Protein 4JYJ (pdb70)

Secondary structure (DSSP, 8-state):
--EEEE--SSEEEEEE--GGGTT---HHHHHHHHHHHHHTTTSS-SEEEEEESTT-SB---GGG--GGG-HHHHHHHHHHHHHHHHHHHH-SS-EEEEE-S-BBTTHHHHGGG-SEEEEETT--B--SS-S--SSSGGGGHHHH-HHHHHHHHHSTT-B-----TTTTSSSEEE-GGGHHHHHHHHHH----HHHH--HHHHHH--TTSTTGGGTTHHHHHHHHTT-HHHHHHHHHHHHS-HHHHHHTT----HHHHHHHTT-/-EEEE--SSEEEEEE--GGGTT---HHHHHHHHHHHHHTTTSS-SEEEEEE-TT-SB---GGG--GGG-HHHHHHHHHHHHHHHHHHHS-SS-EEEEE-S-BBTTHHHHGGG-SEEEEETT--B--SS-S--SSSGGGGHHHH-HHHHHHHHHSTT-B-----TTTTSSSEEE-GGGHHHHHHHHHH----HHHH--HHHHHH--TTSTTGGGTTHHHHHHHHHT-HHHHHHHHHHHHS-HHHHHHTT----HHHHHHHT-

Sequence (524 aa):
DGVRLEEGDAIDWIVFDRPQAANSFSATLLEQFSALVKDRQANGAPVLGIRGSGRGFSSGDLGEYNATSGPTSDVLRLSSYVERWLDLWRHPKPVIVAVHGYCIGVAAQLASFADILVVAEDAISEPTIPIGGGFIAPTWVSHVGSRHAKEFAFLPGNRIDGRAAAWGWANCAVPASEVIACCESLAQRKLPPAVLAKKRSINRAEAAGFHAAASAIAESDALLHLEPEVTAIRNRLRTEDLKAVVGSYAGESSQEIFQRHGGGVRLEEGDAIDWIVFDRPQAANSFSATLLEQFSALVKDRQANGAPVLGIRGSGRGFSSGDLGEYNATSGPTSDVLRLSSYVERWLDLWRHPKPVIVAVHGYCIGVAAQLASFADILVVAEDAISEPTIPIGGGFIAPTWVSHVGSRHAKEFAFLPGNRIDGRAAAWGWANCAVPASEVIACCESLAQRKLPPAVLAKKRSINRAEAAGFHAAASAIAESDALLHLEPEVTAIRNRLRTEDLKAVVGSYAGESSQEIFQRHG

InterPro domains:
  IPR001753 Enoyl-CoA hydratase/isomerase-like domain [PF00378] (13-220)
  IPR029045 ClpP/crotonase-like domain superfamily [SSF52096] (5-237)

Organism: Novosphingobium aromaticivorans (strain ATCC 700278 / DSM 12444 / CCUG 56034 / CIP 105152 / NBRC 16084 / F199) (NCBI:txid279238)

Radius of gyration: 25.71 Å; Cα contacts (8 Å, |Δi|>4): 936; chains: 2; bounding box: 81×54×67 Å

CATH classification: 3.90.226.10

Nearest PDB structures (foldseek):
  4u19-assembly1_C  TM=8.726E-01  e=1.422E-14  Homo sapiens
  3pea-assembly2_F  TM=8.906E-01  e=6.220E-14  Bacillus anthracis str. 'Ames Ancestor'
  2f6q-assembly1_A  TM=8.611E-01  e=1.058E-13  Homo sapiens
  3isa-assembly1_E  TM=7.896E-01  e=1.509E-14  Bordetella parapertussis
  4jyl-assembly1_C  TM=7.302E-01  e=4.115E-14  Thermoplasma volcanium GSS1

B-factor: mean 39.35, std 10.88, range [21.83, 99.01]

Structure (mmCIF, N/CA/C/O backbone):
data_4JYJ
#
_entry.id   4JYJ
#
_cell.length_a   112.697
_cell.length_b   112.697
_cell.length_c   112.697
_cell.angle_alpha   90.000
_cell.angle_beta   90.000
_cell.angle_gamma   90.000
#
_symmetry.space_group_name_H-M   'P 21 3'
#
loop_
_entity.id
_entity.type
_entity.pdbx_description
1 polymer 'Enoyl-CoA hydratase/isomerase'
2 non-polymer 'UNKNOWN LIGAND'
3 water water
#
loop_
_atom_site.group_PDB
_atom_site.id
_atom_site.type_symbol
_atom_site.label_atom_id
_atom_site.label_alt_id
_atom_site.label_comp_id
_atom_site.label_asym_id
_atom_site.label_entity_id
_atom_site.label_seq_id
_atom_site.pdbx_PDB_ins_code
_atom_site.Cartn_x
_atom_site.Cartn_y
_atom_site.Cartn_z
_atom_site.occupancy
_atom_site.B_iso_or_equiv
_atom_site.auth_seq_id
_atom_site.auth_comp_id
_atom_site.auth_asym_id
_atom_site.auth_atom_id
_atom_site.pdbx_PDB_model_num
ATOM 1 N N . ASP A 1 27 ? 31.668 16.416 46.199 1.00 71.69 6 ASP A N 1
ATOM 2 C CA . ASP A 1 27 ? 31.406 17.801 45.692 1.00 68.86 6 ASP A CA 1
ATOM 3 C C . ASP A 1 27 ? 29.932 18.219 45.941 1.00 67.50 6 ASP A C 1
ATOM 4 O O . ASP A 1 27 ? 29.351 17.806 46.922 1.00 69.54 6 ASP A O 1
ATOM 9 N N . GLY A 1 28 ? 29.355 19.069 45.092 1.00 55.57 7 GLY A N 1
ATOM 10 C CA . GLY A 1 28 ? 28.131 19.839 45.401 1.00 48.13 7 GLY A CA 1
ATOM 11 C C . GLY A 1 28 ? 28.329 21.170 46.183 1.00 48.62 7 GLY A C 1
ATOM 12 O O . GLY A 1 28 ? 27.349 21.832 46.596 1.00 42.38 7 GLY A O 1
ATOM 13 N N . VAL A 1 29 ? 29.587 21.567 46.347 1.00 41.56 8 VAL A N 1
ATOM 14 C CA . VAL A 1 29 ? 29.958 22.815 46.983 1.00 43.06 8 VAL A CA 1
ATOM 15 C C . VAL A 1 29 ? 31.055 23.426 46.156 1.00 42.34 8 VAL A C 1
ATOM 16 O O . VAL A 1 29 ? 31.883 22.727 45.637 1.00 40.23 8 VAL A O 1
ATOM 20 N N . ARG A 1 30 ? 31.031 24.737 46.025 1.00 43.09 9 ARG A N 1
ATOM 21 C CA . ARG A 1 30 ? 31.959 25.474 45.138 1.00 44.80 9 ARG A CA 1
ATOM 22 C C . ARG A 1 30 ? 32.475 26.657 45.978 1.00 45.07 9 ARG A C 1
ATOM 23 O O . ARG A 1 30 ? 31.734 27.177 46.817 1.00 39.52 9 ARG A O 1
ATOM 31 N N . LEU A 1 31 ? 33.689 27.113 45.667 1.00 44.22 10 LEU A N 1
ATOM 32 C CA . LEU A 1 31 ? 34.296 28.298 46.220 1.00 47.60 10 LEU A CA 1
ATOM 33 C C . LEU A 1 31 ? 34.352 29.355 45.122 1.00 48.11 10 LEU A C 1
ATOM 34 O O . LEU A 1 31 ? 34.849 29.067 44.032 1.00 51.41 10 LEU A O 1
ATOM 39 N N . GLU A 1 32 ? 33.789 30.537 45.388 1.00 45.00 11 GLU A N 1
ATOM 40 C CA . GLU A 1 32 ? 33.895 31.715 44.503 1.00 45.97 11 GLU A CA 1
ATOM 41 C C . GLU A 1 32 ? 34.690 32.780 45.227 1.00 45.71 11 GLU A C 1
ATOM 42 O O . GLU A 1 32 ? 34.216 33.371 46.240 1.00 45.56 11 GLU A O 1
ATOM 46 N N . GLU A 1 33 ? 35.905 32.966 44.767 1.00 44.16 12 GLU A N 1
ATOM 47 C CA . GLU A 1 33 ? 36.835 33.898 45.363 1.00 45.13 12 GLU A CA 1
ATOM 48 C C . GLU A 1 33 ? 36.480 35.294 44.961 1.00 43.51 12 GLU A C 1
ATOM 49 O O . GLU A 1 33 ? 35.841 35.536 43.947 1.00 45.14 12 GLU A O 1
ATOM 55 N N . GLY A 1 34 ? 36.870 36.219 45.797 1.00 41.61 13 GLY A N 1
ATOM 56 C CA . GLY A 1 34 ? 36.661 37.638 45.543 1.00 45.82 13 GLY A CA 1
ATOM 57 C C . GLY A 1 34 ? 37.713 38.383 46.342 1.00 44.73 13 GLY A C 1
ATOM 58 O O . GLY A 1 34 ? 38.493 37.762 47.099 1.00 45.98 13 GLY A O 1
ATOM 59 N N . ASP A 1 35 ? 37.722 39.699 46.224 1.00 48.16 14 ASP A N 1
ATOM 60 C CA . ASP A 1 35 ? 38.736 40.486 46.915 1.00 52.77 14 ASP A CA 1
ATOM 61 C C . ASP A 1 35 ? 38.347 40.845 48.370 1.00 46.82 14 ASP A C 1
ATOM 62 O O . ASP A 1 35 ? 39.221 41.021 49.187 1.00 44.27 14 ASP A O 1
ATOM 67 N N . ALA A 1 36 ? 37.066 40.990 48.673 1.00 44.05 15 ALA A N 1
ATOM 68 C CA . ALA A 1 36 ? 36.635 41.263 50.079 1.00 48.52 15 ALA A CA 1
ATOM 69 C C . ALA A 1 36 ? 36.095 40.024 50.804 1.00 44.23 15 ALA A C 1
ATOM 70 O O . ALA A 1 36 ? 36.222 39.892 52.010 1.00 43.41 15 ALA A O 1
ATOM 72 N N . ILE A 1 37 ? 35.448 39.152 50.060 1.00 46.60 16 ILE A N 1
ATOM 73 C CA . ILE A 1 37 ? 34.787 38.012 50.637 1.00 43.79 16 ILE A CA 1
ATOM 74 C C . ILE A 1 37 ? 34.915 36.883 49.636 1.00 42.00 16 ILE A C 1
ATOM 75 O O . ILE A 1 37 ? 34.773 37.090 48.450 1.00 41.72 16 ILE A O 1
ATOM 80 N N . ASP A 1 38 ? 35.261 35.709 50.136 1.00 37.93 17 ASP A N 1
ATOM 81 C CA . ASP A 1 38 ? 35.156 34.461 49.358 1.00 37.82 17 ASP A CA 1
ATOM 82 C C . ASP A 1 38 ? 33.856 33.779 49.744 1.00 35.47 17 ASP A C 1
ATOM 83 O O . ASP A 1 38 ? 33.578 33.649 50.938 1.00 29.34 17 ASP A O 1
ATOM 88 N N . TRP A 1 39 ? 33.064 33.349 48.749 1.00 33.91 18 TRP A N 1
ATOM 89 C CA . TRP A 1 39 ? 31.852 32.614 48.993 1.00 34.70 18 TRP A CA 1
ATOM 90 C C . TRP A 1 39 ? 32.061 31.107 48.884 1.00 35.52 18 TRP A C 1
ATOM 91 O O . TRP A 1 39 ? 32.542 30.612 47.883 1.00 36.98 18 TRP A O 1
ATOM 102 N N . ILE A 1 40 ? 31.568 30.391 49.893 1.00 35.33 19 ILE A N 1
ATOM 103 C CA . ILE A 1 40 ? 31.320 28.989 49.792 1.00 33.31 19 ILE A CA 1
ATOM 104 C C . ILE A 1 40 ? 29.908 28.846 49.333 1.00 34.59 19 ILE A C 1
ATOM 105 O O . ILE A 1 40 ? 29.000 29.372 49.983 1.00 34.38 19 ILE A O 1
ATOM 110 N N . VAL A 1 41 ? 29.706 28.134 48.220 1.00 32.84 20 VAL A N 1
ATOM 111 C CA . VAL A 1 41 ? 28.422 28.129 47.569 1.00 35.00 20 VAL A CA 1
ATOM 112 C C . VAL A 1 41 ? 27.886 26.700 47.502 1.00 35.13 20 VAL A C 1
ATOM 113 O O . VAL A 1 41 ? 28.525 25.817 46.917 1.00 34.53 20 VAL A O 1
ATOM 117 N N . PHE A 1 42 ? 26.705 26.461 48.075 1.00 33.45 21 PHE A N 1
ATOM 118 C CA . PHE A 1 42 ? 26.082 25.119 47.944 1.00 33.87 21 PHE A CA 1
ATOM 119 C C . PHE A 1 42 ? 25.523 25.094 46.556 1.00 36.62 21 PHE A C 1
ATOM 120 O O . PHE A 1 42 ? 24.931 26.069 46.121 1.00 36.44 21 PHE A O 1
ATOM 128 N N . ASP A 1 43 ? 25.744 23.999 45.844 1.00 41.98 22 ASP A N 1
ATOM 129 C CA . ASP A 1 43 ? 25.399 23.931 44.435 1.00 44.13 22 ASP A CA 1
ATOM 130 C C . ASP A 1 43 ? 25.080 22.469 44.101 1.00 40.51 22 ASP A C 1
ATOM 131 O O . ASP A 1 43 ? 25.861 21.777 43.475 1.00 38.03 22 ASP A O 1
ATOM 136 N N . ARG A 1 44 ? 23.935 22.023 44.577 1.00 38.34 23 ARG A N 1
ATOM 137 C CA . ARG A 1 44 ? 23.402 20.724 44.270 1.00 42.31 23 ARG A CA 1
ATOM 138 C C . ARG A 1 44 ? 22.001 20.908 43.760 1.00 42.68 23 ARG A C 1
ATOM 139 O O . ARG A 1 44 ? 21.048 20.526 44.442 1.00 39.67 23 ARG A O 1
ATOM 147 N N . PRO A 1 45 ? 21.865 21.438 42.537 1.00 47.77 24 PRO A N 1
ATOM 148 C CA . PRO A 1 45 ? 20.531 21.796 42.012 1.00 47.40 24 PRO A CA 1
ATOM 149 C C . PRO A 1 45 ? 19.570 20.622 41.990 1.00 47.02 24 PRO A C 1
ATOM 150 O O . PRO A 1 45 ? 18.400 20.772 42.321 1.00 51.01 24 PRO A O 1
ATOM 154 N N . GLN A 1 46 ? 20.084 19.458 41.654 1.00 47.64 25 GLN A N 1
ATOM 155 C CA . GLN A 1 46 ? 19.289 18.238 41.540 1.00 55.68 25 GLN A CA 1
ATOM 156 C C . GLN A 1 46 ? 18.613 17.845 42.866 1.00 49.46 25 GLN A C 1
ATOM 157 O O . GLN A 1 46 ? 17.592 17.212 42.846 1.00 47.08 25 GLN A O 1
ATOM 163 N N . ALA A 1 47 ? 19.186 18.266 44.010 1.00 47.66 26 ALA A N 1
ATOM 164 C CA . ALA A 1 47 ? 18.664 17.972 45.334 1.00 40.51 26 ALA A CA 1
ATOM 165 C C . ALA A 1 47 ? 18.301 19.222 46.195 1.00 41.22 26 ALA A C 1
ATOM 166 O O . ALA A 1 47 ? 18.233 19.173 47.424 1.00 36.88 26 ALA A O 1
ATOM 168 N N . ALA A 1 48 ? 18.082 20.365 45.551 1.00 43.87 27 ALA A N 1
ATOM 169 C CA . ALA A 1 48 ? 17.738 21.597 46.260 1.00 42.35 27 ALA A CA 1
ATOM 170 C C . ALA A 1 48 ? 18.745 21.930 47.387 1.00 42.33 27 ALA A C 1
ATOM 171 O O . ALA A 1 48 ? 18.370 22.223 48.537 1.00 36.09 27 ALA A O 1
ATOM 173 N N . ASN A 1 49 ? 20.021 21.842 47.027 1.00 38.87 28 ASN A N 1
ATOM 174 C CA . ASN A 1 49 ? 21.148 22.096 47.878 1.00 38.60 28 ASN A CA 1
ATOM 175 C C . ASN A 1 49 ? 21.119 21.402 49.240 1.00 40.21 28 ASN A C 1
ATOM 176 O O . ASN A 1 49 ? 21.718 21.923 50.209 1.00 33.97 28 ASN A O 1
ATOM 181 N N . SER A 1 50 ? 20.483 20.231 49.300 1.00 37.19 29 SER A N 1
ATOM 182 C CA . SER A 1 50 ? 20.478 19.438 50.506 1.00 38.52 29 SER A CA 1
ATOM 183 C C . SER A 1 50 ? 21.871 18.834 50.804 1.00 40.38 29 SER A C 1
ATOM 184 O O . SER A 1 50 ? 22.687 18.618 49.918 1.00 32.95 29 SER A O 1
ATOM 187 N N . PHE A 1 51 ? 22.131 18.627 52.093 1.00 40.65 30 PHE A N 1
ATOM 188 C CA . PHE A 1 51 ? 23.415 18.171 52.589 1.00 41.00 30 PHE A CA 1
ATOM 189 C C . PHE A 1 51 ? 23.565 16.651 52.616 1.00 41.85 30 PHE A C 1
ATOM 190 O O . PHE A 1 51 ? 22.682 15.915 53.050 1.00 51.75 30 PHE A O 1
ATOM 198 N N . SER A 1 52 ? 24.708 16.182 52.155 1.00 40.79 31 SER A N 1
ATOM 199 C CA . SER A 1 52 ? 25.061 14.759 52.172 1.00 40.06 31 SER A CA 1
ATOM 200 C C . SER A 1 52 ? 26.424 14.680 52.869 1.00 38.34 31 SER A C 1
ATOM 201 O O . SER A 1 52 ? 27.115 15.688 53.080 1.00 35.63 31 SER A O 1
ATOM 204 N N . ALA A 1 53 ? 26.851 13.479 53.178 1.00 40.00 32 ALA A N 1
ATOM 205 C CA . ALA A 1 53 ? 28.105 13.333 53.899 1.00 39.91 32 ALA A CA 1
ATOM 206 C C . ALA A 1 53 ? 29.228 13.901 53.044 1.00 38.81 32 ALA A C 1
ATOM 207 O O . ALA A 1 53 ? 30.141 14.585 53.525 1.00 39.90 32 ALA A O 1
ATOM 209 N N . THR A 1 54 ? 29.143 13.678 51.748 1.00 37.92 33 THR A N 1
ATOM 210 C CA . THR A 1 54 ? 30.189 14.132 50.859 1.00 39.89 33 THR A CA 1
ATOM 211 C C . THR A 1 54 ? 30.249 15.646 50.727 1.00 38.77 33 THR A C 1
ATOM 212 O O . THR A 1 54 ? 31.324 16.238 50.768 1.00 36.86 33 THR A O 1
ATOM 216 N N . LEU A 1 55 ? 29.093 16.270 50.579 1.00 37.73 34 LEU A N 1
ATOM 217 C CA . LEU A 1 55 ? 29.016 17.694 50.538 1.00 36.89 34 LEU A CA 1
ATOM 218 C C . LEU A 1 55 ? 29.665 18.291 51.791 1.00 37.73 34 LEU A C 1
ATOM 219 O O . LEU A 1 55 ? 30.422 19.219 51.720 1.00 39.49 34 LEU A O 1
ATOM 224 N N . LEU A 1 56 ? 29.381 17.687 52.941 1.00 39.01 35 LEU A N 1
ATOM 225 C CA . LEU A 1 56 ? 29.797 18.213 54.241 1.00 38.27 35 LEU A CA 1
ATOM 226 C C . LEU A 1 56 ? 31.306 18.132 54.465 1.00 36.81 35 LEU A C 1
ATOM 227 O O . LEU A 1 56 ? 31.912 19.054 55.003 1.00 33.70 35 LEU A O 1
ATOM 232 N N . GLU A 1 57 ? 31.912 17.052 54.007 1.00 37.77 36 GLU A N 1
ATOM 233 C CA . GLU A 1 57 ? 33.364 16.917 54.005 1.00 37.83 36 GLU A CA 1
ATOM 234 C C . GLU A 1 57 ? 33.986 18.002 53.135 1.00 37.55 36 GLU A C 1
ATOM 235 O O . GLU A 1 57 ? 34.928 18.664 53.550 1.00 35.43 36 GLU A O 1
ATOM 241 N N . GLN A 1 58 ? 33.451 18.215 51.947 1.00 35.91 37 GLN A N 1
ATOM 242 C CA . GLN A 1 58 ? 33.989 19.238 51.112 1.00 40.75 37 GLN A CA 1
ATOM 243 C C . GLN A 1 58 ? 33.773 20.640 51.723 1.00 37.31 37 GLN A C 1
ATOM 244 O O . GLN A 1 58 ? 34.679 21.452 51.764 1.00 32.21 37 GLN A O 1
ATOM 250 N N . PHE A 1 59 ? 32.587 20.883 52.253 1.00 36.51 38 PHE A N 1
ATOM 251 C CA . PHE A 1 59 ? 32.327 22.131 52.951 1.00 35.26 38 PHE A CA 1
ATOM 252 C C . PHE A 1 59 ? 33.360 22.389 54.023 1.00 34.01 38 PHE A C 1
ATOM 253 O O . PHE A 1 59 ? 34.017 23.459 54.014 1.00 28.69 38 PHE A O 1
ATOM 261 N N . SER A 1 60 ? 33.569 21.436 54.935 1.00 34.66 39 SER A N 1
ATOM 262 C CA . SER A 1 60 ? 34.564 21.660 56.002 1.00 34.43 39 SER A CA 1
ATOM 263 C C . SER A 1 60 ? 35.976 21.883 55.481 1.00 35.04 39 SER A C 1
ATOM 264 O O . SER A 1 60 ? 36.750 22.600 56.097 1.00 34.51 39 SER A O 1
ATOM 267 N N . ALA A 1 61 ? 36.311 21.267 54.352 1.00 37.54 40 ALA A N 1
ATOM 268 C CA . ALA A 1 61 ? 37.667 21.398 53.785 1.00 38.52 40 ALA A CA 1
ATOM 269 C C . ALA A 1 61 ? 37.843 22.809 53.290 1.00 37.80 40 ALA A C 1
ATOM 270 O O . ALA A 1 61 ? 38.905 23.393 53.465 1.00 38.19 40 ALA A O 1
ATOM 272 N N . LEU A 1 62 ? 36.803 23.372 52.689 1.00 36.27 41 LEU A N 1
ATOM 273 C CA . LEU A 1 62 ? 36.883 24.756 52.246 1.00 36.71 41 LEU A CA 1
ATOM 274 C C . LEU A 1 62 ? 37.012 25.727 53.400 1.00 36.61 41 LEU A C 1
ATOM 275 O O . LEU A 1 62 ? 37.785 26.692 53.338 1.00 36.19 41 LEU A O 1
ATOM 280 N N . VAL A 1 63 ? 36.238 25.478 54.459 1.00 35.74 42 VAL A N 1
ATOM 281 C CA . VAL A 1 63 ? 36.199 26.366 55.598 1.00 34.72 42 VAL A CA 1
ATOM 282 C C . VAL A 1 63 ? 37.583 26.406 56.175 1.00 34.18 42 VAL A C 1
ATOM 283 O O . VAL A 1 63 ? 38.115 27.472 56.504 1.00 31.02 42 VAL A O 1
ATOM 287 N N . LYS A 1 64 ? 38.167 25.239 56.335 1.00 31.87 43 LYS A N 1
ATOM 288 C CA . LYS A 1 64 ? 39.521 25.129 56.878 1.00 37.32 43 LYS A CA 1
ATOM 289 C C . LYS A 1 64 ? 40.558 25.838 55.947 1.00 37.58 43 LYS A C 1
ATOM 290 O O . LYS A 1 64 ? 41.319 26.669 56.360 1.00 34.99 43 LYS A O 1
ATOM 296 N N . ASP A 1 65 ? 40.517 25.532 54.660 1.00 41.68 44 ASP A N 1
ATOM 297 C CA . ASP A 1 65 ? 41.414 26.196 53.694 1.00 42.26 44 ASP A CA 1
ATOM 298 C C . ASP A 1 65 ? 41.290 27.745 53.749 1.00 40.24 44 ASP A C 1
ATOM 299 O O . ASP A 1 65 ? 42.288 28.447 53.723 1.00 40.18 44 ASP A O 1
ATOM 304 N N . ARG A 1 66 ? 40.089 28.278 53.915 1.00 35.93 45 ARG A N 1
ATOM 305 C CA . ARG A 1 66 ? 39.938 29.710 54.012 1.00 37.67 45 ARG A CA 1
ATOM 306 C C . ARG A 1 66 ? 40.379 30.327 55.356 1.00 37.71 45 ARG A C 1
ATOM 307 O O . ARG A 1 66 ? 40.271 31.552 55.545 1.00 39.21 45 ARG A O 1
ATOM 315 N N . GLN A 1 67 ? 40.851 29.520 56.287 1.00 40.75 46 GLN A N 1
ATOM 316 C CA . GLN A 1 67 ? 41.355 30.046 57.539 1.00 43.71 46 GLN A CA 1
ATOM 317 C C . GLN A 1 67 ? 42.513 31.007 57.281 1.00 46.34 46 GLN A C 1
ATOM 318 O O . GLN A 1 67 ? 42.548 32.095 57.856 1.00 47.14 46 GLN A O 1
ATOM 324 N N . ALA A 1 68 ? 43.455 30.594 56.444 1.00 47.26 47 ALA A N 1
ATOM 325 C CA . ALA A 1 68 ? 44.631 31.403 56.119 1.00 50.62 47 ALA A CA 1
ATOM 326 C C . ALA A 1 68 ? 44.798 31.746 54.625 1.00 47.96 47 ALA A C 1
ATOM 327 O O . ALA A 1 68 ? 45.818 32.254 54.227 1.00 45.27 47 ALA A O 1
ATOM 329 N N . ASN A 1 69 ? 43.827 31.437 53.794 1.00 46.13 48 ASN A N 1
ATOM 330 C CA . ASN A 1 69 ? 43.937 31.809 52.405 1.00 47.92 48 ASN A CA 1
ATOM 331 C C . ASN A 1 69 ? 42.755 32.646 52.009 1.00 45.11 48 ASN A C 1
ATOM 332 O O . ASN A 1 69 ? 41.640 32.434 52.474 1.00 42.61 48 ASN A O 1
ATOM 337 N N . GLY A 1 70 ? 43.028 33.611 51.153 1.00 41.52 49 GLY A N 1
ATOM 338 C CA . GLY A 1 70 ? 42.008 34.317 50.450 1.00 41.40 49 GLY A CA 1
ATOM 339 C C . GLY A 1 70 ? 41.651 35.630 51.083 1.00 40.75 49 GLY A C 1
ATOM 340 O O . GLY A 1 70 ? 42.483 36.263 51.707 1.00 42.38 49 GLY A O 1
ATOM 341 N N . ALA A 1 71 ? 40.384 36.013 50.884 1.00 36.62 50 ALA A N 1
ATOM 342 C CA . ALA A 1 71 ? 39.859 37.286 51.316 1.00 37.91 50 ALA A CA 1
ATOM 343 C C . ALA A 1 71 ? 39.668 37.307 52.843 1.00 35.14 50 ALA A C 1
ATOM 344 O O . ALA A 1 71 ? 39.649 36.291 53.469 1.00 38.20 50 ALA A O 1
ATOM 346 N N . PRO A 1 72 ? 39.517 38.474 53.424 1.00 35.81 51 PRO A N 1
ATOM 347 C CA . PRO A 1 72 ? 39.391 38.587 54.858 1.00 33.22 51 PRO A CA 1
ATOM 348 C C . PRO A 1 72 ? 38.014 38.216 55.428 1.00 34.68 51 PRO A C 1
ATOM 349 O O . PRO A 1 72 ? 37.896 38.090 56.633 1.00 36.01 51 PRO A O 1
ATOM 353 N N . VAL A 1 73 ? 37.007 38.040 54.599 1.00 30.27 52 VAL A N 1
ATOM 354 C CA . VAL A 1 73 ? 35.693 37.637 55.101 1.00 30.57 52 VAL A CA 1
ATOM 355 C C . VAL A 1 73 ? 35.346 36.368 54.400 1.00 30.43 52 VAL A C 1
ATOM 356 O O . VAL A 1 73 ? 35.752 36.148 53.256 1.00 31.90 52 VAL A O 1
ATOM 360 N N . LEU A 1 74 ? 34.648 35.491 55.101 1.00 31.17 53 LEU A N 1
ATOM 361 C CA . LEU A 1 74 ? 34.159 34.248 54.502 1.00 31.23 53 LEU A CA 1
ATOM 362 C C . LEU A 1 74 ? 32.674 34.348 54.446 1.00 30.37 53 LEU A C 1
ATOM 363 O O . LEU A 1 74 ? 32.059 34.752 55.400 1.00 30.09 53 LEU A O 1
ATOM 368 N N . GLY A 1 75 ? 32.082 33.914 53.344 1.00 28.40 54 GLY A N 1
ATOM 369 C CA . GLY A 1 75 ? 30.676 34.008 53.144 1.00 27.94 54 GLY A CA 1
ATOM 370 C C . GLY A 1 75 ? 30.148 32.639 52.801 1.00 30.53 54 GLY A C 1
ATOM 371 O O . GLY A 1 75 ? 30.873 31.806 52.278 1.00 27.96 54 GLY A O 1
ATOM 372 N N . ILE A 1 76 ? 28.894 32.390 53.148 1.00 31.83 55 ILE A N 1
ATOM 373 C CA . ILE A 1 76 ? 28.226 31.155 52.779 1.00 34.32 55 ILE A CA 1
ATOM 374 C C . ILE A 1 76 ? 26.880 31.460 52.165 1.00 33.67 55 ILE A C 1
ATOM 375 O O . ILE A 1 76 ? 26.111 32.243 52.705 1.00 34.29 55 ILE A O 1
ATOM 380 N N . ARG A 1 77 ? 26.575 30.791 51.064 1.00 33.66 56 ARG A N 1
ATOM 381 C CA . ARG A 1 77 ? 25.298 30.987 50.386 1.00 34.70 56 ARG A CA 1
ATOM 382 C C . ARG A 1 77 ? 24.985 29.798 49.501 1.00 33.57 56 ARG A C 1
ATOM 383 O O . ARG A 1 77 ? 25.842 28.976 49.241 1.00 32.06 56 ARG A O 1
ATOM 391 N N . GLY A 1 78 ? 23.758 29.771 48.987 1.00 33.48 57 GLY A N 1
ATOM 392 C CA . GLY A 1 78 ? 23.338 28.756 48.071 1.00 33.60 57 GLY A CA 1
ATOM 393 C C . GLY A 1 78 ? 23.225 29.271 46.644 1.00 36.81 57 GLY A C 1
ATOM 394 O O . GLY A 1 78 ? 22.844 30.402 46.419 1.00 38.46 57 GLY A O 1
ATOM 395 N N . SER A 1 79 ? 23.516 28.392 45.676 1.00 41.17 58 SER A N 1
ATOM 396 C CA . SER A 1 79 ? 23.164 28.594 44.264 1.00 43.68 58 SER A CA 1
ATOM 397 C C . SER A 1 79 ? 21.729 28.335 44.001 1.00 42.74 58 SER A C 1
ATOM 398 O O . SER A 1 79 ? 21.089 27.604 44.737 1.00 44.31 58 SER A O 1
ATOM 401 N N . GLY A 1 80 ? 21.232 28.882 42.910 1.00 43.42 59 GLY A N 1
ATOM 402 C CA . GLY A 1 80 ? 19.930 28.489 42.416 1.00 43.08 59 GLY A CA 1
ATOM 403 C C . GLY A 1 80 ? 18.791 29.083 43.248 1.00 43.06 59 GLY A C 1
ATOM 404 O O . GLY A 1 80 ? 18.804 30.270 43.611 1.00 41.02 59 GLY A O 1
ATOM 405 N N . ARG A 1 81 ? 17.807 28.241 43.533 1.00 42.89 60 ARG A N 1
ATOM 406 C CA . ARG A 1 81 ? 16.503 28.665 44.028 1.00 41.63 60 ARG A CA 1
ATOM 407 C C . ARG A 1 81 ? 16.468 28.923 45.538 1.00 40.90 60 ARG A C 1
ATOM 408 O O . ARG A 1 81 ? 15.591 29.632 46.021 1.00 44.12 60 ARG A O 1
ATOM 410 N N . GLY A 1 82 ? 17.408 28.366 46.284 1.00 39.23 61 GLY A N 1
ATOM 411 C CA . GLY A 1 82 ? 17.419 28.535 47.728 1.00 43.34 61 GLY A CA 1
ATOM 412 C C . GLY A 1 82 ? 18.763 28.230 48.396 1.00 40.46 61 GLY A C 1
ATOM 413 O O . GLY A 1 82 ? 19.667 27.688 47.777 1.00 39.63 61 GLY A O 1
ATOM 414 N N . PHE A 1 83 ? 18.862 28.585 49.673 1.00 37.98 62 PHE A N 1
ATOM 415 C CA . PHE A 1 83 ? 20.063 28.329 50.473 1.00 31.88 62 PHE A CA 1
ATOM 416 C C . PHE A 1 83 ? 20.318 26.837 50.583 1.00 32.09 62 PHE A C 1
ATOM 417 O O . PHE A 1 83 ? 21.332 26.348 50.090 1.00 32.09 62 PHE A O 1
ATOM 425 N N . SER A 1 84 ? 19.413 26.120 51.239 1.00 32.05 63 SER A N 1
ATOM 426 C CA . SER A 1 84 ? 19.508 24.659 51.354 1.00 33.30 63 SER A CA 1
ATOM 427 C C . SER A 1 84 ? 18.242 24.041 51.898 1.00 32.67 63 SER A C 1
ATOM 428 O O . SER A 1 84 ? 17.621 24.593 52.780 1.00 32.96 63 SER A O 1
ATOM 431 N N . SER A 1 85 ? 17.852 22.882 51.366 1.00 35.21 64 SER A N 1
ATOM 432 C CA . SER A 1 85 ? 16.678 22.171 51.885 1.00 38.18 64 SER A CA 1
ATOM 433 C C . SER A 1 85 ? 17.016 21.307 53.135 1.00 39.13 64 SER A C 1
ATOM 434 O O . SER A 1 85 ? 16.162 20.644 53.652 1.00 36.29 64 SER A O 1
ATOM 437 N N . GLY A 1 86 ? 18.271 21.286 53.580 1.00 40.64 65 GLY A N 1
ATOM 438 C CA . GLY A 1 86 ? 18.644 20.555 54.809 1.00 43.35 65 GLY A CA 1
ATOM 439 C C . GLY A 1 86 ? 19.342 19.237 54.520 1.00 40.92 65 GLY A C 1
ATOM 440 O O . GLY A 1 86 ? 20.013 19.086 53.518 1.00 43.98 65 GLY A O 1
ATOM 449 N N . ASP A 1 88 ? 19.867 15.301 53.557 1.00 43.71 67 ASP A N 1
ATOM 450 C CA . ASP A 1 88 ? 19.216 14.155 52.871 1.00 46.22 67 ASP A CA 1
ATOM 451 C C . ASP A 1 88 ? 18.637 13.186 53.892 1.00 44.86 67 ASP A C 1
ATOM 452 O O . ASP A 1 88 ? 19.325 12.892 54.873 1.00 41.55 67 ASP A O 1
ATOM 457 N N . LEU A 1 89 ? 17.409 12.694 53.682 1.00 46.97 68 LEU A N 1
ATOM 458 C CA . LEU A 1 89 ? 16.770 11.709 54.614 1.00 49.81 68 LEU A CA 1
ATOM 459 C C . LEU A 1 89 ? 17.613 10.457 54.721 1.00 50.41 68 LEU A C 1
ATOM 460 O O . LEU A 1 89 ? 17.714 9.882 55.792 1.00 52.34 68 LEU A O 1
ATOM 462 N N . GLY A 1 90 ? 18.211 10.035 53.596 1.00 48.82 69 GLY A N 1
ATOM 463 C CA . GLY A 1 90 ? 19.073 8.845 53.574 1.00 48.02 69 GLY A CA 1
ATOM 464 C C . GLY A 1 90 ? 20.373 8.910 54.395 1.00 45.60 69 GLY A C 1
ATOM 465 O O . GLY A 1 90 ? 21.093 7.944 54.441 1.00 48.81 69 GLY A O 1
ATOM 466 N N . GLU A 1 91 ? 20.699 10.031 55.038 1.00 44.75 70 GLU A N 1
ATOM 467 C CA . GLU A 1 91 ? 21.858 10.055 55.926 1.00 44.27 70 GLU A CA 1
ATOM 468 C C . GLU A 1 91 ? 21.566 9.298 57.247 1.00 44.78 70 GLU A C 1
ATOM 469 O O . GLU A 1 91 ? 22.483 8.788 57.918 1.00 42.28 70 GLU A O 1
ATOM 475 N N . TYR A 1 92 ? 20.296 9.252 57.628 1.00 43.64 71 TYR A N 1
ATOM 476 C CA . TYR A 1 92 ? 19.890 8.521 58.818 1.00 41.64 71 TYR A CA 1
ATOM 477 C C . TYR A 1 92 ? 19.958 7.043 58.538 1.00 41.59 71 TYR A C 1
ATOM 478 O O . TYR A 1 92 ? 19.378 6.565 57.570 1.00 37.13 71 TYR A O 1
ATOM 487 N N . ASN A 1 93 ? 20.708 6.317 59.329 1.00 45.99 72 ASN A N 1
ATOM 488 C CA . ASN A 1 93 ? 20.712 4.843 59.199 1.00 49.40 72 ASN A CA 1
ATOM 489 C C . ASN A 1 93 ? 20.296 4.100 60.475 1.00 43.52 72 ASN A C 1
ATOM 490 O O . ASN A 1 93 ? 21.123 3.932 61.352 1.00 39.96 72 ASN A O 1
ATOM 495 N N . ALA A 1 94 ? 19.058 3.630 60.531 1.00 44.31 73 ALA A N 1
ATOM 496 C CA . ALA A 1 94 ? 18.536 2.895 61.694 1.00 47.53 73 ALA A CA 1
ATOM 497 C C . ALA A 1 94 ? 19.415 1.765 62.188 1.00 48.84 73 ALA A C 1
ATOM 498 O O . ALA A 1 94 ? 19.620 1.592 63.410 1.00 47.52 73 ALA A O 1
ATOM 500 N N . THR A 1 95 ? 19.967 1.011 61.262 1.00 39.43 74 THR A N 1
ATOM 501 C CA . THR A 1 95 ? 20.746 -0.192 61.660 1.00 40.75 74 THR A CA 1
ATOM 502 C C . THR A 1 95 ? 21.990 0.073 62.511 1.00 37.53 74 THR A C 1
ATOM 503 O O . THR A 1 95 ? 22.302 -0.723 63.341 1.00 37.57 74 THR A O 1
ATOM 507 N N . SER A 1 96 ? 22.646 1.232 62.379 1.00 40.51 75 SER A N 1
ATOM 508 C CA . SER A 1 96 ? 23.923 1.471 63.074 1.00 39.58 75 SER A CA 1
ATOM 509 C C . SER A 1 96 ? 23.761 1.692 64.596 1.00 38.43 75 SER A C 1
ATOM 510 O O . SER A 1 96 ? 24.776 1.699 65.347 1.00 32.19 75 SER A O 1
ATOM 513 N N . GLY A 1 97 ? 22.518 1.892 65.040 1.00 34.30 76 GLY A N 1
ATOM 514 C CA . GLY A 1 97 ? 22.234 2.061 66.460 1.00 32.09 76 GLY A CA 1
ATOM 515 C C . GLY A 1 97 ? 22.257 3.509 66.923 1.00 35.17 76 GLY A C 1
ATOM 516 O O . GLY A 1 97 ? 22.710 4.411 66.192 1.00 32.34 76 GLY A O 1
ATOM 517 N N . PRO A 1 98 ? 21.809 3.751 68.174 1.00 32.04 77 PRO A N 1
ATOM 518 C CA . PRO A 1 98 ? 21.588 5.132 68.582 1.00 33.55 77 PRO A CA 1
ATOM 519 C C . PRO A 1 98 ? 22.848 5.953 68.809 1.00 32.80 77 PRO A C 1
ATOM 520 O O . PRO A 1 98 ? 22.867 7.120 68.466 1.00 30.88 77 PRO A O 1
ATOM 524 N N . THR A 1 99 ? 23.880 5.338 69.369 1.00 32.65 78 THR A N 1
ATOM 525 C CA . THR A 1 99 ? 25.112 6.038 69.620 1.00 36.49 78 THR A CA 1
ATOM 526 C C . THR A 1 99 ? 25.795 6.473 68.310 1.00 34.84 78 THR A C 1
ATOM 527 O O . THR A 1 99 ? 26.296 7.579 68.179 1.00 32.50 78 THR A O 1
ATOM 531 N N . SER A 1 100 ? 25.799 5.601 67.341 1.00 31.12 79 SER A N 1
ATOM 532 C CA . SER A 1 100 ? 26.334 5.948 66.077 1.00 34.48 79 SER A CA 1
ATOM 533 C C . SER A 1 100 ? 25.533 7.136 65.420 1.00 34.68 79 SER A C 1
ATOM 534 O O . SER A 1 100 ? 26.097 8.010 64.775 1.00 34.17 79 SER A O 1
ATOM 537 N N . ASP A 1 101 ? 24.234 7.182 65.645 1.00 32.57 80 ASP A N 1
ATOM 538 C CA . ASP A 1 101 ? 23.435 8.327 65.245 1.00 31.44 80 ASP A CA 1
ATOM 539 C C . ASP A 1 101 ? 23.811 9.593 66.037 1.00 30.47 80 ASP A C 1
ATOM 540 O O . ASP A 1 101 ? 24.014 10.666 65.443 1.00 30.30 80 ASP A O 1
ATOM 545 N N . VAL A 1 102 ? 23.964 9.490 67.374 1.00 30.04 81 VAL A N 1
ATOM 546 C CA . VAL A 1 102 ? 24.450 10.581 68.180 1.00 27.75 81 VAL A CA 1
ATOM 547 C C . VAL A 1 102 ? 25.777 11.157 67.617 1.00 30.22 81 VAL A C 1
ATOM 548 O O . VAL A 1 102 ? 25.945 12.417 67.457 1.00 30.17 81 VAL A O 1
ATOM 552 N N . LEU A 1 103 ? 26.697 10.282 67.270 1.00 27.81 82 LEU A N 1
ATOM 553 C CA . LEU A 1 103 ? 28.007 10.776 66.833 1.00 28.50 82 LEU A CA 1
ATOM 554 C C . LEU A 1 103 ? 27.913 11.461 65.460 1.00 28.87 82 LEU A C 1
ATOM 555 O O . LEU A 1 103 ? 28.652 12.426 65.206 1.00 29.41 82 LEU A O 1
ATOM 560 N N . ARG A 1 104 ? 26.996 10.971 64.591 1.00 28.78 83 ARG A N 1
ATOM 561 C CA . ARG A 1 104 ? 26.779 11.555 63.279 1.00 31.26 83 ARG A CA 1
ATOM 562 C C . ARG A 1 104 ? 26.186 12.963 63.446 1.00 31.06 83 ARG A C 1
ATOM 563 O O . ARG A 1 104 ? 26.731 13.926 62.964 1.00 30.88 83 ARG A O 1
ATOM 571 N N . LEU A 1 105 ? 25.144 13.077 64.251 1.00 32.24 84 LEU A N 1
ATOM 572 C CA . LEU A 1 105 ? 24.520 14.337 64.453 1.00 33.25 84 LEU A CA 1
ATOM 573 C C . LEU A 1 105 ? 25.469 15.346 65.103 1.00 29.96 84 LEU A C 1
ATOM 574 O O . LEU A 1 105 ? 25.454 16.532 64.778 1.00 32.34 84 LEU A O 1
ATOM 579 N N . SER A 1 106 ? 26.248 14.869 66.030 1.00 27.81 85 SER A N 1
ATOM 580 C CA . SER A 1 106 ? 27.208 15.698 66.720 1.00 30.55 85 SER A CA 1
ATOM 581 C C . SER A 1 106 ? 28.284 16.170 65.770 1.00 31.04 85 SER A C 1
ATOM 582 O O . SER A 1 106 ? 28.829 17.292 65.936 1.00 31.53 85 SER A O 1
ATOM 585 N N . SER A 1 107 ? 28.635 15.321 64.826 1.00 30.79 86 SER A N 1
ATOM 586 C CA . SER A 1 107 ? 29.643 15.728 63.820 1.00 33.20 86 SER A CA 1
ATOM 587 C C . SER A 1 107 ? 29.132 16.896 63.005 1.00 32.87 86 SER A C 1
ATOM 588 O O . SER A 1 107 ? 29.908 17.753 62.638 1.00 32.25 86 SER A O 1
ATOM 591 N N . TYR A 1 108 ? 27.818 16.966 62.746 1.00 31.11 87 TYR A N 1
ATOM 592 C CA . TYR A 1 108 ? 27.293 18.098 62.036 1.00 30.04 87 TYR A CA 1
ATOM 593 C C . TYR A 1 108 ? 27.484 19.382 62.827 1.00 29.29 87 TYR A C 1
ATOM 594 O O . TYR A 1 108 ? 27.907 20.413 62.255 1.00 27.63 87 TYR A O 1
ATOM 603 N N . VAL A 1 109 ? 27.172 19.335 64.130 1.00 28.01 88 VAL A N 1
ATOM 604 C CA . VAL A 1 109 ? 27.309 20.495 64.978 1.00 29.20 88 VAL A CA 1
ATOM 605 C C . VAL A 1 109 ? 28.725 21.006 65.062 1.00 31.28 88 VAL A C 1
ATOM 606 O O . VAL A 1 109 ? 28.964 22.206 65.115 1.00 28.90 88 VAL A O 1
ATOM 610 N N . GLU A 1 110 ? 29.683 20.088 65.047 1.00 32.85 89 GLU A N 1
ATOM 611 C CA . GLU A 1 110 ? 31.097 20.466 65.043 1.00 34.65 89 GLU A CA 1
ATOM 612 C C . GLU A 1 110 ? 31.521 21.142 63.730 1.00 34.76 89 GLU A C 1
ATOM 613 O O . GLU A 1 110 ? 32.402 22.010 63.719 1.00 31.36 89 GLU A O 1
ATOM 619 N N . ARG A 1 111 ? 30.912 20.746 62.624 1.00 30.96 90 ARG A N 1
ATOM 620 C CA . ARG A 1 111 ? 31.233 21.420 61.399 1.00 29.54 90 ARG A CA 1
ATOM 621 C C . ARG A 1 111 ? 30.724 22.873 61.464 1.00 29.00 90 ARG A C 1
ATOM 622 O O . ARG A 1 111 ? 31.346 23.743 60.901 1.00 29.38 90 ARG A O 1
ATOM 630 N N . TRP A 1 112 ? 29.591 23.114 62.118 1.00 26.66 91 TRP A N 1
ATOM 631 C CA . TRP A 1 112 ? 29.113 24.425 62.265 1.00 27.88 91 TRP A CA 1
ATOM 632 C C . TRP A 1 112 ? 29.911 25.205 63.311 1.00 29.08 91 TRP A C 1
ATOM 633 O O . TRP A 1 112 ? 30.088 26.404 63.172 1.00 27.60 91 TRP A O 1
ATOM 644 N N . LEU A 1 113 ? 30.396 24.545 64.358 1.00 31.08 92 LEU A N 1
ATOM 645 C CA . LEU A 1 113 ? 31.190 25.241 65.315 1.00 30.95 92 LEU A CA 1
ATOM 646 C C . LEU A 1 113 ? 32.535 25.723 64.710 1.00 29.99 92 LEU A C 1
ATOM 647 O O . LEU A 1 113 ? 33.135 26.632 65.258 1.00 32.76 92 LEU A O 1
ATOM 652 N N . ASP A 1 114 ? 33.009 25.088 63.639 1.00 31.82 93 ASP A N 1
ATOM 653 C CA . ASP A 1 114 ? 34.183 25.532 62.917 1.00 33.02 93 ASP A CA 1
ATOM 654 C C . ASP A 1 114 ? 33.941 26.930 62.362 1.00 35.21 93 ASP A C 1
ATOM 655 O O . ASP A 1 114 ? 34.896 27.703 62.251 1.00 38.05 93 ASP A O 1
ATOM 660 N N . LEU A 1 115 ? 32.702 27.251 61.985 1.00 30.29 94 LEU A N 1
ATOM 661 C CA . LEU A 1 115 ? 32.374 28.647 61.623 1.00 32.81 94 LEU A CA 1
ATOM 662 C C . LEU A 1 115 ? 32.550 29.616 62.791 1.00 31.53 94 LEU A C 1
ATOM 663 O O . LEU A 1 115 ? 33.116 30.688 62.661 1.00 32.26 94 LEU A O 1
ATOM 668 N N . TRP A 1 116 ? 32.126 29.181 63.963 1.00 31.00 95 TRP A N 1
ATOM 669 C CA . TRP A 1 116 ? 32.183 30.006 65.139 1.00 30.85 95 TRP A CA 1
ATOM 670 C C . TRP A 1 116 ? 33.609 30.192 65.592 1.00 29.56 95 TRP A C 1
ATOM 671 O O . TRP A 1 116 ? 34.010 31.253 66.040 1.00 26.72 95 TRP A O 1
ATOM 682 N N . ARG A 1 117 ? 34.388 29.140 65.523 1.00 30.93 96 ARG A N 1
ATOM 683 C CA . ARG A 1 117 ? 35.807 29.213 65.914 1.00 30.59 96 ARG A CA 1
ATOM 684 C C . ARG A 1 117 ? 36.692 29.891 64.839 1.00 33.21 96 ARG A C 1
ATOM 685 O O . ARG A 1 117 ? 37.875 30.165 65.077 1.00 30.50 96 ARG A O 1
ATOM 693 N N . HIS A 1 118 ? 36.110 30.143 63.650 1.00 29.25 97 HIS A N 1
ATOM 694 C CA . HIS A 1 118 ? 36.915 30.568 62.508 1.00 31.33 97 HIS A CA 1
ATOM 695 C C . HIS A 1 118 ? 37.570 31.950 62.749 1.00 31.15 97 HIS A C 1
ATOM 696 O O . HIS A 1 118 ? 36.938 32.847 63.323 1.00 31.07 97 HIS A O 1
ATOM 703 N N . PRO A 1 119 ? 38.828 32.125 62.350 1.00 30.26 98 PRO A N 1
ATOM 704 C CA . PRO A 1 119 ? 39.458 33.446 62.528 1.00 31.13 98 PRO A CA 1
ATOM 705 C C . PRO A 1 119 ? 38.868 34.606 61.676 1.00 30.95 98 PRO A C 1
ATOM 706 O O . PRO A 1 119 ? 39.114 35.769 62.001 1.00 31.82 98 PRO A O 1
ATOM 710 N N . LYS A 1 120 ? 38.123 34.312 60.609 1.00 26.38 99 LYS A N 1
ATOM 711 C CA . LYS A 1 120 ? 37.496 35.362 59.811 1.00 28.01 99 LYS A CA 1
ATOM 712 C C . LYS A 1 120 ? 36.034 35.546 60.218 1.00 28.19 99 LYS A C 1
ATOM 713 O O . LYS A 1 120 ? 35.369 34.596 60.606 1.00 31.76 99 LYS A O 1
ATOM 719 N N . PRO A 1 121 ? 35.485 36.752 60.042 1.00 28.64 100 PRO A N 1
ATOM 720 C CA . PRO A 1 121 ? 34.028 36.924 60.082 1.00 27.36 100 PRO A CA 1
ATOM 721 C C . PRO A 1 121 ? 33.371 35.994 59.083 1.00 29.89 100 PRO A C 1
ATOM 722 O O . PRO A 1 121 ? 33.848 35.886 57.955 1.00 30.01 100 PRO A O 1
ATOM 726 N N . VAL A 1 122 ? 32.284 35.358 59.489 1.00 31.29 101 VAL A N 1
ATOM 727 C CA . VAL A 1 122 ? 31.526 34.466 58.622 1.00 32.84 101 VAL A CA 1
ATOM 728 C C . VAL A 1 122 ? 30.156 35.058 58.414 1.00 31.27 101 VAL A C 1
ATOM 729 O O . VAL A 1 122 ? 29.384 35.219 59.390 1.00 31.52 101 VAL A O 1
ATOM 733 N N . ILE A 1 123 ? 29.851 35.393 57.162 1.00 29.91 102 ILE A N 1
ATOM 734 C CA . ILE A 1 123 ? 28.572 35.953 56.786 1.00 31.56 102 ILE A CA 1
ATOM 735 C C . ILE A 1 123 ? 27.754 34.957 56.010 1.00 30.77 102 ILE A C 1
ATOM 736 O O . ILE A 1 123 ? 28.231 34.410 55.019 1.00 29.51 102 ILE A O 1
ATOM 741 N N . VAL A 1 124 ? 26.525 34.715 56.463 1.00 31.48 103 VAL A N 1
ATOM 742 C CA . VAL A 1 124 ? 25.639 33.798 55.792 1.00 33.51 103 VAL A CA 1
ATOM 743 C C . VAL A 1 124 ? 24.526 34.571 55.104 1.00 34.08 103 VAL A C 1
ATOM 744 O O . VAL A 1 124 ? 23.909 35.430 55.720 1.00 36.46 103 VAL A O 1
ATOM 748 N N . ALA A 1 125 ? 24.345 34.284 53.814 1.00 30.47 104 ALA A N 1
ATOM 749 C CA . ALA A 1 125 ? 23.352 34.909 52.954 1.00 31.12 104 ALA A CA 1
ATOM 750 C C . ALA A 1 125 ? 22.324 33.869 52.540 1.00 32.85 104 ALA A C 1
ATOM 751 O O . ALA A 1 125 ? 22.625 32.932 51.806 1.00 34.32 104 ALA A O 1
ATOM 753 N N . VAL A 1 126 ? 21.101 34.065 52.988 1.00 35.75 105 VAL A N 1
ATOM 754 C CA . VAL A 1 126 ? 20.041 33.139 52.750 1.00 33.51 105 VAL A CA 1
ATOM 755 C C . VAL A 1 126 ? 19.011 33.772 51.831 1.00 33.49 105 VAL A C 1
ATOM 756 O O . VAL A 1 126 ? 18.514 34.867 52.093 1.00 31.31 105 VAL A O 1
ATOM 760 N N . HIS A 1 127 ? 18.659 33.044 50.777 1.00 36.16 106 HIS A N 1
ATOM 761 C CA . HIS A 1 127 ? 17.516 33.387 49.969 1.00 35.35 106 HIS A CA 1
ATOM 762 C C . HIS A 1 127 ? 16.699 32.115 49.747 1.00 38.27 106 HIS A C 1
ATOM 763 O O . HIS A 1 127 ? 17.211 30.989 49.963 1.00 39.06 106 HIS A O 1
ATOM 770 N N . GLY A 1 128 ? 15.427 32.293 49.358 1.00 39.05 107 GLY A N 1
ATOM 771 C CA . GLY A 1 128 ? 14.496 31.194 49.050 1.00 38.48 107 GLY A CA 1
ATOM 772 C C . GLY A 1 128 ? 14.223 30.317 50.255 1.00 41.67 107 GLY A C 1
ATOM 773 O O . GLY A 1 128 ? 13.818 30.796 51.300 1.00 51.24 107 GLY A O 1
ATOM 774 N N . TYR A 1 129 ? 14.563 29.048 50.176 1.00 38.62 108 TYR A N 1
ATOM 775 C CA . TYR A 1 129 ? 14.349 28.183 51.310 1.00 35.54 108 TYR A CA 1
ATOM 776 C C . TYR A 1 129 ? 15.607 27.944 52.171 1.00 37.96 108 TYR A C 1
ATOM 777 O O . TYR A 1 129 ? 16.741 27.862 51.658 1.00 35.52 108 TYR A O 1
ATOM 786 N N . CYS A 1 130 ? 15.383 27.788 53.481 1.00 38.29 109 CYS A N 1
ATOM 787 C CA . CYS A 1 130 ? 16.402 27.429 54.451 1.00 36.55 109 CYS A CA 1
ATOM 788 C C . CYS A 1 130 ? 15.706 26.521 55.415 1.00 38.06 109 CYS A C 1
ATOM 789 O O . CYS A 1 130 ? 14.936 26.981 56.280 1.00 36.12 109 CYS A O 1
ATOM 792 N N . ILE A 1 131 ? 15.928 25.227 55.238 1.00 36.50 110 ILE A N 1
ATOM 793 C CA . ILE A 1 131 ? 15.139 24.220 55.904 1.00 37.68 110 ILE A CA 1
ATOM 794 C C . ILE A 1 131 ? 15.980 23.282 56.783 1.00 33.23 110 ILE A C 1
ATOM 795 O O . ILE A 1 131 ? 17.031 22.854 56.405 1.00 31.12 110 ILE A O 1
ATOM 800 N N . GLY A 1 132 ? 15.449 22.958 57.953 1.00 38.63 111 GLY A N 1
ATOM 801 C CA . GLY A 1 132 ? 16.007 21.938 58.877 1.00 34.79 111 GLY A CA 1
ATOM 802 C C . GLY A 1 132 ? 17.408 22.287 59.326 1.00 35.88 111 GLY A C 1
ATOM 803 O O . GLY A 1 132 ? 17.655 23.375 59.828 1.00 40.18 111 GLY A O 1
ATOM 804 N N . VAL A 1 133 ? 18.325 21.351 59.082 1.00 32.29 112 VAL A N 1
ATOM 805 C CA . VAL A 1 133 ? 19.649 21.429 59.548 1.00 32.88 112 VAL A CA 1
ATOM 806 C C . VAL A 1 133 ? 20.353 22.596 58.910 1.00 32.17 112 VAL A C 1
ATOM 807 O O . VAL A 1 133 ? 21.345 23.038 59.421 1.00 34.27 112 VAL A O 1
ATOM 811 N N . ALA A 1 134 ? 19.847 23.125 57.788 1.00 34.16 113 ALA A N 1
ATOM 812 C CA . ALA A 1 134 ? 20.477 24.330 57.173 1.00 33.04 113 ALA A CA 1
ATOM 813 C C . ALA A 1 134 ? 20.206 25.571 58.032 1.00 34.05 113 ALA A C 1
ATOM 814 O O . ALA A 1 134 ? 20.988 26.532 58.043 1.00 31.81 113 ALA A O 1
ATOM 816 N N . ALA A 1 135 ? 19.084 25.539 58.749 1.00 34.51 114 ALA A N 1
ATOM 817 C CA . ALA A 1 135 ? 18.753 26.609 59.679 1.00 32.26 114 ALA A CA 1
ATOM 818 C C . ALA A 1 135 ? 19.492 26.481 60.974 1.00 32.20 114 ALA A C 1
ATOM 819 O O . ALA A 1 135 ? 19.427 27.386 61.780 1.00 37.92 114 ALA A O 1
ATOM 821 N N . GLN A 1 136 ? 20.154 25.346 61.189 1.00 31.81 115 GLN A N 1
ATOM 822 C CA . GLN A 1 136 ? 21.013 25.122 62.362 1.00 29.81 115 GLN A CA 1
ATOM 823 C C . GLN A 1 136 ? 22.384 25.687 62.074 1.00 30.44 115 GLN A C 1
ATOM 824 O O . GLN A 1 136 ? 22.934 26.416 62.889 1.00 33.76 115 GLN A O 1
ATOM 830 N N . LEU A 1 137 ? 22.890 25.370 60.876 1.00 31.75 116 LEU A N 1
ATOM 831 C CA . LEU A 1 137 ? 24.147 25.917 60.347 1.00 32.33 116 LEU A CA 1
ATOM 832 C C . LEU A 1 137 ? 24.160 27.419 60.541 1.00 32.52 116 LEU A C 1
ATOM 833 O O . LEU A 1 137 ? 25.107 27.990 61.057 1.00 31.19 116 LEU A O 1
ATOM 838 N N . ALA A 1 138 ? 23.087 28.049 60.122 1.00 32.27 117 ALA A N 1
ATOM 839 C CA . ALA A 1 138 ? 23.073 29.500 60.006 1.00 37.74 117 ALA A CA 1
ATOM 840 C C . ALA A 1 138 ? 23.077 30.183 61.375 1.00 38.82 117 ALA A C 1
ATOM 841 O O . ALA A 1 138 ? 23.391 31.375 61.455 1.00 37.69 117 ALA A O 1
ATOM 843 N N . SER A 1 139 ? 22.734 29.434 62.433 1.00 36.41 118 SER A N 1
ATOM 844 C CA . SER A 1 139 ? 22.786 29.929 63.801 1.00 35.89 118 SER A CA 1
ATOM 845 C C . SER A 1 139 ? 24.188 30.168 64.329 1.00 34.55 118 SER A C 1
ATOM 846 O O . SER A 1 139 ? 24.341 30.824 65.365 1.00 33.59 118 SER A O 1
ATOM 849 N N . PHE A 1 140 ? 25.182 29.559 63.655 1.00 33.66 119 PHE A N 1
ATOM 850 C CA . PHE A 1 140 ? 26.588 29.650 64.010 1.00 29.86 119 PHE A CA 1
ATOM 851 C C . PHE A 1 140 ? 27.364 30.663 63.119 1.00 31.63 119 PHE A C 1
ATOM 852 O O . PHE A 1 140 ? 28.565 30.772 63.214 1.00 36.28 119 PHE A O 1
ATOM 860 N N . ALA A 1 141 ? 26.694 31.352 62.239 1.00 34.68 120 ALA A N 1
ATOM 861 C CA . ALA A 1 141 ? 27.303 32.452 61.496 1.00 36.64 120 ALA A CA 1
ATOM 862 C C . ALA A 1 141 ? 27.569 33.627 62.429 1.00 35.33 120 ALA A C 1
ATOM 863 O O . ALA A 1 141 ? 26.878 33.740 63.433 1.00 33.62 120 ALA A O 1
ATOM 865 N N . ASP A 1 142 ? 28.453 34.548 62.030 1.00 30.23 121 ASP A N 1
ATOM 866 C CA . ASP A 1 142 ? 28.615 35.822 62.726 1.00 32.33 121 ASP A CA 1
ATOM 867 C C . ASP A 1 142 ? 27.507 36.795 62.394 1.00 32.88 121 ASP A C 1
ATOM 868 O O . ASP A 1 142 ? 26.866 37.311 63.297 1.00 33.96 121 ASP A O 1
ATOM 873 N N . ILE A 1 143 ? 27.318 37.023 61.085 1.00 34.08 122 ILE A N 1
ATOM 874 C CA . ILE A 1 143 ? 26.365 37.909 60.509 1.00 31.20 122 ILE A CA 1
ATOM 875 C C . ILE A 1 143 ? 25.478 37.105 59.535 1.00 31.49 122 ILE A C 1
ATOM 876 O O . ILE A 1 143 ? 25.934 36.202 58.831 1.00 29.02 122 ILE A O 1
ATOM 881 N N . LEU A 1 144 ? 24.186 37.386 59.545 1.00 31.74 123 LEU A N 1
ATOM 882 C CA . LEU A 1 144 ? 23.255 36.614 58.754 1.00 30.92 123 LEU A CA 1
ATOM 883 C C . LEU A 1 144 ? 22.410 37.642 58.046 1.00 28.03 123 LEU A C 1
ATOM 884 O O . LEU A 1 144 ? 21.793 38.450 58.681 1.00 26.95 123 LEU A O 1
ATOM 889 N N . VAL A 1 145 ? 22.403 37.614 56.716 1.00 30.93 124 VAL A N 1
ATOM 890 C CA . VAL A 1 145 ? 21.529 38.482 55.926 1.00 30.66 124 VAL A CA 1
ATOM 891 C C . VAL A 1 145 ? 20.579 37.599 55.172 1.00 32.64 124 VAL A C 1
ATOM 892 O O . VAL A 1 145 ? 20.984 36.619 54.515 1.00 30.08 124 VAL A O 1
ATOM 896 N N . VAL A 1 146 ? 19.285 37.922 55.238 1.00 35.48 125 VAL A N 1
ATOM 897 C CA . VAL A 1 146 ? 18.260 37.069 54.665 1.00 34.26 125 VAL A CA 1
ATOM 898 C C . VAL A 1 146 ? 17.380 37.839 53.655 1.00 35.25 125 VAL A C 1
ATOM 899 O O . VAL A 1 146 ? 17.179 39.064 53.777 1.00 33.49 125 VAL A O 1
ATOM 903 N N . ALA A 1 147 ? 16.880 37.142 52.643 1.00 33.78 126 ALA A N 1
ATOM 904 C CA . ALA A 1 147 ? 15.959 37.752 51.697 1.00 35.54 126 ALA A CA 1
ATOM 905 C C . ALA A 1 147 ? 14.664 37.925 52.463 1.00 34.78 126 ALA A C 1
ATOM 906 O O . ALA A 1 147 ? 14.289 37.054 53.213 1.00 33.73 126 ALA A O 1
ATOM 908 N N . GLU A 1 148 ? 14.005 39.055 52.260 1.00 37.44 127 GLU A N 1
ATOM 909 C CA . GLU A 1 148 ? 12.690 39.347 52.864 1.00 39.43 127 GLU A CA 1
ATOM 910 C C . GLU A 1 148 ? 11.723 38.223 52.666 1.00 38.62 127 GLU A C 1
ATOM 911 O O . GLU A 1 148 ? 10.940 37.936 53.537 1.00 35.79 127 GLU A O 1
ATOM 917 N N . ASP A 1 149 ? 11.746 37.648 51.475 1.00 37.47 128 ASP A N 1
ATOM 918 C CA . ASP A 1 149 ? 10.802 36.574 51.104 1.00 40.05 128 ASP A CA 1
ATOM 919 C C . ASP A 1 149 ? 11.366 35.164 51.290 1.00 38.40 128 ASP A C 1
ATOM 920 O O . ASP A 1 149 ? 10.793 34.177 50.842 1.00 34.76 128 ASP A O 1
ATOM 925 N N . ALA A 1 150 ? 12.484 35.020 51.971 1.00 38.01 129 ALA A N 1
ATOM 926 C CA . ALA A 1 150 ? 12.951 33.675 52.190 1.00 38.74 129 ALA A CA 1
ATOM 927 C C . ALA A 1 150 ? 11.979 32.938 53.101 1.00 38.42 129 ALA A C 1
ATOM 928 O O . ALA A 1 150 ? 11.242 33.535 53.889 1.00 40.84 129 ALA A O 1
ATOM 938 N N . ILE A 1 152 ? 12.214 30.282 56.090 1.00 34.47 131 ILE A N 1
ATOM 939 C CA . ILE A 1 152 ? 12.993 29.572 57.093 1.00 35.58 131 ILE A CA 1
ATOM 940 C C . ILE A 1 152 ? 12.063 28.614 57.807 1.00 33.39 131 ILE A C 1
ATOM 941 O O . ILE A 1 152 ? 11.130 29.029 58.475 1.00 34.62 131 ILE A O 1
ATOM 946 N N . SER A 1 153 ? 12.380 27.341 57.711 1.00 34.11 132 SER A N 1
ATOM 947 C CA . SER A 1 153 ? 11.481 26.300 58.036 1.00 36.91 132 SER A CA 1
ATOM 948 C C . SER A 1 153 ? 12.087 25.193 58.889 1.00 33.13 132 SER A C 1
ATOM 949 O O . SER A 1 153 ? 13.205 24.719 58.664 1.00 33.67 132 SER A O 1
ATOM 952 N N . GLU A 1 154 ? 11.287 24.742 59.826 1.00 29.87 133 GLU A N 1
ATOM 953 C CA . GLU A 1 154 ? 11.473 23.412 60.399 1.00 34.44 133 GLU A CA 1
ATOM 954 C C . GLU A 1 154 ? 11.296 22.300 59.379 1.00 32.28 133 GLU A C 1
ATOM 955 O O . GLU A 1 154 ? 10.679 22.519 58.362 1.00 33.52 133 GLU A O 1
ATOM 961 N N . PRO A 1 155 ? 11.870 21.111 59.633 1.00 34.50 134 PRO A N 1
ATOM 962 C CA . PRO A 1 155 ? 11.534 20.017 58.752 1.00 37.85 134 PRO A CA 1
ATOM 963 C C . PRO A 1 155 ? 10.037 19.818 58.638 1.00 42.86 134 PRO A C 1
ATOM 964 O O . PRO A 1 155 ? 9.282 19.990 59.618 1.00 44.88 134 PRO A O 1
ATOM 968 N N . THR A 1 156 ? 9.634 19.487 57.423 1.00 44.11 135 THR A N 1
ATOM 969 C CA . THR A 1 156 ? 8.249 19.413 57.000 1.00 48.42 135 THR A CA 1
ATOM 970 C C . THR A 1 156 ? 7.504 18.255 57.693 1.00 48.00 135 THR A C 1
ATOM 971 O O . THR A 1 156 ? 6.366 18.426 58.061 1.00 56.62 135 THR A O 1
ATOM 975 N N . ILE A 1 157 ? 8.177 17.139 57.978 1.00 48.04 136 ILE A N 1
ATOM 976 C CA . ILE A 1 157 ? 7.569 16.027 58.737 1.00 43.71 136 ILE A CA 1
ATOM 977 C C . ILE A 1 157 ? 8.285 15.785 60.055 1.00 40.24 136 ILE A C 1
ATOM 978 O O . ILE A 1 157 ? 9.499 15.907 60.142 1.00 34.42 136 ILE A O 1
ATOM 983 N N . PRO A 1 158 ? 7.514 15.524 61.108 1.00 40.49 137 PRO A N 1
ATOM 984 C CA . PRO A 1 158 ? 8.065 15.449 62.481 1.00 42.09 137 PRO A CA 1
ATOM 985 C C . PRO A 1 158 ? 8.748 14.118 62.698 1.00 40.94 137 PRO A C 1
ATOM 986 O O . PRO A 1 158 ? 8.273 13.291 63.445 1.00 42.28 137 PRO A O 1
ATOM 990 N N . ILE A 1 159 ? 9.913 13.995 62.080 1.00 42.14 138 ILE A N 1
ATOM 991 C CA . ILE A 1 159 ? 10.715 12.773 62.029 1.00 47.21 138 ILE A CA 1
ATOM 992 C C . ILE A 1 159 ? 11.919 12.874 62.988 1.00 40.68 138 ILE A C 1
ATOM 993 O O . ILE A 1 159 ? 12.753 11.975 63.095 1.00 38.05 138 ILE A O 1
ATOM 998 N N . GLY A 1 160 ? 11.982 13.984 63.717 1.00 39.20 139 GLY A N 1
ATOM 999 C CA . GLY A 1 160 ? 13.112 14.286 64.595 1.00 36.38 139 GLY A CA 1
ATOM 1000 C C . GLY A 1 160 ? 12.715 15.437 65.479 1.00 36.74 139 GLY A C 1
ATOM 1001 O O . GLY A 1 160 ? 11.541 15.782 65.595 1.00 35.95 139 GLY A O 1
ATOM 1002 N N . GLY A 1 161 ? 13.691 16.019 66.126 1.00 36.16 140 GLY A N 1
ATOM 1003 C CA . GLY A 1 161 ? 13.428 17.191 66.946 1.00 38.37 140 GLY A CA 1
ATOM 1004 C C . GLY A 1 161 ? 14.459 17.401 68.003 1.00 34.09 140 GLY A C 1
ATOM 1005 O O . GLY A 1 161 ? 15.279 16.532 68.291 1.00 33.51 140 GLY A O 1
ATOM 1006 N N . GLY A 1 162 ? 14.410 18.588 68.586 1.00 31.07 141 GLY A N 1
ATOM 1007 C CA . GLY A 1 162 ? 15.369 18.958 69.607 1.00 30.02 141 GLY A CA 1
ATOM 1008 C C . GLY A 1 162 ? 16.790 19.211 69.152 1.00 30.43 141 GLY A C 1
ATOM 1009 O O . GLY A 1 162 ? 17.716 19.200 69.978 1.00 25.58 141 GLY A O 1
ATOM 1010 N N . PHE A 1 163 ? 16.926 19.526 67.861 1.00 29.15 142 PHE A N 1
ATOM 1011 C CA . PHE A 1 163 ? 18.183 19.692 67.219 1.00 28.69 142 PHE A CA 1
ATOM 1012 C C . PHE A 1 163 ? 18.443 21.095 66.693 1.00 29.06 142 PHE A C 1
ATOM 1013 O O . PHE A 1 163 ? 19.522 21.667 66.902 1.00 30.18 142 PHE A O 1
ATOM 1021 N N . ILE A 1 164 ? 17.452 21.677 66.018 1.00 30.71 143 ILE A N 1
ATOM 1022 C CA . ILE A 1 164 ? 17.626 22.975 65.397 1.00 31.46 143 ILE A CA 1
ATOM 1023 C C . ILE A 1 164 ? 17.258 24.083 66.348 1.00 30.14 143 ILE A C 1
ATOM 1024 O O . ILE A 1 164 ? 18.055 24.959 66.617 1.00 26.50 143 ILE A O 1
ATOM 1029 N N . ALA A 1 165 ? 16.029 24.066 66.847 1.00 31.58 144 ALA A N 1
ATOM 1030 C CA . ALA A 1 165 ? 15.542 25.210 67.620 1.00 31.49 144 ALA A CA 1
ATOM 1031 C C . ALA A 1 165 ? 16.359 25.555 68.863 1.00 30.26 144 ALA A C 1
ATOM 1032 O O . ALA A 1 165 ? 16.474 26.741 69.193 1.00 32.75 144 ALA A O 1
ATOM 1034 N N . PRO A 1 166 ? 16.895 24.554 69.562 1.00 26.62 145 PRO A N 1
ATOM 1035 C CA . PRO A 1 166 ? 17.741 24.910 70.703 1.00 27.72 145 PRO A CA 1
ATOM 1036 C C . PRO A 1 166 ? 18.894 25.830 70.330 1.00 26.45 145 PRO A C 1
ATOM 1037 O O . PRO A 1 166 ? 19.241 26.701 71.123 1.00 25.65 145 PRO A O 1
ATOM 1041 N N . THR A 1 167 ? 19.383 25.761 69.101 1.00 27.42 146 THR A N 1
ATOM 1042 C CA . THR A 1 167 ? 20.501 26.658 68.686 1.00 27.19 146 THR A CA 1
ATOM 1043 C C . THR A 1 167 ? 20.014 28.070 68.339 1.00 27.81 146 THR A C 1
ATOM 1044 O O . THR A 1 167 ? 20.829 28.956 68.100 1.00 28.84 146 THR A O 1
ATOM 1048 N N . TRP A 1 168 ? 18.701 28.274 68.313 1.00 28.01 147 TRP A N 1
ATOM 1049 C CA . TRP A 1 168 ? 18.111 29.562 68.042 1.00 27.82 147 TRP A CA 1
ATOM 1050 C C . TRP A 1 168 ? 17.897 30.367 69.329 1.00 29.42 147 TRP A C 1
ATOM 1051 O O . TRP A 1 168 ? 17.670 31.591 69.259 1.00 27.68 147 TRP A O 1
ATOM 1062 N N . VAL A 1 169 ? 17.931 29.702 70.501 1.00 30.28 148 VAL A N 1
ATOM 1063 C CA . VAL A 1 169 ? 17.499 30.320 71.752 1.00 27.62 148 VAL A CA 1
ATOM 1064 C C . VAL A 1 169 ? 18.282 31.597 72.076 1.00 29.58 148 VAL A C 1
ATOM 1065 O O . VAL A 1 169 ? 17.717 32.602 72.443 1.00 32.47 148 VAL A O 1
ATOM 1069 N N . SER A 1 170 ? 19.582 31.583 71.928 1.00 29.45 149 SER A N 1
ATOM 1070 C CA . SER A 1 170 ? 20.377 32.752 72.243 1.00 33.26 149 SER A CA 1
ATOM 1071 C C . SER A 1 170 ? 20.089 33.887 71.214 1.00 32.68 149 SER A C 1
ATOM 1072 O O . SER A 1 170 ? 20.235 35.052 71.545 1.00 32.36 149 SER A O 1
ATOM 1075 N N . HIS A 1 171 ? 19.598 33.565 70.007 1.00 27.99 150 HIS A N 1
ATOM 1076 C CA . HIS A 1 171 ? 19.282 34.622 69.083 1.00 30.34 150 HIS A CA 1
ATOM 1077 C C . HIS A 1 171 ? 17.853 35.166 69.240 1.00 33.09 150 HIS A C 1
ATOM 1078 O O . HIS A 1 171 ? 17.681 36.361 69.064 1.00 30.62 150 HIS A O 1
ATOM 1085 N N . VAL A 1 172 ? 16.861 34.304 69.529 1.00 31.92 151 VAL A N 1
ATOM 1086 C CA . VAL A 1 172 ? 15.451 34.703 69.455 1.00 30.34 151 VAL A CA 1
ATOM 1087 C C . VAL A 1 172 ? 14.703 34.601 70.766 1.00 29.28 151 VAL A C 1
ATOM 1088 O O . VAL A 1 172 ? 13.588 35.043 70.826 1.00 31.30 151 VAL A O 1
ATOM 1092 N N . GLY A 1 173 ? 15.329 34.050 71.816 1.00 27.80 152 GLY A N 1
ATOM 1093 C CA . GLY A 1 173 ? 14.652 33.743 73.078 1.00 25.88 152 GLY A CA 1
ATOM 1094 C C . GLY A 1 173 ? 13.883 32.431 73.050 1.00 29.12 152 GLY A C 1
ATOM 1095 O O . GLY A 1 173 ? 13.641 31.832 71.998 1.00 31.55 152 GLY A O 1
ATOM 1096 N N . SER A 1 174 ? 13.448 31.988 74.200 1.00 31.48 153 SER A N 1
ATOM 1097 C CA . SER A 1 174 ? 12.799 30.680 74.353 1.00 30.50 153 SER A CA 1
ATOM 1098 C C . SER A 1 174 ? 11.363 30.656 73.922 1.00 29.55 153 SER A C 1
ATOM 1099 O O . SER A 1 174 ? 10.893 29.636 73.448 1.00 30.93 153 SER A O 1
ATOM 1102 N N . ARG A 1 175 ? 10.647 31.773 74.002 1.00 28.81 154 ARG A N 1
ATOM 1103 C CA . ARG A 1 175 ? 9.269 31.777 73.500 1.00 31.31 154 ARG A CA 1
ATOM 1104 C C . ARG A 1 175 ? 9.214 31.542 71.987 1.00 31.40 154 ARG A C 1
ATOM 1105 O O . ARG A 1 175 ? 8.419 30.762 71.531 1.00 31.84 154 ARG A O 1
ATOM 1113 N N . HIS A 1 176 ? 10.014 32.232 71.196 1.00 31.38 155 HIS A N 1
ATOM 1114 C CA . HIS A 1 176 ? 9.950 31.999 69.753 1.00 30.30 155 HIS A CA 1
ATOM 1115 C C . HIS A 1 176 ? 10.597 30.684 69.337 1.00 30.46 155 HIS A C 1
ATOM 1116 O O . HIS A 1 176 ? 10.217 30.105 68.343 1.00 34.81 155 HIS A O 1
ATOM 1123 N N . ALA A 1 177 ? 11.599 30.234 70.089 1.00 27.93 156 ALA A N 1
ATOM 1124 C CA . ALA A 1 177 ? 12.211 28.986 69.742 1.00 31.37 156 ALA A CA 1
ATOM 1125 C C . ALA A 1 177 ? 11.233 27.847 69.934 1.00 31.61 156 ALA A C 1
ATOM 1126 O O . ALA A 1 177 ? 11.139 26.932 69.099 1.00 30.62 156 ALA A O 1
ATOM 1128 N N . LYS A 1 178 ? 10.508 27.890 71.048 1.00 32.25 157 LYS A N 1
ATOM 1129 C CA . LYS A 1 178 ? 9.503 26.872 71.339 1.00 33.10 157 LYS A CA 1
ATOM 1130 C C . LYS A 1 178 ? 8.331 26.958 70.347 1.00 33.08 157 LYS A C 1
ATOM 1131 O O . LYS A 1 178 ? 7.943 25.983 69.804 1.00 34.16 157 LYS A O 1
ATOM 1137 N N . GLU A 1 179 ? 7.854 28.162 70.039 1.00 34.55 158 GLU A N 1
ATOM 1138 C CA . GLU A 1 179 ? 6.849 28.379 68.959 1.00 37.63 158 GLU A CA 1
ATOM 1139 C C . GLU A 1 179 ? 7.291 27.730 67.634 1.00 33.52 158 GLU A C 1
ATOM 1140 O O . GLU A 1 179 ? 6.506 27.088 66.989 1.00 35.55 158 GLU A O 1
ATOM 1146 N N . PHE A 1 180 ? 8.540 27.955 67.255 1.00 31.71 159 PHE A N 1
ATOM 1147 C CA . PHE A 1 180 ? 9.088 27.468 66.007 1.00 30.82 159 PHE A CA 1
ATOM 1148 C C . PHE A 1 180 ? 9.104 25.970 66.005 1.00 29.82 159 PHE A C 1
ATOM 1149 O O . PHE A 1 180 ? 8.533 25.318 65.097 1.00 28.24 159 PHE A O 1
ATOM 1157 N N . ALA A 1 181 ? 9.613 25.415 67.088 1.00 31.93 160 ALA A N 1
ATOM 1158 C CA . ALA A 1 181 ? 9.725 23.965 67.230 1.00 30.63 160 ALA A CA 1
ATOM 1159 C C . ALA A 1 181 ? 8.408 23.151 67.344 1.00 31.19 160 ALA A C 1
ATOM 1160 O O . ALA A 1 181 ? 8.376 22.007 66.944 1.00 26.25 160 ALA A O 1
ATOM 1162 N N . PHE A 1 182 ? 7.388 23.686 68.002 1.00 34.42 161 PHE A N 1
ATOM 1163 C CA . PHE A 1 182 ? 6.244 22.859 68.411 1.00 35.11 161 PHE A CA 1
ATOM 1164 C C . PHE A 1 182 ? 5.186 22.637 67.371 1.00 35.80 161 PHE A C 1
ATOM 1165 O O . PHE A 1 182 ? 4.268 21.870 67.615 1.00 35.56 161 PHE A O 1
ATOM 1173 N N . LEU A 1 183 ? 5.282 23.294 66.225 1.00 35.83 162 LEU A N 1
ATOM 1174 C CA . LEU A 1 183 ? 4.306 23.093 65.126 1.00 36.86 162 LEU A CA 1
ATOM 1175 C C . LEU A 1 183 ? 4.996 22.510 63.913 1.00 35.03 162 LEU A C 1
ATOM 1176 O O . LEU A 1 183 ? 5.993 23.036 63.484 1.00 37.52 162 LEU A O 1
ATOM 1181 N N . PRO A 1 184 ? 4.491 21.397 63.373 1.00 40.61 163 PRO A N 1
ATOM 1182 C CA . PRO A 1 184 ? 5.201 20.620 62.342 1.00 40.32 163 PRO A CA 1
ATOM 1183 C C . PRO A 1 184 ? 5.321 21.447 61.068 1.00 37.07 163 PRO A C 1
ATOM 1184 O O . PRO A 1 184 ? 4.363 22.038 60.675 1.00 31.33 163 PRO A O 1
ATOM 1188 N N . GLY A 1 185 ? 6.529 21.568 60.530 1.00 36.34 164 GLY A N 1
ATOM 1189 C CA . GLY A 1 185 ? 6.728 22.385 59.323 1.00 35.45 164 GLY A CA 1
ATOM 1190 C C . GLY A 1 185 ? 6.554 23.847 59.542 1.00 35.44 164 GLY A C 1
ATOM 1191 O O . GLY A 1 185 ? 6.316 24.591 58.606 1.00 31.90 164 GLY A O 1
ATOM 1192 N N . ASN A 1 186 ? 6.670 24.288 60.794 1.00 36.91 165 ASN A N 1
ATOM 1193 C CA . ASN A 1 186 ? 6.580 25.689 61.065 1.00 30.94 165 ASN A CA 1
ATOM 1194 C C . ASN A 1 186 ? 7.654 26.427 60.306 1.00 32.48 165 ASN A C 1
ATOM 1195 O O . ASN A 1 186 ? 8.719 25.909 60.038 1.00 29.27 165 ASN A O 1
ATOM 1200 N N . ARG A 1 187 ? 7.328 27.671 59.951 1.00 32.34 166 ARG A N 1
ATOM 1201 C CA . ARG A 1 187 ? 8.125 28.414 59.042 1.00 32.96 166 ARG A CA 1
ATOM 1202 C C . ARG A 1 187 ? 7.896 29.912 59.263 1.00 32.52 166 ARG A C 1
ATOM 1203 O O . ARG A 1 187 ? 6.778 30.332 59.622 1.00 35.92 166 ARG A O 1
ATOM 1211 N N . ILE A 1 188 ? 8.952 30.694 59.059 1.00 30.00 167 ILE A N 1
ATOM 1212 C CA . ILE A 1 188 ? 8.851 32.153 59.058 1.00 30.49 167 ILE A CA 1
ATOM 1213 C C . ILE A 1 188 ? 9.523 32.704 57.833 1.00 35.46 167 ILE A C 1
ATOM 1214 O O . ILE A 1 188 ? 10.337 32.030 57.194 1.00 34.17 167 ILE A O 1
ATOM 1219 N N . ASP A 1 189 ? 9.193 33.947 57.485 1.00 39.93 168 ASP A N 1
ATOM 1220 C CA . ASP A 1 189 ? 9.880 34.598 56.371 1.00 39.22 168 ASP A CA 1
ATOM 1221 C C . ASP A 1 189 ? 11.079 35.399 56.891 1.00 37.76 168 ASP A C 1
ATOM 1222 O O . ASP A 1 189 ? 11.270 35.540 58.102 1.00 32.97 168 ASP A O 1
ATOM 1227 N N . GLY A 1 190 ? 11.908 35.869 55.953 1.00 37.39 169 GLY A N 1
ATOM 1228 C CA . GLY A 1 190 ? 13.087 36.636 56.260 1.00 37.47 169 GLY A CA 1
ATOM 1229 C C . GLY A 1 190 ? 12.826 37.839 57.150 1.00 39.30 169 GLY A C 1
ATOM 1230 O O . GLY A 1 190 ? 13.592 38.102 58.084 1.00 42.41 169 GLY A O 1
ATOM 1231 N N . ARG A 1 191 ? 11.743 38.551 56.891 1.00 38.30 170 ARG A N 1
ATOM 1232 C CA . ARG A 1 191 ? 11.358 39.730 57.691 1.00 42.20 170 ARG A CA 1
ATOM 1233 C C . ARG A 1 191 ? 11.153 39.366 59.119 1.00 38.33 170 ARG A C 1
ATOM 1234 O O . ARG A 1 191 ? 11.636 40.048 60.008 1.00 37.17 170 ARG A O 1
ATOM 1250 N N . ALA A 1 193 ? 12.343 36.659 60.520 1.00 33.26 172 ALA A N 1
ATOM 1251 C CA . ALA A 1 193 ? 13.613 36.166 61.081 1.00 33.03 172 ALA A CA 1
ATOM 1252 C C . ALA A 1 193 ? 14.491 37.330 61.566 1.00 34.31 172 ALA A C 1
ATOM 1253 O O . ALA A 1 193 ? 15.182 37.249 62.590 1.00 33.68 172 ALA A O 1
ATOM 1255 N N . ALA A 1 194 ? 14.470 38.408 60.809 1.00 34.65 173 ALA A N 1
ATOM 1256 C CA . ALA A 1 194 ? 15.101 39.607 61.261 1.00 35.66 173 ALA A CA 1
ATOM 1257 C C . ALA A 1 194 ? 14.388 40.106 62.472 1.00 32.49 173 ALA A C 1
ATOM 1258 O O . ALA A 1 194 ? 15.052 40.431 63.445 1.00 35.49 173 ALA A O 1
ATOM 1260 N N . ALA A 1 195 ? 13.053 40.212 62.456 1.00 32.16 174 ALA A N 1
ATOM 1261 C CA . ALA A 1 195 ? 12.381 40.796 63.634 1.00 31.44 174 ALA A CA 1
ATOM 1262 C C . ALA A 1 195 ? 12.607 39.932 64.927 1.00 32.82 174 ALA A C 1
ATOM 1263 O O . ALA A 1 195 ? 12.730 40.475 66.033 1.00 31.72 174 ALA A O 1
ATOM 1265 N N . TRP A 1 196 ? 12.604 38.598 64.805 1.00 29.54 175 TRP A N 1
ATOM 1266 C CA . TRP A 1 196 ? 12.887 37.715 65.950 1.00 27.19 175 TRP A CA 1
ATOM 1267 C C . TRP A 1 196 ? 14.357 37.892 66.433 1.00 31.43 175 TRP A C 1
ATOM 1268 O O . TRP A 1 196 ? 14.658 37.642 67.570 1.00 33.28 175 TRP A O 1
ATOM 1279 N N . GLY A 1 197 ? 15.279 38.326 65.562 1.00 34.20 176 GLY A N 1
ATOM 1280 C CA . GLY A 1 197 ? 16.693 38.475 65.992 1.00 32.94 176 GLY A CA 1
ATOM 1281 C C . GLY A 1 197 ? 17.592 37.373 65.436 1.00 31.66 176 GLY A C 1
ATOM 1282 O O . GLY A 1 197 ? 18.782 37.415 65.598 1.00 30.60 176 GLY A O 1
ATOM 1283 N N . TRP A 1 198 ? 17.012 36.435 64.688 1.00 34.32 177 TRP A N 1
ATOM 1284 C CA . TRP A 1 198 ? 17.774 35.364 64.045 1.00 33.22 177 TRP A CA 1
ATOM 1285 C C . TRP A 1 198 ? 18.651 35.932 62.939 1.00 32.33 177 TRP A C 1
ATOM 1286 O O . TRP A 1 198 ? 19.788 35.588 62.841 1.00 31.71 177 TRP A O 1
ATOM 1297 N N . ALA A 1 199 ? 18.128 36.820 62.094 1.00 34.68 178 ALA A N 1
ATOM 1298 C CA . ALA A 1 199 ? 18.955 37.521 61.085 1.00 33.52 178 ALA A CA 1
ATOM 1299 C C . ALA A 1 199 ? 19.302 38.924 61.516 1.00 34.83 178 ALA A C 1
ATOM 1300 O O . ALA A 1 199 ? 18.553 39.517 62.260 1.00 37.77 178 ALA A O 1
ATOM 1302 N N . ASN A 1 200 ? 20.425 39.464 61.059 1.00 32.10 179 ASN A N 1
ATOM 1303 C CA . ASN A 1 200 ? 20.727 40.891 61.244 1.00 33.94 179 ASN A CA 1
ATOM 1304 C C . ASN A 1 200 ? 19.761 41.810 60.535 1.00 36.25 179 ASN A C 1
ATOM 1305 O O . ASN A 1 200 ? 19.374 42.837 61.079 1.00 37.18 179 ASN A O 1
ATOM 1310 N N . CYS A 1 201 ? 19.421 41.474 59.306 1.00 35.21 180 CYS A N 1
ATOM 1311 C CA . CYS A 1 201 ? 18.530 42.286 58.497 1.00 36.36 180 CYS A CA 1
ATOM 1312 C C . CYS A 1 201 ? 17.952 41.477 57.334 1.00 37.64 180 CYS A C 1
ATOM 1313 O O . CYS A 1 201 ? 18.606 40.531 56.839 1.00 37.05 180 CYS A O 1
ATOM 1316 N N . ALA A 1 202 ? 16.719 41.821 56.930 1.00 32.44 181 ALA A N 1
ATOM 1317 C CA . ALA A 1 202 ? 16.070 41.233 55.778 1.00 34.24 181 ALA A CA 1
ATOM 1318 C C . ALA A 1 202 ? 16.087 42.292 54.686 1.00 34.99 181 ALA A C 1
ATOM 1319 O O . ALA A 1 202 ? 15.719 43.414 54.965 1.00 37.56 181 ALA A O 1
ATOM 1321 N N . VAL A 1 203 ? 16.605 41.944 53.504 1.00 37.22 182 VAL A N 1
ATOM 1322 C CA . VAL A 1 203 ? 16.613 42.797 52.294 1.00 33.16 182 VAL A CA 1
ATOM 1323 C C . VAL A 1 203 ? 15.983 42.094 51.121 1.00 35.24 182 VAL A C 1
ATOM 1324 O O . VAL A 1 203 ? 15.863 40.873 51.148 1.00 35.30 182 VAL A O 1
ATOM 1328 N N . PRO A 1 204 ? 15.524 42.839 50.067 1.00 36.85 183 PRO A N 1
ATOM 1329 C CA . PRO A 1 204 ? 15.075 42.132 48.848 1.00 36.98 183 PRO A CA 1
ATOM 1330 C C . PRO A 1 204 ? 16.074 41.095 48.344 1.00 38.69 183 PRO A C 1
ATOM 1331 O O . PRO A 1 204 ? 17.310 41.282 48.422 1.00 40.39 183 PRO A O 1
ATOM 1335 N N . ALA A 1 205 ? 15.520 40.007 47.821 1.00 38.00 184 ALA A N 1
ATOM 1336 C CA . ALA A 1 205 ? 16.293 38.908 47.317 1.00 36.99 184 ALA A CA 1
ATOM 1337 C C . ALA A 1 205 ? 17.432 39.320 46.378 1.00 39.00 184 ALA A C 1
ATOM 1338 O O . ALA A 1 205 ? 18.561 38.796 46.493 1.00 37.83 184 ALA A O 1
ATOM 1340 N N . SER A 1 206 ? 17.157 40.288 45.480 1.00 39.39 185 SER A N 1
ATOM 1341 C CA . SER A 1 206 ? 18.141 40.734 44.498 1.00 40.23 185 SER A CA 1
ATOM 1342 C C . SER A 1 206 ? 19.331 41.501 45.105 1.00 41.21 185 SER A C 1
ATOM 1343 O O . SER A 1 206 ? 20.355 41.708 44.435 1.00 38.23 185 SER A O 1
ATOM 1346 N N . GLU A 1 207 ? 19.194 41.910 46.363 1.00 40.17 186 GLU A N 1
ATOM 1347 C CA . GLU A 1 207 ? 20.216 42.712 47.022 1.00 39.52 186 GLU A CA 1
ATOM 1348 C C . GLU A 1 207 ? 20.944 41.932 48.088 1.00 36.75 186 GLU A C 1
ATOM 1349 O O 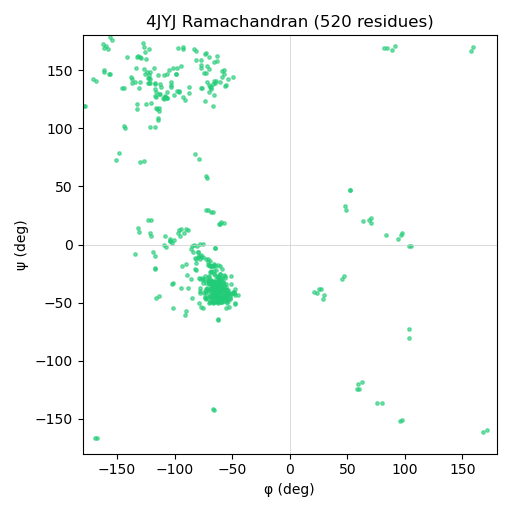. GLU A 1 207 ? 21.852 42.463 48.675 1.00 35.04 186 GLU A O 1
ATOM 1355 N N . VAL A 1 208 ? 20.600 40.668 48.321 1.00 36.33 187 VAL A N 1
ATOM 1356 C CA . VAL A 1 208 ? 21.244 39.956 49.403 1.00 39.98 187 VAL A CA 1
ATOM 1357 C C . VAL A 1 208 ? 22.781 39.864 49.271 1.00 39.45 187 VAL A C 1
ATOM 1358 O O . VAL A 1 208 ? 23.502 40.101 50.242 1.00 35.88 187 VAL A O 1
ATOM 1362 N N . ILE A 1 209 ? 23.266 39.498 48.086 1.00 39.19 188 ILE A N 1
ATOM 1363 C CA . ILE A 1 209 ? 24.677 39.228 47.886 1.00 35.48 188 ILE A CA 1
ATOM 1364 C C . ILE A 1 209 ? 25.389 40.537 47.937 1.00 38.11 188 ILE A C 1
ATOM 1365 O O . ILE A 1 209 ? 26.411 40.698 48.667 1.00 39.70 188 ILE A O 1
ATOM 1370 N N . ALA A 1 210 ? 24.838 41.520 47.235 1.00 36.44 189 ALA A N 1
ATOM 1371 C CA . ALA A 1 210 ? 25.485 42.811 47.152 1.00 34.13 189 ALA A CA 1
ATOM 1372 C C . ALA A 1 210 ? 25.518 43.496 48.500 1.00 32.53 189 ALA A C 1
ATOM 1373 O O . ALA A 1 210 ? 26.501 44.091 48.891 1.00 34.26 189 ALA A O 1
ATOM 1375 N N . CYS A 1 211 ? 24.463 43.344 49.266 1.00 35.72 190 CYS A N 1
ATOM 1376 C CA . CYS A 1 211 ? 24.508 43.797 50.641 1.00 35.70 190 CYS A CA 1
ATOM 1377 C C . CYS A 1 211 ? 25.713 43.226 51.459 1.00 33.99 190 CYS A C 1
ATOM 1378 O O . CYS A 1 211 ? 26.402 43.968 52.144 1.00 29.90 190 CYS A O 1
ATOM 1381 N N . CYS A 1 212 ? 25.933 41.915 51.396 1.00 35.11 191 CYS A N 1
ATOM 1382 C CA . CYS A 1 212 ? 27.017 41.251 52.109 1.00 31.45 191 CYS A CA 1
ATOM 1383 C C . CYS A 1 212 ? 28.368 41.716 51.615 1.00 33.13 191 CYS A C 1
ATOM 1384 O O . CYS A 1 212 ? 29.328 41.855 52.399 1.00 34.03 191 CYS A O 1
ATOM 1387 N N . GLU A 1 213 ? 28.480 41.888 50.310 1.00 32.13 192 GLU A N 1
ATOM 1388 C CA . GLU A 1 213 ? 29.694 42.437 49.706 1.00 37.26 192 GLU A CA 1
ATOM 1389 C C . GLU A 1 213 ? 29.982 43.820 50.196 1.00 36.23 192 GLU A C 1
ATOM 1390 O O . GLU A 1 213 ? 31.112 44.110 50.468 1.00 41.29 192 GLU A O 1
ATOM 1396 N N . SER A 1 214 ? 28.967 44.688 50.244 1.00 36.78 193 SER A N 1
ATOM 1397 C CA . SER A 1 214 ? 29.126 46.052 50.813 1.00 35.67 193 SER A CA 1
ATOM 1398 C C . SER A 1 214 ? 29.619 46.051 52.274 1.00 33.82 193 SER A C 1
ATOM 1399 O O . SER A 1 214 ? 30.578 46.753 52.617 1.00 34.84 193 SER A O 1
ATOM 1402 N N . LEU A 1 215 ? 29.036 45.213 53.124 1.00 32.45 194 LEU A N 1
ATOM 1403 C CA . LEU A 1 215 ? 29.551 45.070 54.481 1.00 31.37 194 LEU A CA 1
ATOM 1404 C C . LEU A 1 215 ? 30.999 44.599 54.480 1.00 31.55 194 LEU A C 1
ATOM 1405 O O . LEU A 1 215 ? 31.841 45.070 55.216 1.00 31.76 194 LEU A O 1
ATOM 1410 N N . ALA A 1 216 ? 31.289 43.619 53.658 1.00 34.02 195 ALA A N 1
ATOM 1411 C CA . ALA A 1 216 ? 32.637 43.048 53.637 1.00 34.72 195 ALA A CA 1
ATOM 1412 C C . ALA A 1 216 ? 33.707 44.036 53.154 1.00 35.11 195 ALA A C 1
ATOM 1413 O O . ALA A 1 216 ? 34.845 44.002 53.645 1.00 32.77 195 ALA A O 1
ATOM 1415 N N . GLN A 1 217 ? 33.335 44.895 52.204 1.00 38.40 196 GLN A N 1
ATOM 1416 C CA . GLN A 1 217 ? 34.242 45.933 51.715 1.00 39.62 196 GLN A CA 1
ATOM 1417 C C . GLN A 1 217 ? 34.620 46.864 52.889 1.00 37.39 196 GLN A C 1
ATOM 1418 O O . GLN A 1 217 ? 35.739 47.248 53.046 1.00 36.38 196 GLN A O 1
ATOM 1424 N N . ARG A 1 218 ? 33.697 47.146 53.782 1.00 35.88 197 ARG A N 1
ATOM 1425 C CA . ARG A 1 218 ? 34.084 47.940 54.953 1.00 34.62 197 ARG A CA 1
ATOM 1426 C C . ARG A 1 218 ? 34.940 47.143 55.868 1.00 35.99 197 ARG A C 1
ATOM 1427 O O . ARG A 1 218 ? 35.886 47.671 56.448 1.00 37.58 197 ARG A O 1
ATOM 1443 N N . LYS A 1 220 ? 36.943 44.802 55.302 1.00 37.58 199 LYS A N 1
ATOM 1444 C CA . LYS A 1 220 ? 38.262 44.664 54.660 1.00 43.83 199 LYS A CA 1
ATOM 1445 C C . LYS A 1 220 ? 39.311 45.727 55.095 1.00 41.78 199 LYS A C 1
ATOM 1446 O O . LYS A 1 220 ? 40.529 45.478 55.059 1.00 37.61 199 LYS A O 1
ATOM 1452 N N . LEU A 1 221 ? 38.831 46.900 55.512 1.00 43.44 200 LEU A N 1
ATOM 1453 C CA . LEU A 1 221 ? 39.736 47.957 55.950 1.00 40.98 200 LEU A CA 1
ATOM 1454 C C . LEU A 1 221 ? 40.369 47.641 57.310 1.00 40.49 200 LEU A C 1
ATOM 1455 O O . LEU A 1 221 ? 41.362 48.226 57.664 1.00 41.76 200 LEU A O 1
ATOM 1468 N N . PRO A 1 223 ? 42.563 45.430 59.954 1.00 39.62 202 PRO A N 1
ATOM 1469 C CA . PRO A 1 223 ? 43.579 44.371 59.930 1.00 37.03 202 PRO A CA 1
ATOM 1470 C C . PRO A 1 223 ? 42.984 43.002 60.277 1.00 34.75 202 PRO A C 1
ATOM 1471 O O . PRO A 1 223 ? 42.164 42.889 61.195 1.00 33.21 202 PRO A O 1
ATOM 1475 N N . PRO A 1 224 ? 43.378 41.955 59.547 1.00 35.75 203 PRO A N 1
ATOM 1476 C CA . PRO A 1 224 ? 42.753 40.660 59.888 1.00 32.60 203 PRO A CA 1
ATOM 1477 C C . PRO A 1 224 ? 42.875 40.180 61.353 1.00 30.98 203 PRO A C 1
ATOM 1478 O O . PRO A 1 224 ? 41.958 39.513 61.838 1.00 32.09 203 PRO A O 1
ATOM 1482 N N . ALA A 1 225 ? 43.985 40.486 62.010 1.00 27.49 204 ALA A N 1
ATOM 1483 C CA . ALA A 1 225 ? 44.198 40.147 63.388 1.00 28.03 204 ALA A CA 1
ATOM 1484 C C . ALA A 1 225 ? 43.175 40.871 64.259 1.00 30.15 204 ALA A C 1
ATOM 1485 O O . ALA A 1 225 ? 42.673 40.321 65.243 1.00 32.38 204 ALA A O 1
ATOM 1487 N N . VAL A 1 226 ? 42.768 42.076 63.861 1.00 28.75 205 VAL A N 1
ATOM 1488 C CA . VAL A 1 226 ? 41.754 42.776 64.593 1.00 27.02 205 VAL A CA 1
ATOM 1489 C C . VAL A 1 226 ? 40.416 42.061 64.516 1.00 27.88 205 VAL A C 1
ATOM 1490 O O . VAL A 1 226 ? 39.756 41.836 65.544 1.00 30.23 205 VAL A O 1
ATOM 1494 N N . LEU A 1 227 ? 39.999 41.703 63.295 1.00 29.19 206 LEU A N 1
ATOM 1495 C CA . LEU A 1 227 ? 38.788 40.969 63.089 1.00 28.70 206 LEU A CA 1
ATOM 1496 C C . LEU A 1 227 ? 38.791 39.712 63.904 1.00 28.98 206 LEU A C 1
ATOM 1497 O O . LEU A 1 227 ? 37.820 39.432 64.607 1.00 30.30 206 LEU A O 1
ATOM 1502 N N . ALA A 1 228 ? 39.883 38.969 63.865 1.00 29.63 207 ALA A N 1
ATOM 1503 C CA . ALA A 1 228 ? 39.969 37.719 64.578 1.00 29.70 207 ALA A CA 1
ATOM 1504 C C . ALA A 1 228 ? 39.803 37.855 66.122 1.00 32.13 207 ALA A C 1
ATOM 1505 O O . ALA A 1 228 ? 39.042 37.112 66.755 1.00 27.92 207 ALA A O 1
ATOM 1515 N N . LYS A 1 230 ? 38.482 40.517 67.781 1.00 30.03 209 LYS A N 1
ATOM 1516 C CA . LYS A 1 230 ? 37.159 41.029 68.078 1.00 30.06 209 LYS A CA 1
ATOM 1517 C C . LYS A 1 230 ? 36.174 39.864 68.137 1.00 27.98 209 LYS A C 1
ATOM 1518 O O . LYS A 1 230 ? 35.362 39.760 69.067 1.00 28.27 209 LYS A O 1
ATOM 1524 N N . LYS A 1 231 ? 36.251 38.993 67.144 1.00 29.24 210 LYS A N 1
ATOM 1525 C CA . LYS A 1 231 ? 35.418 37.802 67.145 1.00 28.99 210 LYS A CA 1
ATOM 1526 C C . LYS A 1 231 ? 35.664 36.833 68.330 1.00 28.57 210 LYS A C 1
ATOM 1527 O O . LYS A 1 231 ? 34.721 36.435 68.967 1.00 29.72 210 LYS A O 1
ATOM 1533 N N . ARG A 1 232 ? 36.908 36.476 68.637 1.00 26.57 211 ARG A N 1
ATOM 1534 C CA . ARG A 1 232 ? 37.171 35.627 69.817 1.00 27.37 211 ARG A CA 1
ATOM 1535 C C . ARG A 1 232 ? 36.615 36.188 71.123 1.00 25.33 211 ARG A C 1
ATOM 1536 O O . ARG A 1 232 ? 36.086 35.461 71.917 1.00 27.39 211 ARG A O 1
ATOM 1544 N N . SER A 1 233 ? 36.652 37.502 71.280 1.00 25.40 212 SER A N 1
ATOM 1545 C CA . SER A 1 233 ? 36.306 38.179 72.496 1.00 24.53 212 SER A CA 1
ATOM 1546 C C . SER A 1 233 ? 34.804 38.226 72.608 1.00 25.19 212 SER A C 1
ATOM 1547 O O . SER A 1 233 ? 34.267 37.883 73.667 1.00 21.83 212 SER A O 1
ATOM 1550 N N . ILE A 1 234 ? 34.114 38.500 71.512 1.00 24.86 213 ILE A N 1
ATOM 1551 C CA . ILE A 1 234 ? 32.640 38.329 71.532 1.00 25.23 213 ILE A CA 1
ATOM 1552 C C . ILE A 1 234 ? 32.204 36.876 71.768 1.00 25.78 213 ILE A C 1
ATOM 1553 O O . ILE A 1 234 ? 31.238 36.583 72.457 1.00 25.63 213 ILE A O 1
ATOM 1558 N N . ASN A 1 235 ? 32.894 35.951 71.162 1.00 25.05 214 ASN A N 1
ATOM 1559 C CA . ASN A 1 235 ? 32.573 34.544 71.414 1.00 25.18 214 ASN A CA 1
ATOM 1560 C C . ASN A 1 235 ? 32.736 34.081 72.875 1.00 25.42 214 ASN A C 1
ATOM 1561 O O . ASN A 1 235 ? 31.992 33.235 73.333 1.00 24.98 214 ASN A O 1
ATOM 1566 N N . ARG A 1 236 ? 33.695 34.646 73.594 1.00 25.79 215 ARG A N 1
ATOM 1567 C CA . ARG A 1 236 ? 33.852 34.367 75.052 1.00 25.61 215 ARG A CA 1
ATOM 1568 C C . ARG A 1 236 ? 32.626 34.869 75.804 1.00 25.92 215 ARG A C 1
ATOM 1569 O O . ARG A 1 236 ? 32.160 34.255 76.789 1.00 23.39 215 ARG A O 1
ATOM 1577 N N . ALA A 1 237 ? 32.100 36.022 75.392 1.00 24.51 216 ALA A N 1
ATOM 1578 C CA . ALA A 1 237 ? 30.867 36.500 76.091 1.00 24.77 216 ALA A CA 1
ATOM 1579 C C . ALA A 1 237 ? 29.646 35.607 75.800 1.00 27.14 216 ALA A C 1
ATOM 1580 O O . ALA A 1 237 ? 28.734 35.433 76.617 1.00 29.50 216 ALA A O 1
ATOM 1590 N N . GLU A 1 239 ? 29.967 32.374 75.061 1.00 26.44 218 GLU A N 1
ATOM 1591 C CA . GLU A 1 239 ? 30.237 31.190 75.803 1.00 28.71 218 GLU A CA 1
ATOM 1592 C C . GLU A 1 239 ? 29.855 31.332 77.289 1.00 28.11 218 GLU A C 1
ATOM 1593 O O . GLU A 1 239 ? 29.287 30.422 77.904 1.00 24.07 218 GLU A O 1
ATOM 1599 N N . ALA A 1 240 ? 30.165 32.492 77.861 1.00 29.82 219 ALA A N 1
ATOM 1600 C CA . ALA A 1 240 ? 29.816 32.776 79.242 1.00 28.46 219 ALA A CA 1
ATOM 1601 C C . ALA A 1 240 ? 28.306 32.702 79.432 1.00 28.38 219 ALA A C 1
ATOM 1602 O O . ALA A 1 240 ? 27.824 32.369 80.519 1.00 29.64 219 ALA A O 1
ATOM 1604 N N . ALA A 1 241 ? 27.559 32.998 78.360 1.00 28.65 220 ALA A N 1
ATOM 1605 C CA . ALA A 1 241 ? 26.096 33.000 78.400 1.00 32.82 220 ALA A CA 1
ATOM 1606 C C . ALA A 1 241 ? 25.547 31.620 77.986 1.00 32.23 220 ALA A C 1
ATOM 1607 O O . ALA A 1 241 ? 24.380 31.456 77.755 1.00 32.09 220 ALA A O 1
ATOM 1609 N N . GLY A 1 242 ? 26.413 30.634 77.867 1.00 31.61 221 GLY A N 1
ATOM 1610 C CA . GLY A 1 242 ? 25.969 29.300 77.650 1.00 30.86 221 GLY A CA 1
ATOM 1611 C C . GLY A 1 242 ? 25.971 28.789 76.230 1.00 30.10 221 GLY A C 1
ATOM 1612 O O . GLY A 1 242 ? 25.490 27.686 76.004 1.00 28.21 221 GLY A O 1
ATOM 1613 N N . PHE A 1 243 ? 26.572 29.528 75.295 1.00 31.32 222 PHE A N 1
ATOM 1614 C CA . PHE A 1 243 ? 26.416 29.233 73.896 1.00 32.82 222 PHE A CA 1
ATOM 1615 C C . PHE A 1 243 ? 26.913 27.821 73.533 1.00 33.89 222 PHE A C 1
ATOM 1616 O O . PHE A 1 243 ? 26.222 27.042 72.887 1.00 31.35 222 PHE A O 1
ATOM 1624 N N . HIS A 1 244 ? 28.081 27.490 74.016 1.00 31.71 223 HIS A N 1
ATOM 1625 C CA . HIS A 1 244 ? 28.652 26.225 73.706 1.00 31.07 223 HIS A CA 1
ATOM 1626 C C . HIS A 1 244 ? 27.916 25.073 74.464 1.00 34.77 223 HIS A C 1
ATOM 1627 O O .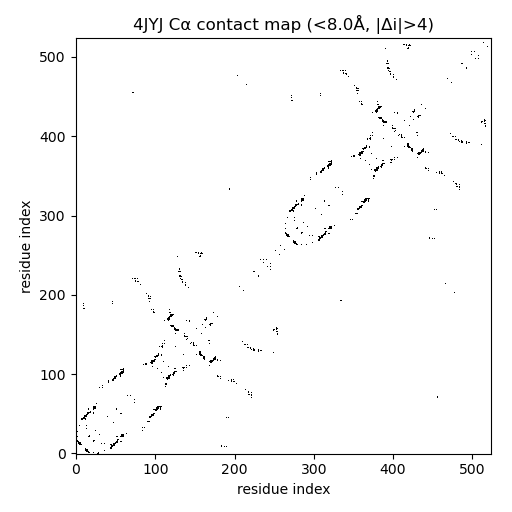 HIS A 1 244 ? 27.509 24.086 73.847 1.00 26.53 223 HIS A O 1
ATOM 1634 N N . ALA A 1 245 ? 27.677 25.239 75.770 1.00 30.23 224 ALA A N 1
ATOM 1635 C CA . ALA A 1 245 ? 27.002 24.203 76.517 1.00 27.16 224 ALA A CA 1
ATOM 1636 C C . ALA A 1 245 ? 25.552 23.947 76.071 1.00 31.96 224 ALA A C 1
ATOM 1637 O O . ALA A 1 245 ? 25.000 22.845 76.254 1.00 29.65 224 ALA A O 1
ATOM 1639 N N . ALA A 1 246 ? 24.925 24.953 75.505 1.00 30.82 225 ALA A N 1
ATOM 1640 C CA . ALA A 1 246 ? 23.588 24.806 74.946 1.00 33.02 225 ALA A CA 1
ATOM 1641 C C . ALA A 1 246 ? 23.519 23.720 73.901 1.00 34.84 225 ALA A C 1
ATOM 1642 O O . ALA A 1 246 ? 22.439 23.209 73.656 1.00 36.38 225 ALA A O 1
ATOM 1644 N N . ALA A 1 247 ? 24.633 23.414 73.243 1.00 32.71 226 ALA A N 1
ATOM 1645 C CA . ALA A 1 247 ? 24.635 22.462 72.165 1.00 32.06 226 ALA A CA 1
ATOM 1646 C C . ALA A 1 247 ? 25.063 21.080 72.650 1.00 32.62 226 ALA A C 1
ATOM 1647 O O . ALA A 1 247 ? 25.170 20.211 71.871 1.00 32.82 226 ALA A O 1
ATOM 1649 N N . SER A 1 248 ? 25.187 20.835 73.944 1.00 31.98 227 SER A N 1
ATOM 1650 C CA . SER A 1 248 ? 25.908 19.653 74.329 1.00 35.51 227 SER A CA 1
ATOM 1651 C C . SER A 1 248 ? 25.111 18.327 74.284 1.00 35.82 227 SER A C 1
ATOM 1652 O O . SER A 1 248 ? 25.731 17.265 74.383 1.00 36.59 227 SER A O 1
ATOM 1655 N N . ALA A 1 249 ? 23.779 18.409 74.216 1.00 31.04 228 ALA A N 1
ATOM 1656 C CA . ALA A 1 249 ? 22.941 17.243 74.189 1.00 30.88 228 ALA A CA 1
ATOM 1657 C C . ALA A 1 249 ? 21.923 17.255 73.102 1.00 29.03 228 ALA A C 1
ATOM 1658 O O . ALA A 1 249 ? 20.997 16.414 73.081 1.00 26.73 228 ALA A O 1
ATOM 1660 N N . ILE A 1 250 ? 22.037 18.183 72.172 1.00 27.33 229 ILE A N 1
ATOM 1661 C CA . ILE A 1 250 ? 21.003 18.242 71.134 1.00 27.22 229 ILE A CA 1
ATOM 1662 C C . ILE A 1 250 ? 21.069 16.995 70.243 1.00 28.31 229 ILE A C 1
ATOM 1663 O O . ILE A 1 250 ? 20.046 16.517 69.698 1.00 27.69 229 ILE A O 1
ATOM 1668 N N . ALA A 1 251 ? 22.287 16.463 70.080 1.00 29.06 230 ALA A N 1
ATOM 1669 C CA . ALA A 1 251 ? 22.448 15.272 69.261 1.00 29.38 230 ALA A CA 1
ATOM 1670 C C . ALA A 1 251 ? 21.672 14.100 69.884 1.00 29.32 230 ALA A C 1
ATOM 1671 O O . ALA A 1 251 ? 20.935 13.366 69.176 1.00 30.10 230 ALA A O 1
ATOM 1673 N N . GLU A 1 252 ? 21.885 13.896 71.178 1.00 31.24 231 GLU A N 1
ATOM 1674 C CA . GLU A 1 252 ? 21.189 12.842 71.966 1.00 30.17 23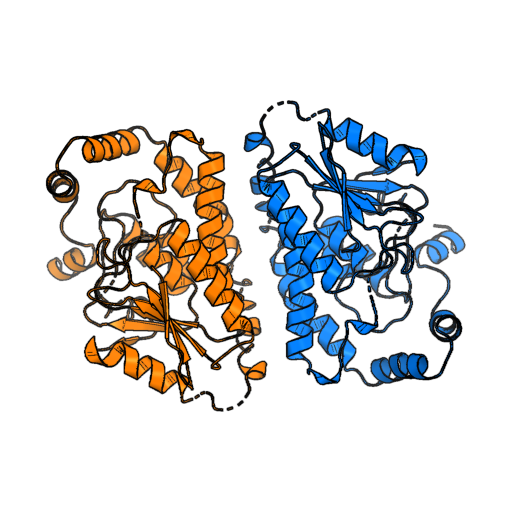1 GLU A CA 1
ATOM 1675 C C . GLU A 1 252 ? 19.656 12.987 71.804 1.00 30.92 231 GLU A C 1
ATOM 1676 O O . GLU A 1 252 ? 18.953 11.984 71.624 1.00 29.79 231 GLU A O 1
ATOM 1682 N N . SER A 1 253 ? 19.165 14.233 71.860 1.00 27.46 232 SER A N 1
ATOM 1683 C CA . SER A 1 253 ? 17.748 14.519 71.845 1.00 28.60 232 SER A CA 1
ATOM 1684 C C . SER A 1 253 ? 17.140 14.051 70.549 1.00 29.61 232 SER A C 1
ATOM 1685 O O . SER A 1 253 ? 16.099 13.353 70.522 1.00 30.16 232 SER A O 1
ATOM 1688 N N . ASP A 1 254 ? 17.821 14.359 69.482 1.00 29.61 233 ASP A N 1
ATOM 1689 C CA . ASP A 1 254 ? 17.323 14.070 68.170 1.00 28.56 233 ASP A CA 1
ATOM 1690 C C . ASP A 1 254 ? 17.465 12.588 67.934 1.00 28.54 233 ASP A C 1
ATOM 1691 O O . ASP A 1 254 ? 16.540 11.977 67.389 1.00 29.12 233 ASP A O 1
ATOM 1696 N N . ALA A 1 255 ? 18.590 11.994 68.335 1.00 25.04 234 ALA A N 1
ATOM 1697 C CA . ALA A 1 255 ? 18.753 10.576 68.155 1.00 26.46 234 ALA A CA 1
ATOM 1698 C C . ALA A 1 255 ? 17.712 9.727 68.880 1.00 26.98 234 ALA A C 1
ATOM 1699 O O . ALA A 1 255 ? 17.311 8.724 68.365 1.00 29.28 234 ALA A O 1
ATOM 1701 N N . LEU A 1 256 ? 17.297 10.122 70.071 1.00 31.49 235 LEU A N 1
ATOM 1702 C CA . LEU A 1 256 ? 16.205 9.438 70.799 1.00 32.40 235 LEU A CA 1
ATOM 1703 C C . LEU A 1 256 ? 14.885 9.443 70.061 1.00 33.57 235 LEU A C 1
ATOM 1704 O O . LEU A 1 256 ? 14.137 8.445 70.055 1.00 32.75 235 LEU A O 1
ATOM 1709 N N . LEU A 1 257 ? 14.561 10.589 69.485 1.00 31.92 236 LEU A N 1
ATOM 1710 C CA . LEU A 1 257 ? 13.351 10.698 68.709 1.00 33.08 236 LEU A CA 1
ATOM 1711 C C . LEU A 1 257 ? 13.366 9.859 67.454 1.00 35.72 236 LEU A C 1
ATOM 1712 O O . LEU A 1 257 ? 12.265 9.390 67.034 1.00 29.06 236 LEU A O 1
ATOM 1717 N N . HIS A 1 258 ? 14.539 9.670 66.838 1.00 31.93 237 HIS A N 1
ATOM 1718 C CA . HIS A 1 258 ? 14.588 8.812 65.664 1.00 34.69 237 HIS A CA 1
ATOM 1719 C C . HIS A 1 258 ? 14.179 7.374 65.977 1.00 33.62 237 HIS A C 1
ATOM 1720 O O . HIS A 1 258 ? 13.826 6.652 65.099 1.00 32.83 237 HIS A O 1
ATOM 1727 N N . LEU A 1 259 ? 14.190 7.003 67.246 1.00 32.87 238 LEU A N 1
ATOM 1728 C CA . LEU A 1 259 ? 13.781 5.688 67.702 1.00 36.30 238 LEU A CA 1
ATOM 1729 C C . LEU A 1 259 ? 12.400 5.545 68.327 1.00 39.01 238 LEU A C 1
ATOM 1730 O O . LEU A 1 259 ? 12.025 4.473 68.729 1.00 32.83 238 LEU A O 1
ATOM 1735 N N . GLU A 1 260 ? 11.616 6.621 68.401 1.00 40.95 239 GLU A N 1
ATOM 1736 C CA . GLU A 1 260 ? 10.274 6.474 68.872 1.00 37.69 239 GLU A CA 1
ATOM 1737 C C . GLU A 1 260 ? 9.463 5.696 67.841 1.00 37.85 239 GLU A C 1
ATOM 1738 O O . GLU A 1 260 ? 9.498 6.028 66.639 1.00 34.75 239 GLU A O 1
ATOM 1744 N N . PRO A 1 261 ? 8.667 4.744 68.284 1.00 41.45 240 PRO A N 1
ATOM 1745 C CA . PRO A 1 261 ? 7.792 3.978 67.364 1.00 42.65 240 PRO A CA 1
ATOM 1746 C C . PRO A 1 261 ? 6.871 4.814 66.519 1.00 40.58 240 PRO A C 1
ATOM 1747 O O . PRO A 1 261 ? 6.735 4.562 65.319 1.00 38.73 240 PRO A O 1
ATOM 1751 N N . GLU A 1 262 ? 6.250 5.815 67.107 1.00 41.77 241 GLU A N 1
ATOM 1752 C CA . GLU A 1 262 ? 5.387 6.704 66.317 1.00 43.82 241 GLU A CA 1
ATOM 1753 C C . GLU A 1 262 ? 6.187 7.448 65.212 1.00 39.24 241 GLU A C 1
ATOM 1754 O O . GLU A 1 262 ? 5.697 7.698 64.119 1.00 43.38 241 GLU A O 1
ATOM 1760 N N . VAL A 1 263 ? 7.463 7.708 65.440 1.00 39.26 242 VAL A N 1
ATOM 1761 C CA . VAL A 1 263 ? 8.317 8.290 64.402 1.00 36.57 242 VAL A CA 1
ATOM 1762 C C . VAL A 1 263 ? 8.767 7.249 63.362 1.00 36.65 242 VAL A C 1
ATOM 1763 O O . VAL A 1 263 ? 8.789 7.542 62.203 1.00 36.79 242 VAL A O 1
ATOM 1767 N N . THR A 1 264 ? 9.106 6.043 63.760 1.00 40.87 243 THR A N 1
ATOM 1768 C CA . THR A 1 264 ? 9.519 5.087 62.778 1.00 42.90 243 THR A CA 1
ATOM 1769 C C . THR A 1 264 ? 8.342 4.692 61.885 1.00 45.21 243 THR A C 1
ATOM 1770 O O . THR A 1 264 ? 8.537 4.466 60.717 1.00 41.60 243 THR A O 1
ATOM 1774 N N . ALA A 1 265 ? 7.118 4.687 62.409 1.00 44.78 244 ALA A N 1
ATOM 1775 C CA . ALA A 1 265 ? 5.944 4.481 61.570 1.00 48.09 244 ALA A CA 1
ATOM 1776 C C . ALA A 1 265 ? 5.780 5.596 60.499 1.00 48.38 244 ALA A C 1
ATOM 1777 O O . ALA A 1 265 ? 5.434 5.324 59.349 1.00 46.98 244 ALA A O 1
ATOM 1779 N N . ILE A 1 266 ? 6.027 6.851 60.870 1.00 45.79 245 ILE A N 1
ATOM 1780 C CA . ILE A 1 266 ? 5.881 7.961 59.906 1.00 41.18 245 ILE A CA 1
ATOM 1781 C C . ILE A 1 266 ? 6.955 7.742 58.840 1.00 43.58 245 ILE A C 1
ATOM 1782 O O . ILE A 1 266 ? 6.695 7.791 57.649 1.00 34.44 245 ILE A O 1
ATOM 1787 N N . ARG A 1 267 ? 8.165 7.437 59.289 1.00 46.26 246 ARG A N 1
ATOM 1788 C CA . ARG A 1 267 ? 9.240 7.174 58.358 1.00 51.53 246 ARG A CA 1
ATOM 1789 C C . ARG A 1 267 ? 8.926 5.997 57.411 1.00 53.21 246 ARG A C 1
ATOM 1790 O O . ARG A 1 267 ? 9.231 6.093 56.221 1.00 50.00 246 ARG A O 1
ATOM 1798 N N . ASN A 1 268 ? 8.288 4.941 57.937 1.00 50.24 247 ASN A N 1
ATOM 1799 C CA . ASN A 1 268 ? 7.815 3.824 57.137 1.00 55.10 247 ASN A CA 1
ATOM 1800 C C . ASN A 1 268 ? 6.811 4.196 56.024 1.00 51.23 247 ASN A C 1
ATOM 1801 O O . ASN A 1 268 ? 6.933 3.659 54.918 1.00 54.39 247 ASN A O 1
ATOM 1806 N N . ARG A 1 269 ? 5.885 5.123 56.310 1.00 47.06 248 ARG A N 1
ATOM 1807 C CA . ARG A 1 269 ? 5.018 5.730 55.299 1.00 46.34 248 ARG A CA 1
ATOM 1808 C C . ARG A 1 269 ? 5.845 6.168 54.100 1.00 48.86 248 ARG A C 1
ATOM 1809 O O . ARG A 1 269 ? 5.396 6.032 52.980 1.00 47.31 248 ARG A O 1
ATOM 1817 N N . LEU A 1 270 ? 7.045 6.693 54.321 1.00 53.29 249 LEU A N 1
ATOM 1818 C CA . LEU A 1 270 ? 7.920 7.036 53.192 1.00 59.43 249 LEU A CA 1
ATOM 1819 C C . LEU A 1 270 ? 8.312 5.857 52.308 1.00 68.83 249 LEU A C 1
ATOM 1820 O O . LEU A 1 270 ? 8.433 6.031 51.080 1.00 76.47 249 LEU A O 1
ATOM 1825 N N . ARG A 1 271 ? 8.492 4.674 52.909 1.00 73.57 250 ARG A N 1
ATOM 1826 C CA . ARG A 1 271 ? 8.819 3.431 52.153 1.00 75.51 250 ARG A CA 1
ATOM 1827 C C . ARG A 1 271 ? 7.734 3.088 51.123 1.00 76.68 250 ARG A C 1
ATOM 1828 O O . ARG A 1 271 ? 8.027 2.558 50.059 1.00 72.71 250 ARG A O 1
ATOM 1830 N N . THR A 1 272 ? 6.489 3.438 51.424 1.00 79.51 251 THR A N 1
ATOM 1831 C CA . THR A 1 272 ? 5.347 3.047 50.562 1.00 77.50 251 THR A CA 1
ATOM 1832 C C . THR A 1 272 ? 4.914 4.243 49.676 1.00 77.47 251 THR A C 1
ATOM 1833 O O . THR A 1 272 ? 4.930 4.175 48.437 1.00 79.13 251 THR A O 1
ATOM 1837 N N . GLU A 1 273 ? 4.631 5.365 50.323 1.00 68.26 252 GLU A N 1
ATOM 1838 C CA . GLU A 1 273 ? 3.786 6.415 49.736 1.00 65.39 252 GLU A CA 1
ATOM 1839 C C . GLU A 1 273 ? 4.589 7.540 49.085 1.00 59.18 252 GLU A C 1
ATOM 1840 O O . GLU A 1 273 ? 5.790 7.593 49.231 1.00 58.86 252 GLU A O 1
ATOM 1846 N N . ASP A 1 274 ? 3.917 8.414 48.340 1.00 55.93 253 ASP A N 1
ATOM 1847 C CA . ASP A 1 274 ? 4.574 9.627 47.798 1.00 55.55 253 ASP A CA 1
ATOM 1848 C C . ASP A 1 274 ? 4.957 10.581 48.927 1.00 52.71 253 ASP A C 1
ATOM 1849 O O . ASP A 1 274 ? 4.160 10.811 49.860 1.00 53.33 253 ASP A O 1
ATOM 1851 N N . LEU A 1 275 ? 6.151 11.169 48.828 1.00 51.01 254 LEU A N 1
ATOM 1852 C CA . LEU A 1 275 ? 6.592 12.174 49.793 1.00 51.67 254 LEU A CA 1
ATOM 1853 C C . LEU A 1 275 ? 5.515 13.242 50.059 1.00 47.79 254 LEU A C 1
ATOM 1854 O O . LEU A 1 275 ? 5.248 13.596 51.211 1.00 47.42 254 LEU A O 1
ATOM 1859 N N . LYS A 1 276 ? 4.875 13.703 48.999 1.00 44.63 255 LYS A N 1
ATOM 1860 C CA . LYS A 1 276 ? 3.935 14.840 49.078 1.00 49.64 255 LYS A CA 1
ATOM 1861 C C . LYS A 1 276 ? 2.693 14.483 49.942 1.00 45.27 255 LYS A C 1
ATOM 1862 O O . LYS A 1 276 ? 2.136 15.334 50.640 1.00 42.34 255 LYS A O 1
ATOM 1868 N N . ALA A 1 277 ? 2.284 13.227 49.865 1.00 40.87 256 ALA A N 1
ATOM 1869 C CA . ALA A 1 277 ? 1.164 12.716 50.646 1.00 46.50 256 ALA A CA 1
ATOM 1870 C C . ALA A 1 277 ? 1.488 12.697 52.157 1.00 45.18 256 ALA A C 1
ATOM 1871 O O . ALA A 1 277 ? 0.664 13.101 52.971 1.00 47.25 256 ALA A O 1
ATOM 1873 N N . VAL A 1 278 ? 2.698 12.275 52.499 1.00 43.13 257 VAL A N 1
ATOM 1874 C CA . VAL A 1 278 ? 3.115 12.238 53.895 1.00 43.17 257 VAL A CA 1
ATOM 1875 C C . VAL A 1 278 ? 3.283 13.683 54.420 1.00 43.51 257 VAL A C 1
ATOM 1876 O O . VAL A 1 278 ? 2.798 14.042 55.489 1.00 42.20 257 VAL A O 1
ATOM 1880 N N . VAL A 1 279 ? 4.002 14.501 53.671 1.00 39.73 258 VAL A N 1
ATOM 1881 C CA . VAL A 1 279 ? 4.120 15.899 54.051 1.00 41.30 258 VAL A CA 1
ATOM 1882 C C . VAL A 1 279 ? 2.753 16.539 54.167 1.00 42.43 258 VAL A C 1
ATOM 1883 O O . VAL A 1 279 ? 2.469 17.303 55.098 1.00 39.10 258 VAL A O 1
ATOM 1887 N N . GLY A 1 280 ? 1.906 16.247 53.180 1.00 43.06 259 GLY A N 1
ATOM 1888 C CA . GLY A 1 280 ? 0.584 16.772 53.168 1.00 45.76 259 GLY A CA 1
ATOM 1889 C C . GLY A 1 280 ? -0.234 16.472 54.398 1.00 42.72 259 GLY A C 1
ATOM 1890 O O . GLY A 1 280 ? -1.142 17.212 54.707 1.00 45.16 259 GLY A O 1
ATOM 1891 N N . SER A 1 281 ? 0.034 15.386 55.097 1.00 43.96 260 SER A N 1
ATOM 1892 C CA . SER A 1 281 ? -0.726 15.209 56.343 1.00 44.50 260 SER A CA 1
ATOM 1893 C C . SER A 1 281 ? -0.181 16.019 57.534 1.00 44.07 260 SER A C 1
ATOM 1894 O O . SER A 1 281 ? -0.773 16.030 58.577 1.00 46.99 260 SER A O 1
ATOM 1897 N N . TYR A 1 282 ? 0.902 16.757 57.343 1.00 39.57 261 TYR A N 1
ATOM 1898 C CA . TYR A 1 282 ? 1.443 17.591 58.428 1.00 39.16 261 TYR A CA 1
ATOM 1899 C C . TYR A 1 282 ? 1.413 19.061 58.103 1.00 39.14 261 TYR A C 1
ATOM 1900 O O . TYR A 1 282 ? 1.428 19.892 59.003 1.00 40.46 261 TYR A O 1
ATOM 1909 N N . ALA A 1 283 ? 1.347 19.377 56.816 1.00 39.87 262 ALA A N 1
ATOM 1910 C CA . ALA A 1 283 ? 1.523 20.716 56.366 1.00 42.45 262 ALA A CA 1
ATOM 1911 C C . ALA A 1 283 ? 0.297 21.545 56.668 1.00 44.87 262 ALA A C 1
ATOM 1912 O O . ALA A 1 283 ? -0.823 21.048 56.644 1.00 45.53 262 ALA A O 1
ATOM 1914 N N . GLY A 1 284 ? 0.515 22.837 56.930 1.00 43.13 263 GLY A N 1
ATOM 1915 C CA . GLY A 1 284 ? -0.600 23.746 57.190 1.00 42.69 263 GLY A CA 1
ATOM 1916 C C . GLY A 1 284 ? -0.109 25.094 57.662 1.00 40.65 263 GLY A C 1
ATOM 1917 O O . GLY A 1 284 ? 1.043 25.430 57.461 1.00 45.68 263 GLY A O 1
ATOM 1918 N N . GLU A 1 285 ? -0.981 25.852 58.322 1.00 39.58 264 GLU A N 1
ATOM 1919 C CA . GLU A 1 285 ? -0.662 27.177 58.769 1.00 42.19 264 GLU A CA 1
ATOM 1920 C C . GLU A 1 285 ? 0.490 27.191 59.722 1.00 35.28 264 GLU A C 1
ATOM 1921 O O . GLU A 1 285 ? 0.559 26.392 60.633 1.00 34.67 264 GLU A O 1
ATOM 1927 N N . SER A 1 286 ? 1.335 28.169 59.557 1.00 35.43 265 SER A N 1
ATOM 1928 C CA . SER A 1 286 ? 2.445 28.405 60.481 1.00 34.52 265 SER A CA 1
ATOM 1929 C C . SER A 1 286 ? 1.921 29.204 61.682 1.00 34.00 265 SER A C 1
ATOM 1930 O O . SER A 1 286 ? 0.797 29.753 61.665 1.00 32.52 265 SER A O 1
ATOM 1933 N N . SER A 1 287 ? 2.728 29.309 62.730 1.00 33.69 266 SER A N 1
ATOM 1934 C CA . SER A 1 287 ? 2.274 30.000 63.906 1.00 31.86 266 SER A CA 1
ATOM 1935 C C . SER A 1 287 ? 2.039 31.491 63.558 1.00 33.56 266 SER A C 1
ATOM 1936 O O . SER A 1 287 ? 1.102 32.086 63.998 1.00 33.89 266 SER A O 1
ATOM 1939 N N . GLN A 1 288 ? 2.912 32.069 62.782 1.00 34.09 267 GLN A N 1
ATOM 1940 C CA . GLN A 1 288 ? 2.788 33.481 62.454 1.00 38.18 267 GLN A CA 1
ATOM 1941 C C . GLN A 1 288 ? 1.555 33.735 61.588 1.00 35.83 267 GLN A C 1
ATOM 1942 O O . GLN A 1 288 ? 0.924 34.743 61.778 1.00 39.40 267 GLN A O 1
ATOM 1948 N N . GLU A 1 289 ? 1.172 32.801 60.737 1.00 34.11 268 GLU A N 1
ATOM 1949 C CA . GLU A 1 289 ? -0.050 32.927 59.985 1.00 38.37 268 GLU A CA 1
ATOM 1950 C C . GLU A 1 289 ? -1.238 32.846 60.947 1.00 38.36 268 GLU A C 1
ATOM 1951 O O . GLU A 1 289 ? -2.226 33.505 60.768 1.00 38.45 268 GLU A O 1
ATOM 1957 N N . ILE A 1 290 ? -1.138 32.013 61.964 1.00 38.07 269 ILE A N 1
ATOM 1958 C CA . ILE A 1 290 ? -2.216 31.910 62.936 1.00 37.81 269 ILE A CA 1
ATOM 1959 C C . ILE A 1 290 ? -2.345 33.217 63.708 1.00 39.45 269 ILE A C 1
ATOM 1960 O O . ILE A 1 290 ? -3.438 33.730 63.888 1.00 35.94 269 ILE A O 1
ATOM 1965 N N . PHE A 1 291 ? -1.236 33.800 64.094 1.00 40.47 270 PHE A N 1
ATOM 1966 C CA . PHE A 1 291 ? -1.339 35.049 64.843 1.00 43.15 270 PHE A CA 1
ATOM 1967 C C . PHE A 1 291 ? -1.968 36.151 63.972 1.00 43.83 270 PHE A C 1
ATOM 1968 O O . PHE A 1 291 ? -2.854 36.879 64.429 1.00 44.77 270 PHE A O 1
ATOM 1976 N N . GLN A 1 292 ? -1.491 36.295 62.735 1.00 45.88 271 GLN A N 1
ATOM 1977 C CA . GLN A 1 292 ? -2.035 37.290 61.782 1.00 48.87 271 GLN A CA 1
ATOM 1978 C C . GLN A 1 292 ? -3.559 37.092 61.611 1.00 47.75 271 GLN A C 1
ATOM 1979 O O . GLN A 1 292 ? -4.321 38.056 61.729 1.00 49.83 271 GLN A O 1
ATOM 1985 N N . ARG A 1 293 ? -3.987 35.850 61.368 1.00 37.97 272 ARG A N 1
ATOM 1986 C CA . ARG A 1 293 ? -5.428 35.527 61.190 1.00 39.58 272 ARG A CA 1
ATOM 1987 C C . ARG A 1 293 ? -6.246 35.952 62.376 1.00 41.45 272 ARG A C 1
ATOM 1988 O O . ARG A 1 293 ? -7.426 36.290 62.246 1.00 37.18 272 ARG A O 1
ATOM 1996 N N . HIS A 1 294 ? -5.639 35.861 63.571 1.00 39.04 273 HIS A N 1
ATOM 1997 C CA . HIS A 1 294 ? -6.331 36.244 64.805 1.00 40.70 273 HIS A CA 1
ATOM 1998 C C . HIS A 1 294 ? -6.048 37.670 65.217 1.00 39.45 273 HIS A C 1
ATOM 1999 O O . HIS A 1 294 ? -6.359 38.050 66.327 1.00 44.47 273 HIS A O 1
ATOM 2006 N N . GLY A 1 295 ? -5.472 38.473 64.341 1.00 40.65 274 GLY A N 1
ATOM 2007 C CA . GLY A 1 295 ? -5.492 39.934 64.536 1.00 45.09 274 GLY A CA 1
ATOM 2008 C C . GLY A 1 295 ? -4.255 40.511 65.184 1.00 46.88 274 GLY A C 1
ATOM 2009 O O . GLY A 1 295 ? -4.253 41.693 65.520 1.00 51.19 274 GLY A O 1
ATOM 2010 N N . GLY A 1 296 ? -3.210 39.689 65.352 1.00 49.52 275 GLY A N 1
ATOM 2011 C CA . GLY A 1 296 ? -1.862 40.200 65.673 1.00 53.03 275 GLY A CA 1
ATOM 2012 C C . GLY A 1 296 ? -1.304 41.052 64.546 1.00 55.74 275 GLY A C 1
ATOM 2013 O O . GLY A 1 296 ? -0.147 41.458 64.599 1.00 67.68 275 GLY A O 1
ATOM 2014 N N . GLY B 1 28 ? 57.380 12.032 64.023 1.00 46.12 7 GLY B N 1
ATOM 2015 C CA . GLY B 1 28 ? 57.909 11.482 65.329 1.00 43.94 7 GLY B CA 1
ATOM 2016 C C . GLY B 1 28 ? 56.866 10.856 66.274 1.00 40.83 7 GLY B C 1
ATOM 2017 O O . GLY B 1 28 ? 56.996 10.905 67.496 1.00 42.04 7 GLY B O 1
ATOM 2018 N N . VAL B 1 29 ? 55.852 10.245 65.676 1.00 40.77 8 VAL B N 1
ATOM 2019 C CA . VAL B 1 29 ? 54.806 9.620 66.372 1.00 42.35 8 VAL B CA 1
ATOM 2020 C C . VAL B 1 29 ? 54.520 8.326 65.678 1.00 42.18 8 VAL B C 1
ATOM 2021 O O . VAL B 1 29 ? 54.524 8.244 64.472 1.00 39.47 8 VAL B O 1
ATOM 2025 N N . ARG B 1 30 ? 54.172 7.314 66.445 1.00 46.42 9 ARG B N 1
ATOM 2026 C CA . ARG B 1 30 ? 53.793 6.048 65.816 1.00 47.91 9 ARG B CA 1
ATOM 2027 C C . ARG B 1 30 ? 52.656 5.438 66.554 1.00 43.40 9 ARG B C 1
ATOM 2028 O O . ARG B 1 30 ? 52.366 5.797 67.703 1.00 44.82 9 ARG B O 1
ATOM 2036 N N . LEU B 1 31 ? 52.015 4.533 65.847 1.00 44.61 10 LEU B N 1
ATOM 2037 C CA . LEU B 1 31 ? 50.857 3.812 66.325 1.00 44.57 10 LEU B CA 1
ATOM 2038 C C . LEU B 1 31 ? 51.291 2.365 66.538 1.00 44.67 10 LEU B C 1
ATOM 2039 O O . LEU B 1 31 ? 51.856 1.748 65.632 1.00 43.67 10 LEU B O 1
ATOM 2044 N N . GLU B 1 32 ? 51.048 1.863 67.746 1.00 42.65 11 GLU B N 1
ATOM 2045 C CA . GLU B 1 32 ? 51.228 0.461 68.080 1.00 43.28 11 GLU B CA 1
ATOM 2046 C C . GLU B 1 32 ? 49.847 -0.081 68.393 1.00 46.87 11 GLU B C 1
ATOM 2047 O O . GLU B 1 32 ? 49.250 0.222 69.456 1.00 44.21 11 GLU B O 1
ATOM 2051 N N . GLU B 1 33 ? 49.358 -0.906 67.468 1.00 44.48 12 GLU B N 1
ATOM 2052 C CA . GLU B 1 33 ? 48.073 -1.545 67.586 1.00 46.77 12 GLU B CA 1
ATOM 2053 C C . GLU B 1 33 ? 48.116 -2.724 68.551 1.00 50.02 12 GLU B C 1
ATOM 2054 O O . GLU B 1 33 ? 49.161 -3.311 68.788 1.00 47.65 12 GLU B O 1
ATOM 2060 N N . GLY B 1 34 ? 46.972 -2.989 69.168 1.00 46.91 13 GLY B N 1
ATOM 2061 C CA . GLY B 1 34 ? 46.816 -4.066 70.118 1.00 47.78 13 GLY B CA 1
ATOM 2062 C C . GLY B 1 34 ? 45.349 -4.445 70.082 1.00 49.48 13 GLY B C 1
ATOM 2063 O O . GLY B 1 34 ? 44.547 -3.799 69.380 1.00 46.87 13 GLY B O 1
ATOM 2064 N N . ASP B 1 35 ? 44.973 -5.481 70.811 1.00 46.64 14 ASP B N 1
ATOM 2065 C CA . ASP B 1 35 ? 43.602 -5.929 70.726 1.00 54.98 14 ASP B CA 1
ATOM 2066 C C . ASP B 1 35 ? 42.683 -5.214 71.750 1.00 47.50 14 ASP B C 1
ATOM 2067 O O . ASP B 1 35 ? 41.510 -5.130 71.502 1.00 46.92 14 ASP B O 1
ATOM 2072 N N . ALA B 1 36 ? 43.203 -4.736 72.885 1.00 41.59 15 ALA B N 1
ATOM 2073 C CA . ALA B 1 36 ? 42.373 -3.955 73.844 1.00 40.90 15 ALA B CA 1
ATOM 2074 C C . ALA B 1 36 ? 42.639 -2.443 73.734 1.00 39.78 15 ALA B C 1
ATOM 2075 O O . ALA B 1 36 ? 41.754 -1.637 73.958 1.00 34.93 15 ALA B O 1
ATOM 2077 N N . ILE B 1 37 ? 43.867 -2.073 73.432 1.00 39.44 16 ILE B N 1
ATOM 2078 C CA . ILE B 1 37 ? 44.239 -0.644 73.380 1.00 42.35 16 ILE B CA 1
ATOM 2079 C C . ILE B 1 37 ? 45.233 -0.462 72.264 1.00 38.99 16 ILE B C 1
ATOM 2080 O O . ILE B 1 37 ? 46.076 -1.301 72.079 1.00 38.30 16 ILE B O 1
ATOM 2085 N N . ASP B 1 38 ? 45.030 0.563 71.462 1.00 37.80 17 ASP B N 1
ATOM 2086 C CA . ASP B 1 38 ? 46.023 1.029 70.524 1.00 35.24 17 ASP B CA 1
ATOM 2087 C C . ASP B 1 38 ? 46.767 2.168 71.179 1.00 34.55 17 ASP B C 1
ATOM 2088 O O . ASP B 1 38 ? 46.115 3.059 71.715 1.00 31.49 17 ASP B O 1
ATOM 2093 N N . TRP B 1 39 ? 48.122 2.145 71.122 1.00 34.42 18 TRP B N 1
ATOM 2094 C CA . TRP B 1 39 ? 48.961 3.205 71.665 1.00 31.69 18 TRP B CA 1
ATOM 2095 C C . TRP B 1 39 ? 49.450 4.133 70.592 1.00 34.93 18 TRP B C 1
ATOM 2096 O O . TRP B 1 39 ? 50.000 3.704 69.567 1.00 33.59 18 TRP B O 1
ATOM 2107 N N . ILE B 1 40 ? 49.247 5.435 70.815 1.00 33.88 19 ILE B N 1
ATOM 2108 C CA . ILE B 1 40 ? 49.933 6.446 70.058 1.00 33.18 19 ILE B CA 1
ATOM 2109 C C . ILE B 1 40 ? 51.178 6.769 70.870 1.00 33.36 19 ILE B C 1
ATOM 2110 O O . ILE B 1 40 ? 51.084 7.110 72.066 1.00 33.17 19 ILE B O 1
ATOM 2115 N N . VAL B 1 41 ? 52.317 6.702 70.235 1.00 30.91 20 VAL B N 1
ATOM 2116 C CA . VAL B 1 41 ? 53.558 6.718 70.945 1.00 30.54 20 VAL B CA 1
ATOM 2117 C C . VAL B 1 41 ? 54.434 7.858 70.413 1.00 33.11 20 VAL B C 1
ATOM 2118 O O . VAL B 1 41 ? 54.757 7.901 69.222 1.00 38.02 20 VAL B O 1
ATOM 2122 N N . PHE B 1 42 ? 54.804 8.780 71.285 1.00 35.52 21 PHE B N 1
ATOM 2123 C CA . PHE B 1 42 ? 55.676 9.859 70.865 1.00 37.70 21 PHE B CA 1
ATOM 2124 C C . PHE B 1 42 ? 57.044 9.181 70.790 1.00 39.59 21 PHE B C 1
ATOM 2125 O O . PHE B 1 42 ? 57.428 8.475 71.720 1.00 33.76 21 PHE B O 1
ATOM 2133 N N . ASP B 1 43 ? 57.785 9.440 69.721 1.00 38.49 22 ASP B N 1
ATOM 2134 C CA . ASP B 1 43 ? 59.075 8.799 69.540 1.00 43.16 22 ASP B CA 1
ATOM 2135 C C . ASP B 1 43 ? 59.999 9.736 68.785 1.00 43.18 22 ASP B C 1
ATOM 2136 O O . ASP B 1 43 ? 60.185 9.599 67.583 1.00 41.66 22 ASP B O 1
ATOM 2141 N N . ARG B 1 44 ? 60.543 10.695 69.511 1.00 41.19 23 ARG B N 1
ATOM 2142 C CA . ARG B 1 44 ? 61.544 11.645 69.003 1.00 46.23 23 ARG B CA 1
ATOM 2143 C C . ARG B 1 44 ? 62.725 11.700 69.969 1.00 45.69 23 ARG B C 1
ATOM 2144 O O . ARG B 1 44 ? 62.900 12.688 70.641 1.00 40.21 23 ARG B O 1
ATOM 2152 N N . PRO B 1 45 ? 63.539 10.630 70.034 1.00 52.75 24 PRO B N 1
ATOM 2153 C CA . PRO B 1 45 ? 64.630 10.526 71.018 1.00 59.29 24 PRO B CA 1
ATOM 2154 C C . PRO B 1 45 ? 65.631 11.702 70.967 1.00 57.59 24 PRO B C 1
ATOM 2155 O O . PRO B 1 45 ? 66.035 12.224 72.006 1.00 61.73 24 PRO B O 1
ATOM 2159 N N . GLN B 1 46 ? 65.924 12.164 69.760 1.00 58.65 25 GLN B N 1
ATOM 2160 C CA . GLN B 1 46 ? 66.839 13.285 69.530 1.00 58.78 25 GLN B CA 1
ATOM 2161 C C . GLN B 1 46 ? 66.357 14.590 70.207 1.00 56.36 25 GLN B C 1
ATOM 2162 O O . GLN B 1 46 ? 67.165 15.445 70.521 1.00 52.60 25 GLN B O 1
ATOM 2168 N N . ALA B 1 47 ? 65.041 14.727 70.444 1.00 51.78 26 ALA B N 1
ATOM 2169 C CA . ALA B 1 47 ? 64.462 15.934 71.049 1.00 45.21 26 ALA B CA 1
ATOM 2170 C C . ALA B 1 47 ? 63.643 15.666 72.351 1.00 44.44 26 ALA B C 1
ATOM 2171 O O . ALA B 1 47 ? 62.806 16.450 72.760 1.00 44.83 26 ALA B O 1
ATOM 2173 N N . ALA B 1 48 ? 63.894 14.543 73.002 1.00 44.09 27 ALA B N 1
ATOM 2174 C CA . ALA B 1 48 ? 63.182 14.189 74.245 1.00 43.42 27 ALA B CA 1
ATOM 2175 C C . ALA B 1 48 ? 61.644 14.255 74.092 1.00 40.81 27 ALA B C 1
ATOM 2176 O O . ALA B 1 48 ? 60.953 14.849 74.917 1.00 36.76 27 ALA B O 1
ATOM 2178 N N . ASN B 1 49 ? 61.162 13.656 73.004 1.00 35.92 28 ASN B N 1
ATOM 2179 C CA . ASN B 1 49 ? 59.773 13.601 72.606 1.00 37.14 28 ASN B CA 1
ATOM 2180 C C . ASN B 1 49 ? 59.035 14.918 72.637 1.00 38.37 28 ASN B C 1
ATOM 2181 O O . ASN B 1 49 ? 57.801 14.929 72.883 1.00 36.07 28 ASN B O 1
ATOM 2186 N N . SER B 1 50 ? 59.754 16.007 72.347 1.00 36.09 29 SER B N 1
ATOM 2187 C CA . SER B 1 50 ? 59.141 17.305 72.296 1.00 37.58 29 SER B CA 1
ATOM 2188 C C . SER B 1 50 ? 58.259 17.440 71.052 1.00 38.72 29 SER B C 1
ATOM 2189 O O . SER B 1 50 ? 58.496 16.808 70.033 1.00 41.85 29 SER B O 1
ATOM 2192 N N . PHE B 1 51 ? 57.263 18.304 71.155 1.00 38.89 30 PHE B N 1
ATOM 2193 C CA . PHE B 1 51 ? 56.260 18.527 70.124 1.00 38.95 30 PHE B CA 1
ATOM 2194 C C . PHE B 1 51 ? 56.649 19.585 69.062 1.00 38.07 30 PHE B C 1
ATOM 2195 O O . PHE B 1 51 ? 57.080 20.663 69.398 1.00 40.44 30 PHE B O 1
ATOM 2203 N N . SER B 1 52 ? 56.499 19.235 67.789 1.00 39.96 31 SER B N 1
ATOM 2204 C CA . SER B 1 52 ? 56.698 20.159 66.654 1.00 40.95 31 SER B CA 1
ATOM 2205 C C . SER B 1 52 ? 55.389 20.193 65.868 1.00 39.41 31 SER B C 1
ATOM 2206 O O . SER B 1 52 ? 54.474 19.383 66.100 1.00 39.45 31 SER B O 1
ATOM 2209 N N . ALA B 1 53 ? 55.265 21.136 64.961 1.00 40.98 32 ALA B N 1
ATOM 2210 C CA . ALA B 1 53 ? 54.025 21.272 64.239 1.00 43.61 32 ALA B CA 1
ATOM 2211 C C . ALA B 1 53 ? 53.778 19.972 63.447 1.00 42.75 32 ALA B C 1
ATOM 2212 O O . ALA B 1 53 ? 52.672 19.464 63.400 1.00 40.86 32 ALA B O 1
ATOM 2214 N N . THR B 1 54 ? 54.835 19.413 62.889 1.00 42.04 33 THR B N 1
ATOM 2215 C CA . THR B 1 54 ? 54.719 18.163 62.128 1.00 43.14 33 THR B CA 1
ATOM 2216 C C . THR B 1 54 ? 54.299 16.954 62.999 1.00 38.97 33 THR B C 1
ATOM 2217 O O . THR B 1 54 ? 53.367 16.227 62.666 1.00 40.32 33 THR B O 1
ATOM 2221 N N . LEU B 1 55 ? 54.874 16.829 64.182 1.00 39.15 34 LEU B N 1
ATOM 2222 C CA . LEU B 1 55 ? 54.471 15.803 65.110 1.00 36.48 34 LEU B CA 1
ATOM 2223 C C . LEU B 1 55 ? 52.973 15.912 65.413 1.00 36.75 34 LEU B C 1
ATOM 2224 O O . LEU B 1 55 ? 52.250 14.942 65.427 1.00 36.82 34 LEU B O 1
ATOM 2229 N N . LEU B 1 56 ? 52.524 17.109 65.629 1.00 31.53 35 LEU B N 1
ATOM 2230 C CA . LEU B 1 56 ? 51.189 17.346 66.119 1.00 32.01 35 LEU B CA 1
ATOM 2231 C C . LEU B 1 56 ? 50.134 17.087 65.060 1.00 34.21 35 LEU B C 1
ATOM 2232 O O . LEU B 1 56 ? 49.031 16.589 65.373 1.00 32.21 35 LEU B O 1
ATOM 2237 N N . GLU B 1 57 ? 50.440 17.456 63.821 1.00 35.01 36 GLU B N 1
ATOM 2238 C CA . GLU B 1 57 ? 49.555 17.101 62.711 1.00 41.81 36 GLU B CA 1
ATOM 2239 C C . GLU B 1 57 ? 49.413 15.584 62.612 1.00 38.12 36 GLU B C 1
ATOM 2240 O O . GLU B 1 57 ? 48.323 15.070 62.476 1.00 40.59 36 GLU B O 1
ATOM 2246 N N . GLN B 1 58 ? 50.524 14.861 62.687 1.00 36.15 37 GLN B N 1
ATOM 2247 C CA . GLN B 1 58 ? 50.490 13.393 62.640 1.00 33.27 37 GLN B CA 1
ATOM 2248 C C . GLN B 1 58 ? 49.734 12.808 63.862 1.00 32.57 37 GLN B C 1
ATOM 2249 O O . GLN B 1 58 ? 48.892 11.961 63.698 1.00 34.41 37 GLN B O 1
ATOM 2255 N N . PHE B 1 59 ? 49.951 13.372 65.059 1.00 33.35 38 PHE B N 1
ATOM 2256 C CA . PHE B 1 59 ? 49.243 12.950 66.268 1.00 32.43 38 PHE B CA 1
ATOM 2257 C C . PHE B 1 59 ? 47.739 13.047 66.027 1.00 32.61 38 PHE B C 1
ATOM 2258 O O . PHE B 1 59 ? 47.045 12.062 66.191 1.00 30.23 38 PHE B O 1
ATOM 2266 N N . SER B 1 60 ? 47.245 14.226 65.611 1.00 31.12 39 SER B N 1
ATOM 2267 C CA . SER B 1 60 ? 45.835 14.402 65.371 1.00 32.93 39 SER B CA 1
ATOM 2268 C C . SER B 1 60 ? 45.288 13.477 64.284 1.00 35.53 39 SER B C 1
ATOM 2269 O O . SER B 1 60 ? 44.100 13.132 64.344 1.00 33.82 39 SER B O 1
ATOM 2272 N N . ALA B 1 61 ? 46.100 13.189 63.245 1.00 33.71 40 ALA B N 1
ATOM 2273 C CA . ALA B 1 61 ? 45.614 12.318 62.142 1.00 32.73 40 ALA B CA 1
ATOM 2274 C C . ALA B 1 61 ? 45.404 10.915 62.730 1.00 33.30 40 ALA B C 1
ATOM 2275 O O . ALA B 1 61 ? 44.436 10.275 62.427 1.00 35.78 40 ALA B O 1
ATOM 2277 N N . LEU B 1 62 ? 46.259 10.491 63.657 1.00 35.17 41 LEU B N 1
ATOM 2278 C CA . LEU B 1 62 ? 46.070 9.194 64.334 1.00 35.27 41 LEU B CA 1
ATOM 2279 C C . LEU B 1 62 ? 44.836 9.170 65.238 1.00 35.86 41 LEU B C 1
ATOM 2280 O O . LEU B 1 62 ? 44.074 8.189 65.260 1.00 32.87 41 LEU B O 1
ATOM 2285 N N . VAL B 1 63 ? 44.638 10.252 65.974 1.00 32.69 42 VAL B N 1
ATOM 2286 C CA . VAL B 1 63 ? 43.522 10.315 66.914 1.00 32.40 42 VAL B CA 1
ATOM 2287 C C . VAL B 1 63 ? 42.225 10.197 66.128 1.00 31.65 42 VAL B C 1
ATOM 2288 O O . VAL B 1 63 ? 41.333 9.452 66.474 1.00 30.78 42 VAL B O 1
ATOM 2292 N N . LYS B 1 64 ? 42.125 10.951 65.067 1.00 36.24 43 LYS B N 1
ATOM 2293 C CA . LYS B 1 64 ? 40.967 10.877 64.182 1.00 43.24 43 LYS B CA 1
ATOM 2294 C C . LYS B 1 64 ? 40.765 9.470 63.560 1.00 45.33 43 LYS B C 1
ATOM 2295 O O . LYS B 1 64 ? 39.696 8.884 63.642 1.00 41.54 43 LYS B O 1
ATOM 2301 N N . ASP B 1 65 ? 41.823 8.908 63.001 1.00 41.95 44 ASP B N 1
ATOM 2302 C CA . ASP B 1 65 ? 41.756 7.556 62.500 1.00 41.62 44 ASP B CA 1
ATOM 2303 C C . ASP B 1 65 ? 41.250 6.534 63.537 1.00 39.22 44 ASP B C 1
ATOM 2304 O O . ASP B 1 65 ? 40.466 5.648 63.216 1.00 39.00 44 ASP B O 1
ATOM 2309 N N . ARG B 1 66 ? 41.665 6.674 64.790 1.00 37.16 45 ARG B N 1
ATOM 2310 C CA . ARG B 1 66 ? 41.280 5.714 65.813 1.00 34.37 45 ARG B CA 1
ATOM 2311 C C . ARG B 1 66 ? 39.844 5.934 66.306 1.00 37.92 45 ARG B C 1
ATOM 2312 O O . ARG B 1 66 ? 39.385 5.185 67.169 1.00 42.08 45 ARG B O 1
ATOM 2320 N N . GLN B 1 67 ? 39.139 6.926 65.765 1.00 39.17 46 GLN B N 1
ATOM 2321 C CA . GLN B 1 67 ? 37.749 7.132 66.144 1.00 45.26 46 GLN B CA 1
ATOM 2322 C C . GLN B 1 67 ? 36.910 5.881 65.834 1.00 45.60 46 GLN B C 1
ATOM 2323 O O . GLN B 1 67 ? 36.149 5.434 66.674 1.00 43.35 46 GLN B O 1
ATOM 2329 N N . ALA B 1 68 ? 37.036 5.367 64.617 1.00 47.97 47 ALA B N 1
ATOM 2330 C CA . ALA B 1 68 ? 36.280 4.189 64.198 1.00 50.76 47 ALA B CA 1
ATOM 2331 C C . ALA B 1 68 ? 37.166 3.005 63.739 1.00 47.21 47 ALA B C 1
ATOM 2332 O O . ALA B 1 68 ? 36.656 2.049 63.256 1.00 50.26 47 ALA B O 1
ATOM 2334 N N . ASN B 1 69 ? 38.483 3.041 63.942 1.00 46.35 48 ASN B N 1
ATOM 2335 C CA . ASN B 1 69 ? 39.312 1.888 63.641 1.00 43.82 48 ASN B CA 1
ATOM 2336 C C . ASN B 1 69 ? 40.070 1.417 64.857 1.00 45.85 48 ASN B C 1
ATOM 2337 O O . ASN B 1 69 ? 40.479 2.221 65.709 1.00 42.14 48 ASN B O 1
ATOM 2342 N N . GLY B 1 70 ? 40.207 0.088 64.953 1.00 42.63 49 GLY B N 1
ATOM 2343 C CA . GLY B 1 70 ? 41.097 -0.528 65.893 1.00 40.28 49 GLY B CA 1
ATOM 2344 C C . GLY B 1 70 ? 40.424 -0.947 67.165 1.00 41.61 49 GLY B C 1
ATOM 2345 O O . GLY B 1 70 ? 39.246 -1.257 67.181 1.00 36.88 49 GLY B O 1
ATOM 2346 N N . ALA B 1 71 ? 41.227 -0.957 68.226 1.00 41.52 50 ALA B N 1
ATOM 2347 C CA . ALA B 1 71 ? 40.828 -1.417 69.532 1.00 39.45 50 ALA B CA 1
ATOM 2348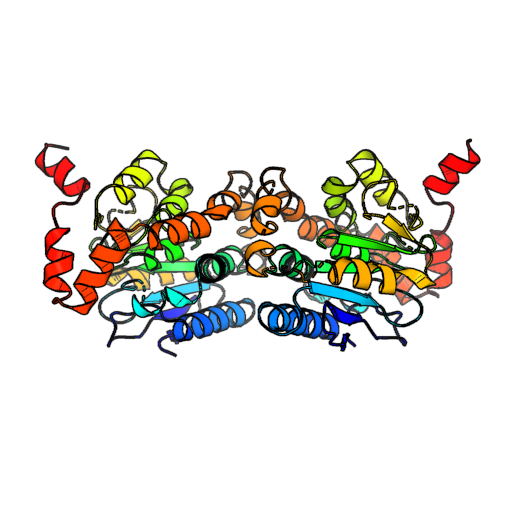 C C . ALA B 1 71 ? 39.874 -0.431 70.220 1.00 36.08 50 ALA B C 1
ATOM 2349 O O . ALA B 1 71 ? 39.763 0.714 69.804 1.00 36.37 50 ALA B O 1
ATOM 2351 N N . PRO B 1 72 ? 39.207 -0.874 71.268 1.00 33.56 51 PRO B N 1
ATOM 2352 C CA . PRO B 1 72 ? 38.174 -0.048 71.879 1.00 35.35 51 PRO B CA 1
ATOM 2353 C C . PRO B 1 72 ? 38.700 1.053 72.795 1.00 32.78 51 PRO B C 1
ATOM 2354 O O . PRO B 1 72 ? 37.930 1.912 73.184 1.00 33.30 51 PRO B O 1
ATOM 2358 N N . VAL B 1 73 ? 39.980 1.037 73.103 1.00 35.11 52 VAL B N 1
ATOM 2359 C CA . VAL B 1 73 ? 40.552 2.053 73.948 1.00 32.48 52 VAL B CA 1
ATOM 2360 C C . VAL B 1 73 ? 41.716 2.654 73.188 1.00 34.09 52 VAL B C 1
ATOM 2361 O O . VAL B 1 73 ? 42.380 1.966 72.439 1.00 30.79 52 VAL B O 1
ATOM 2365 N N . LEU B 1 74 ? 41.947 3.956 73.400 1.00 30.98 53 LEU B N 1
ATOM 2366 C CA . LEU B 1 74 ? 43.053 4.635 72.831 1.00 29.16 53 LEU B CA 1
ATOM 2367 C C . LEU B 1 74 ? 43.992 4.998 73.942 1.00 28.64 53 LEU B C 1
ATOM 2368 O O . LEU B 1 74 ? 43.558 5.512 74.952 1.00 31.05 53 LEU B O 1
ATOM 2373 N N . GLY B 1 75 ? 45.281 4.784 73.733 1.00 25.56 54 GLY B N 1
ATOM 2374 C CA . GLY B 1 75 ? 46.269 5.079 74.721 1.00 28.74 54 GLY B CA 1
ATOM 2375 C C . GLY B 1 75 ? 47.237 6.141 74.185 1.00 28.38 54 GLY B C 1
ATOM 2376 O O . GLY B 1 75 ? 47.467 6.201 72.997 1.00 25.41 54 GLY B O 1
ATOM 2377 N N . ILE B 1 76 ? 47.818 6.922 75.077 1.00 27.49 55 ILE B N 1
ATOM 2378 C CA . ILE B 1 76 ? 48.921 7.756 74.701 1.00 30.31 55 ILE B CA 1
ATOM 2379 C C . ILE B 1 76 ? 50.069 7.593 75.631 1.00 28.43 55 ILE B C 1
ATOM 2380 O O . ILE B 1 76 ? 49.888 7.622 76.841 1.00 30.77 55 ILE B O 1
ATOM 2385 N N . ARG B 1 77 ? 51.270 7.565 75.085 1.00 29.49 56 ARG B N 1
ATOM 2386 C CA . ARG B 1 77 ? 52.473 7.452 75.880 1.00 33.37 56 ARG B CA 1
ATOM 2387 C C . ARG B 1 77 ? 53.696 7.860 75.095 1.00 33.38 56 ARG B C 1
ATOM 2388 O O . ARG B 1 77 ? 53.633 8.045 73.890 1.00 34.52 56 ARG B O 1
ATOM 2396 N N . GLY B 1 78 ? 54.828 7.942 75.800 1.00 34.50 57 GLY B N 1
ATOM 2397 C CA . GLY B 1 78 ? 56.101 8.257 75.158 1.00 33.97 57 GLY B CA 1
ATOM 2398 C C . GLY B 1 78 ? 57.028 7.094 75.112 1.00 36.03 57 GLY B C 1
ATOM 2399 O O . GLY B 1 78 ? 57.025 6.271 76.013 1.00 37.66 57 GLY B O 1
ATOM 2400 N N . SER B 1 79 ? 57.822 6.997 74.044 1.00 39.86 58 SER B N 1
ATOM 2401 C CA . SER B 1 79 ? 58.930 6.021 74.033 1.00 44.54 58 SER B CA 1
ATOM 2402 C C . SER B 1 79 ? 60.140 6.574 74.776 1.00 43.37 58 SER B C 1
ATOM 2403 O O . SER B 1 79 ? 60.293 7.773 74.978 1.00 42.22 58 SER B O 1
ATOM 2406 N N . GLY B 1 80 ? 61.000 5.668 75.203 1.00 44.38 59 GLY B N 1
ATOM 2407 C CA . GLY B 1 80 ? 62.307 6.058 75.700 1.00 44.72 59 GLY B CA 1
ATOM 2408 C C . GLY B 1 80 ? 62.255 6.547 77.143 1.00 43.44 59 GLY B C 1
ATOM 2409 O O . GLY B 1 80 ? 61.610 5.957 77.977 1.00 38.69 59 GLY B O 1
ATOM 2410 N N . ARG B 1 81 ? 62.954 7.637 77.410 1.00 43.69 60 ARG B N 1
ATOM 2411 C CA . ARG B 1 81 ? 63.208 8.090 78.789 1.00 47.67 60 ARG B CA 1
ATOM 2412 C C . ARG B 1 81 ? 62.027 8.873 79.407 1.00 44.78 60 ARG B C 1
ATOM 2413 O O . ARG B 1 81 ? 61.975 9.000 80.602 1.00 41.71 60 ARG B O 1
ATOM 2415 N N . GLY B 1 82 ? 61.130 9.448 78.595 1.00 40.72 61 GLY B N 1
ATOM 2416 C CA . GLY B 1 82 ? 60.027 10.221 79.163 1.00 40.54 61 GLY B CA 1
ATOM 2417 C C . GLY B 1 82 ? 58.843 10.370 78.259 1.00 40.86 61 GLY B C 1
ATOM 2418 O O . GLY B 1 82 ? 58.885 10.005 77.074 1.00 44.36 61 GLY B O 1
ATOM 2419 N N . PHE B 1 83 ? 57.750 10.855 78.835 1.00 41.56 62 PHE B N 1
ATOM 2420 C CA . PHE B 1 83 ? 56.520 11.097 78.082 1.00 39.21 62 PHE B CA 1
ATOM 2421 C C . PHE B 1 83 ? 56.788 12.145 77.014 1.00 37.59 62 PHE B C 1
ATOM 2422 O O . PHE B 1 83 ? 56.652 11.853 75.837 1.00 34.75 62 PHE B O 1
ATOM 2430 N N . SER B 1 84 ? 57.122 13.369 77.451 1.00 36.84 63 SER B N 1
ATOM 2431 C CA . SER B 1 84 ? 57.434 14.452 76.543 1.00 38.28 63 SER B CA 1
ATOM 2432 C C . SER B 1 84 ? 57.984 15.655 77.289 1.00 37.65 63 SER B C 1
ATOM 2433 O O . SER B 1 84 ? 57.519 16.001 78.343 1.00 41.66 63 SER B O 1
ATOM 2436 N N . SER B 1 85 ? 58.950 16.328 76.683 1.00 40.08 64 SER B N 1
ATOM 2437 C CA . SER B 1 85 ? 59.513 17.533 77.217 1.00 39.92 64 SER B CA 1
ATOM 2438 C C . SER B 1 85 ? 58.711 18.765 76.842 1.00 40.56 64 SER B C 1
ATOM 2439 O O . SER B 1 85 ? 59.056 19.836 77.261 1.00 44.78 64 SER B O 1
ATOM 2442 N N . GLY B 1 86 ? 57.643 18.629 76.089 1.00 40.12 65 GLY B N 1
ATOM 2443 C CA . GLY B 1 86 ? 56.751 19.758 75.789 1.00 44.15 65 GLY B CA 1
ATOM 2444 C C . GLY B 1 86 ? 56.946 20.297 74.376 1.00 43.91 65 GLY B C 1
ATOM 2445 O O . GLY B 1 86 ? 57.334 19.553 73.447 1.00 42.16 65 GLY B O 1
ATOM 2454 N N . ASP B 1 88 ? 58.695 22.209 71.309 1.00 56.53 67 ASP B N 1
ATOM 2455 C CA . ASP B 1 88 ? 60.037 22.747 71.043 1.00 59.18 67 ASP B CA 1
ATOM 2456 C C . ASP B 1 88 ? 59.953 24.286 70.926 1.00 59.24 67 ASP B C 1
ATOM 2457 O O . ASP B 1 88 ? 58.897 24.875 70.571 1.00 54.42 67 ASP B O 1
ATOM 2462 N N . LEU B 1 89 ? 61.025 24.927 71.396 1.00 59.45 68 LEU B N 1
ATOM 2463 C CA . LEU B 1 89 ? 61.057 26.379 71.581 1.00 62.69 68 LEU B CA 1
ATOM 2464 C C . LEU B 1 89 ? 60.887 27.103 70.259 1.00 57.21 68 LEU B C 1
ATOM 2465 O O . LEU B 1 89 ? 60.237 28.160 70.229 1.00 54.77 68 LEU B O 1
ATOM 2470 N N . GLY B 1 90 ? 61.403 26.508 69.179 1.00 47.62 69 GLY B N 1
ATOM 2471 C CA . GLY B 1 90 ? 61.247 27.075 67.844 1.00 48.30 69 GLY B CA 1
ATOM 2472 C C . GLY B 1 90 ? 59.821 27.156 67.273 1.00 47.32 69 GLY B C 1
ATOM 2473 O O . GLY B 1 90 ? 59.647 27.676 66.185 1.00 46.19 69 GLY B O 1
ATOM 2474 N N . GLU B 1 91 ? 58.791 26.660 67.968 1.00 42.59 70 GLU B N 1
ATOM 2475 C CA . GLU B 1 91 ? 57.407 26.824 67.444 1.00 45.25 70 GLU B CA 1
ATOM 2476 C C . GLU B 1 91 ? 56.849 28.256 67.632 1.00 42.01 70 GLU B C 1
ATOM 2477 O O . GLU B 1 91 ? 56.019 28.730 66.842 1.00 37.31 70 GLU B O 1
ATOM 2483 N N . TYR B 1 92 ? 57.335 28.912 68.682 1.00 35.60 71 TYR B N 1
ATOM 2484 C CA . TYR B 1 92 ? 57.063 30.297 68.881 1.00 39.77 71 TYR B CA 1
ATOM 2485 C C . TYR B 1 92 ? 57.735 31.112 67.796 1.00 36.77 71 TYR B C 1
ATOM 2486 O O . TYR B 1 92 ? 58.932 31.067 67.682 1.00 40.53 71 TYR B O 1
ATOM 2495 N N . ASN B 1 93 ? 56.971 31.837 67.019 1.00 39.32 72 ASN B N 1
ATOM 2496 C CA . ASN B 1 93 ? 57.574 32.771 66.059 1.00 44.36 72 ASN B CA 1
ATOM 2497 C C . ASN B 1 93 ? 57.220 34.242 66.321 1.00 40.56 72 ASN B C 1
ATOM 2498 O O . ASN B 1 93 ? 56.147 34.679 65.938 1.00 40.77 72 ASN B O 1
ATOM 2503 N N . ALA B 1 94 ? 58.120 35.018 66.921 1.00 41.88 73 ALA B N 1
ATOM 2504 C CA . ALA B 1 94 ? 57.868 36.480 67.218 1.00 47.03 73 ALA B CA 1
ATOM 2505 C C . ALA B 1 94 ? 57.382 37.306 66.020 1.00 50.43 73 ALA B C 1
ATOM 2506 O O . ALA B 1 94 ? 56.544 38.209 66.113 1.00 55.71 73 ALA B O 1
ATOM 2508 N N . THR B 1 95 ? 57.882 36.926 64.871 1.00 50.27 74 THR B N 1
ATOM 2509 C CA . THR B 1 95 ? 57.619 37.572 63.619 1.00 47.52 74 THR B CA 1
ATOM 2510 C C . THR B 1 95 ? 56.133 37.544 63.172 1.00 45.28 74 THR B C 1
ATOM 2511 O O . THR B 1 95 ? 55.701 38.427 62.456 1.00 46.14 74 THR B O 1
ATOM 2515 N N . SER B 1 96 ? 55.344 36.558 63.580 1.00 43.82 75 SER B N 1
ATOM 2516 C CA . SER B 1 96 ? 53.965 36.424 63.028 1.00 45.37 75 SER B CA 1
ATOM 2517 C C . SER B 1 96 ? 52.931 37.323 63.713 1.00 40.71 75 SER B C 1
ATOM 2518 O O . SER B 1 96 ? 51.819 37.493 63.232 1.00 40.79 75 SER B O 1
ATOM 2521 N N . GLY B 1 97 ? 53.316 37.910 64.832 1.00 40.63 76 GLY B N 1
ATOM 2522 C CA . GLY B 1 97 ? 52.443 38.799 65.617 1.00 41.70 76 GLY B CA 1
ATOM 2523 C C . GLY B 1 97 ? 51.586 38.094 66.674 1.00 37.95 76 GLY B C 1
ATOM 2524 O O . GLY B 1 97 ? 51.471 36.861 66.671 1.00 37.06 76 GLY B O 1
ATOM 2525 N N . PRO B 1 98 ? 50.983 38.864 67.562 1.00 33.52 77 PRO B N 1
ATOM 2526 C CA . PRO B 1 98 ? 50.346 38.204 68.716 1.00 37.12 77 PRO B CA 1
ATOM 2527 C C . PRO B 1 98 ? 49.116 37.356 68.420 1.00 32.96 77 PRO B C 1
ATOM 2528 O O . PRO B 1 98 ? 48.909 36.327 69.072 1.00 33.97 77 PRO B O 1
ATOM 2532 N N . THR B 1 99 ? 48.296 37.787 67.502 1.00 31.34 78 THR B N 1
ATOM 2533 C CA . THR B 1 99 ? 47.068 37.062 67.162 1.00 30.92 78 THR B CA 1
ATOM 2534 C C . THR B 1 99 ? 47.420 35.742 66.488 1.00 30.83 78 THR B C 1
ATOM 2535 O O . THR B 1 99 ? 46.847 34.715 66.764 1.00 28.26 78 THR B O 1
ATOM 2539 N N . SER B 1 100 ? 48.398 35.770 65.622 1.00 32.08 79 SER B N 1
ATOM 2540 C CA . SER B 1 100 ? 48.830 34.555 65.025 1.00 31.10 79 SER B CA 1
ATOM 2541 C C . SER B 1 100 ? 49.347 33.612 66.108 1.00 27.41 79 SER B C 1
ATOM 2542 O O . SER B 1 100 ? 49.101 32.420 66.107 1.00 26.66 79 SER B O 1
ATOM 2545 N N . ASP B 1 101 ? 50.009 34.146 67.101 1.00 30.92 80 ASP B N 1
ATOM 2546 C CA . ASP B 1 101 ? 50.400 33.328 68.273 1.00 31.38 80 ASP B CA 1
ATOM 2547 C C . ASP B 1 101 ? 49.151 32.764 69.039 1.00 31.03 80 ASP B C 1
ATOM 2548 O O . ASP B 1 101 ? 49.091 31.564 69.408 1.00 29.81 80 ASP B O 1
ATOM 2553 N N . VAL B 1 102 ? 48.184 33.620 69.328 1.00 28.72 81 VAL B N 1
ATOM 2554 C CA . VAL B 1 102 ? 46.945 33.161 69.961 1.00 28.07 81 VAL B CA 1
ATOM 2555 C C . VAL B 1 102 ? 46.368 31.979 69.158 1.00 28.07 81 VAL B C 1
ATOM 2556 O O . VAL B 1 102 ? 45.969 30.929 69.734 1.00 26.78 81 VAL B O 1
ATOM 2560 N N . LEU B 1 103 ? 46.359 32.099 67.823 1.00 27.21 82 LEU B N 1
ATOM 2561 C CA . LEU B 1 103 ? 45.708 31.029 67.015 1.00 27.81 82 LEU B CA 1
ATOM 2562 C C . LEU B 1 103 ? 46.488 29.718 67.024 1.00 28.49 82 LEU B C 1
ATOM 2563 O O . LEU B 1 103 ? 45.909 28.620 67.051 1.00 30.24 82 LEU B O 1
ATOM 2568 N N . ARG B 1 104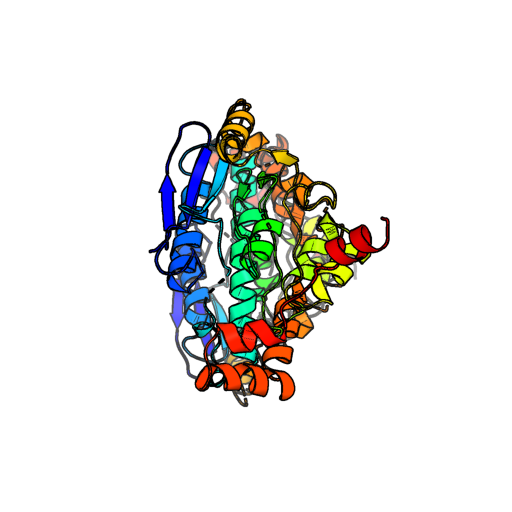 ? 47.808 29.827 67.099 1.00 28.43 83 ARG B N 1
ATOM 2569 C CA . ARG B 1 104 ? 48.656 28.687 67.182 1.00 27.25 83 ARG B CA 1
ATOM 2570 C C . ARG B 1 104 ? 48.417 27.990 68.525 1.00 27.58 83 ARG B C 1
ATOM 2571 O O . ARG B 1 104 ? 48.165 26.780 68.586 1.00 29.88 83 ARG B O 1
ATOM 2579 N N . LEU B 1 105 ? 48.453 28.740 69.630 1.00 27.84 84 LEU B N 1
ATOM 2580 C CA . LEU B 1 105 ? 48.265 28.132 70.957 1.00 27.22 84 LEU B CA 1
ATOM 2581 C C . LEU B 1 105 ? 46.911 27.515 71.109 1.00 27.03 84 LEU B C 1
ATOM 2582 O O . LEU B 1 105 ? 46.731 26.441 71.756 1.00 26.48 84 LEU B O 1
ATOM 2587 N N . SER B 1 106 ? 45.945 28.162 70.521 1.00 26.14 85 SER B N 1
ATOM 2588 C CA . SER B 1 106 ? 44.552 27.673 70.599 1.00 26.55 85 SER B CA 1
ATOM 2589 C C . SER B 1 106 ? 44.402 26.406 69.786 1.00 27.68 85 SER B C 1
ATOM 2590 O O . SER B 1 106 ? 43.588 25.543 70.127 1.00 29.16 85 SER B O 1
ATOM 2593 N N . SER B 1 107 ? 45.144 26.305 68.681 1.00 27.51 86 SER B N 1
ATOM 2594 C CA . SER B 1 107 ? 45.101 25.089 67.872 1.00 28.57 86 SER B CA 1
ATOM 2595 C C . SER B 1 107 ? 45.647 23.891 68.701 1.00 30.39 86 SER B C 1
ATOM 2596 O O . SER B 1 107 ? 45.150 22.818 68.568 1.00 27.67 86 SER B O 1
ATOM 2599 N N . TYR B 1 108 ? 46.602 24.114 69.598 1.00 32.50 87 TYR B N 1
ATOM 2600 C CA . TYR B 1 108 ? 47.052 23.040 70.471 1.00 29.98 87 TYR B CA 1
ATOM 2601 C C . TYR B 1 108 ? 45.968 22.589 71.384 1.00 30.86 87 TYR B C 1
ATOM 2602 O O . TYR B 1 108 ? 45.759 21.377 71.563 1.00 33.79 87 TYR B O 1
ATOM 2611 N N . VAL B 1 109 ? 45.251 23.539 71.986 1.00 29.21 88 VAL B N 1
ATOM 2612 C CA . VAL B 1 109 ? 44.192 23.192 72.905 1.00 29.43 88 VAL B CA 1
ATOM 2613 C C . VAL B 1 109 ? 43.083 22.367 72.217 1.00 32.76 88 VAL B C 1
ATOM 2614 O O . VAL B 1 109 ? 42.495 21.475 72.814 1.00 32.25 88 VAL B O 1
ATOM 2618 N N . GLU B 1 110 ? 42.811 22.684 70.962 1.00 35.16 89 GLU B N 1
ATOM 2619 C CA . GLU B 1 110 ? 41.805 21.964 70.187 1.00 33.01 89 GLU B CA 1
ATOM 2620 C C . GLU B 1 110 ? 42.267 20.550 69.864 1.00 31.53 89 GLU B C 1
ATOM 2621 O O . GLU B 1 110 ? 41.437 19.627 69.782 1.00 28.55 89 GLU B O 1
ATOM 2627 N N . ARG B 1 111 ? 43.570 20.350 69.698 1.00 29.78 90 ARG B N 1
ATOM 2628 C CA . ARG B 1 111 ? 44.057 18.997 69.508 1.00 30.75 90 ARG B CA 1
ATOM 2629 C C . ARG B 1 111 ? 43.831 18.181 70.752 1.00 30.86 90 ARG B C 1
ATOM 2630 O O . ARG B 1 111 ? 43.547 16.993 70.671 1.00 33.17 90 ARG B O 1
ATOM 2638 N N . TRP B 1 112 ? 44.000 18.788 71.922 1.00 29.52 91 TRP B N 1
ATOM 2639 C CA . TRP B 1 112 ? 43.741 18.080 73.134 1.00 28.47 91 TRP B CA 1
ATOM 2640 C C . TRP B 1 112 ? 42.238 17.887 73.337 1.00 28.65 91 TRP B C 1
ATOM 2641 O O . TRP B 1 112 ? 41.828 16.865 73.887 1.00 28.11 91 TRP B O 1
ATOM 2652 N N . LEU B 1 113 ? 41.414 18.829 72.898 1.00 26.47 92 LEU B N 1
ATOM 2653 C CA . LEU B 1 113 ? 39.989 18.677 73.088 1.00 29.44 92 LEU B CA 1
ATOM 2654 C C . LEU B 1 113 ? 39.458 17.519 72.216 1.00 30.13 92 LEU B C 1
ATOM 2655 O O . LEU B 1 113 ? 38.388 16.980 72.520 1.00 29.61 92 LEU B O 1
ATOM 2660 N N . ASP B 1 114 ? 40.156 17.183 71.136 1.00 33.24 93 ASP B N 1
ATOM 2661 C CA . ASP B 1 114 ? 39.800 16.008 70.325 1.00 33.27 93 ASP B CA 1
ATOM 2662 C C . ASP B 1 114 ? 39.829 14.739 71.182 1.00 31.78 93 ASP B C 1
ATOM 2663 O O . ASP B 1 114 ? 39.075 13.826 70.918 1.00 30.23 93 ASP B O 1
ATOM 2668 N N . LEU B 1 115 ? 40.747 14.665 72.149 1.00 29.99 94 LEU B N 1
ATOM 2669 C CA . LEU B 1 115 ? 40.778 13.538 73.074 1.00 30.01 94 LEU B CA 1
ATOM 2670 C C . LEU B 1 115 ? 39.510 13.493 73.897 1.00 31.47 94 LEU B C 1
ATOM 2671 O O . LEU B 1 115 ? 38.942 12.450 74.112 1.00 30.34 94 LEU B O 1
ATOM 2676 N N . TRP B 1 116 ? 39.078 14.662 74.355 1.00 32.52 95 TRP B N 1
ATOM 2677 C CA . TRP B 1 116 ? 37.953 14.800 75.247 1.00 31.80 95 TRP B CA 1
ATOM 2678 C C . TRP B 1 116 ? 36.643 14.516 74.524 1.00 32.67 95 TRP B C 1
ATOM 2679 O O . TRP B 1 116 ? 35.766 13.841 75.046 1.00 32.00 95 TRP B O 1
ATOM 2690 N N . ARG B 1 117 ? 36.544 14.953 73.294 1.00 30.91 96 ARG B N 1
ATOM 2691 C CA . ARG B 1 117 ? 35.409 14.657 72.418 1.00 32.88 96 ARG B CA 1
ATOM 2692 C C . ARG B 1 117 ? 35.419 13.216 71.854 1.00 36.79 96 ARG B C 1
ATOM 2693 O O . ARG B 1 117 ? 34.434 12.763 71.237 1.00 35.33 96 ARG B O 1
ATOM 2701 N N . HIS B 1 118 ? 36.515 12.500 72.036 1.00 34.12 97 HIS B N 1
ATOM 2702 C CA . HIS B 1 118 ? 36.703 11.235 71.326 1.00 35.26 97 HIS B CA 1
ATOM 2703 C C . HIS B 1 118 ? 35.667 10.160 71.783 1.00 31.18 97 HIS B C 1
ATOM 2704 O O . HIS B 1 118 ? 35.426 10.002 72.953 1.00 31.29 97 HIS B O 1
ATOM 2711 N N . PRO B 1 119 ? 35.159 9.369 70.854 1.00 31.08 98 PRO B N 1
ATOM 2712 C CA . PRO B 1 119 ? 34.234 8.301 71.236 1.00 31.32 98 PRO B CA 1
ATOM 2713 C C . PRO B 1 119 ? 34.832 7.174 72.095 1.00 28.97 98 PRO B C 1
ATOM 2714 O O . PRO B 1 119 ? 34.059 6.378 72.606 1.00 29.19 98 PRO B O 1
ATOM 2718 N N . LYS B 1 120 ? 36.143 7.038 72.155 1.00 28.64 99 LYS B N 1
ATOM 2719 C CA . LYS B 1 120 ? 36.781 5.966 72.943 1.00 31.03 99 LYS B CA 1
ATOM 2720 C C . LYS B 1 120 ? 37.372 6.555 74.214 1.00 29.51 99 LYS B C 1
ATOM 2721 O O . LYS B 1 120 ? 37.782 7.678 74.234 1.00 29.60 99 LYS B O 1
ATOM 2727 N N . PRO B 1 121 ? 37.435 5.769 75.268 1.00 29.61 100 PRO B N 1
ATOM 2728 C CA . PRO B 1 121 ? 38.233 6.151 76.439 1.00 30.66 100 PRO B CA 1
ATOM 2729 C C . PRO B 1 121 ? 39.646 6.407 76.016 1.00 29.33 100 PRO B C 1
ATOM 2730 O O . PRO B 1 121 ? 40.188 5.634 75.209 1.00 26.66 100 PRO B O 1
ATOM 2734 N N . VAL B 1 122 ? 40.221 7.484 76.532 1.00 28.20 101 VAL B N 1
ATOM 2735 C CA . VAL B 1 122 ? 41.584 7.843 76.251 1.00 29.34 101 VAL B CA 1
ATOM 2736 C C . VAL B 1 122 ? 42.372 7.719 77.530 1.00 27.73 101 VAL B C 1
ATOM 2737 O O . VAL B 1 122 ? 42.101 8.427 78.510 1.00 27.86 101 VAL B O 1
ATOM 2741 N N . ILE B 1 123 ? 43.358 6.803 77.529 1.00 27.68 102 ILE B N 1
ATOM 2742 C CA . ILE B 1 123 ? 44.205 6.598 78.676 1.00 27.60 102 ILE B CA 1
ATOM 2743 C C . ILE B 1 123 ? 45.592 7.118 78.402 1.00 28.39 102 ILE B C 1
ATOM 2744 O O . ILE B 1 123 ? 46.238 6.734 77.388 1.00 29.22 102 ILE B O 1
ATOM 2749 N N . VAL B 1 124 ? 46.086 7.972 79.274 1.00 27.16 103 VAL B N 1
ATOM 2750 C CA . VAL B 1 124 ? 47.436 8.507 79.157 1.00 27.98 103 VAL B CA 1
ATOM 2751 C C . VAL B 1 124 ? 48.353 7.883 80.197 1.00 29.93 103 VAL B C 1
ATOM 2752 O O . VAL B 1 124 ? 48.039 7.882 81.363 1.00 29.28 103 VAL B O 1
ATOM 2756 N N . ALA B 1 125 ? 49.519 7.421 79.729 1.00 32.85 104 ALA B N 1
ATOM 2757 C CA . ALA B 1 125 ? 50.552 6.806 80.552 1.00 31.67 104 ALA B CA 1
ATOM 2758 C C . ALA B 1 125 ? 51.828 7.620 80.547 1.00 33.20 104 ALA B C 1
ATOM 2759 O O . ALA B 1 125 ? 52.510 7.776 79.498 1.00 32.79 104 ALA B O 1
ATOM 2761 N N . VAL B 1 126 ? 52.199 8.110 81.705 1.00 32.68 105 VAL B N 1
ATOM 2762 C CA . VAL B 1 126 ? 53.297 9.036 81.785 1.00 32.15 105 VAL B CA 1
ATOM 2763 C C . VAL B 1 126 ? 54.375 8.405 82.612 1.00 32.67 105 VAL B C 1
ATOM 2764 O O . VAL B 1 126 ? 54.128 7.958 83.724 1.00 34.53 105 VAL B O 1
ATOM 2768 N N . HIS B 1 127 ? 55.581 8.381 82.065 1.00 34.59 106 HIS B N 1
ATOM 2769 C CA . HIS B 1 127 ? 56.753 8.053 82.822 1.00 34.19 106 HIS B CA 1
ATOM 2770 C C . HIS B 1 127 ? 57.834 9.086 82.564 1.00 34.86 106 HIS B C 1
ATOM 2771 O O . HIS B 1 127 ? 57.767 9.834 81.579 1.00 35.42 106 HIS B O 1
ATOM 2778 N N . GLY B 1 128 ? 58.822 9.121 83.444 1.00 37.92 107 GLY B N 1
ATOM 2779 C CA . GLY B 1 128 ? 59.948 10.069 83.359 1.00 42.47 107 GLY B CA 1
ATOM 2780 C C . GLY B 1 128 ? 59.470 11.493 83.398 1.00 48.34 107 GLY B C 1
ATOM 2781 O O . GLY B 1 128 ? 58.813 11.917 84.330 1.00 59.01 107 GLY B O 1
ATOM 2782 N N . TYR B 1 129 ? 59.754 12.243 82.356 1.00 45.66 108 TYR B N 1
ATOM 2783 C CA . TYR B 1 129 ? 59.413 13.630 82.374 1.00 42.92 108 TYR B CA 1
ATOM 2784 C C . TYR B 1 129 ? 58.109 13.905 81.615 1.00 38.74 108 TYR B C 1
ATOM 2785 O O . TYR B 1 129 ? 57.804 13.265 80.595 1.00 35.95 108 TYR B O 1
ATOM 2794 N N . CYS B 1 130 ? 57.374 14.894 82.118 1.00 34.31 109 CYS B N 1
ATOM 2795 C CA . CYS B 1 130 ? 56.160 15.398 81.493 1.00 32.88 109 CYS B CA 1
ATOM 2796 C C . CYS B 1 130 ? 56.219 16.873 81.781 1.00 32.09 109 CYS B C 1
ATOM 2797 O O . CYS B 1 130 ? 55.912 17.309 82.899 1.00 35.02 109 CYS B O 1
ATOM 2800 N N . ILE B 1 131 ? 56.608 17.630 80.787 1.00 31.31 110 ILE B N 1
ATOM 2801 C CA . ILE B 1 131 ? 56.922 19.030 80.957 1.00 34.56 110 ILE B CA 1
ATOM 2802 C C . ILE B 1 131 ? 56.069 19.924 80.097 1.00 33.28 110 ILE B C 1
ATOM 2803 O O . ILE B 1 131 ? 55.800 19.606 78.961 1.00 36.30 110 ILE B O 1
ATOM 2808 N N . GLY B 1 132 ? 55.697 21.081 80.654 1.00 31.35 111 GLY B N 1
ATOM 2809 C CA . GLY B 1 132 ? 55.041 22.146 79.935 1.00 30.33 111 GLY B CA 1
ATOM 2810 C C . GLY B 1 132 ? 53.737 21.721 79.294 1.00 28.68 111 GLY B C 1
ATOM 2811 O O . GLY B 1 132 ? 52.836 21.224 79.940 1.00 32.57 111 GLY B O 1
ATOM 2812 N N . VAL B 1 133 ? 53.653 21.929 78.001 1.00 28.25 112 VAL B N 1
ATOM 2813 C CA . VAL B 1 133 ? 52.451 21.694 77.243 1.00 27.60 112 VAL B CA 1
ATOM 2814 C C . VAL B 1 133 ? 52.103 20.226 77.259 1.00 29.43 112 VAL B C 1
ATOM 2815 O O . VAL B 1 133 ? 50.967 19.906 76.962 1.00 31.70 112 VAL B O 1
ATOM 2819 N N . ALA B 1 134 ? 53.058 19.318 77.518 1.00 30.33 113 ALA B N 1
ATOM 2820 C CA . ALA B 1 134 ? 52.724 17.879 77.583 1.00 30.74 113 ALA B CA 1
ATOM 2821 C C . ALA B 1 134 ? 51.902 17.585 78.834 1.00 31.58 113 ALA B C 1
ATOM 2822 O O . ALA B 1 134 ? 51.104 16.644 78.858 1.00 32.64 113 ALA B O 1
ATOM 2824 N N . ALA B 1 135 ? 52.092 18.412 79.870 1.00 26.13 114 ALA B N 1
ATOM 2825 C CA . ALA B 1 135 ? 51.263 18.346 81.047 1.00 30.22 114 ALA B CA 1
ATOM 2826 C C . ALA B 1 135 ? 49.876 19.008 80.877 1.00 30.34 114 ALA B C 1
ATOM 2827 O O . ALA B 1 135 ? 49.044 18.848 81.744 1.00 33.45 114 ALA B O 1
ATOM 2829 N N . GLN B 1 136 ? 49.696 19.769 79.809 1.00 32.59 115 GLN B N 1
ATOM 2830 C CA . GLN B 1 136 ? 48.387 20.341 79.394 1.00 30.71 115 GLN B CA 1
ATOM 2831 C C . GLN B 1 136 ? 47.616 19.266 78.710 1.00 30.66 115 GLN B C 1
ATOM 2832 O O . GLN B 1 136 ? 46.421 19.036 79.041 1.00 30.67 115 GLN B O 1
ATOM 2838 N N . LEU B 1 137 ? 48.272 18.602 77.725 1.00 28.51 116 LEU B N 1
ATOM 2839 C CA . LEU B 1 137 ? 47.678 17.471 76.985 1.00 31.41 116 LEU B CA 1
ATOM 2840 C C . LEU B 1 137 ? 47.055 16.474 77.914 1.00 30.00 116 LEU B C 1
ATOM 2841 O O . LEU B 1 137 ? 45.878 16.104 77.774 1.00 30.73 116 LEU B O 1
ATOM 2846 N N . ALA B 1 138 ? 47.833 16.061 78.903 1.00 29.15 117 ALA B N 1
ATOM 2847 C CA . ALA B 1 138 ? 47.405 14.986 79.805 1.00 30.46 117 ALA B CA 1
ATOM 2848 C C . ALA B 1 138 ? 46.215 15.336 80.666 1.00 33.16 117 ALA B C 1
ATOM 2849 O O . ALA B 1 138 ? 45.579 14.450 81.189 1.00 37.00 117 ALA B O 1
ATOM 2851 N N . SER B 1 139 ? 45.890 16.631 80.804 1.00 32.82 118 SER B N 1
ATOM 2852 C CA . SER B 1 139 ? 44.678 17.079 81.522 1.00 30.47 118 SER B CA 1
ATOM 2853 C C . SER B 1 139 ? 43.381 16.776 80.821 1.00 29.35 118 SER B C 1
ATOM 2854 O O . SER B 1 139 ? 42.316 16.917 81.442 1.00 29.45 118 SER B O 1
ATOM 2857 N N . PHE B 1 140 ? 43.464 16.484 79.519 1.00 30.10 119 PHE B N 1
ATOM 2858 C CA . PHE B 1 140 ? 42.305 16.148 78.678 1.00 30.02 119 PHE B CA 1
ATOM 2859 C C . PHE B 1 140 ? 42.173 14.653 78.356 1.00 30.80 119 PHE B C 1
ATOM 2860 O O . PHE B 1 140 ? 41.283 14.242 77.668 1.00 35.01 119 PHE B O 1
ATOM 2868 N N . ALA B 1 141 ? 43.023 13.839 78.917 1.00 33.29 120 ALA B N 1
ATOM 2869 C CA . ALA B 1 141 ? 42.762 12.402 79.005 1.00 34.03 120 ALA B CA 1
ATOM 2870 C C . ALA B 1 141 ? 41.572 12.058 79.891 1.00 33.27 120 ALA B C 1
ATOM 2871 O O . ALA B 1 141 ? 41.252 12.785 80.807 1.00 34.07 120 ALA B O 1
ATOM 2873 N N . ASP B 1 142 ? 40.986 10.888 79.670 1.00 31.04 121 ASP B N 1
ATOM 2874 C CA . ASP B 1 142 ? 39.970 10.351 80.571 1.00 29.54 121 ASP B CA 1
ATOM 2875 C C . ASP B 1 142 ? 40.602 9.810 81.862 1.00 28.67 121 ASP B C 1
ATOM 2876 O O . ASP B 1 142 ? 40.204 10.174 82.938 1.00 29.33 121 ASP B O 1
ATOM 2881 N N . ILE B 1 143 ? 41.569 8.911 81.699 1.00 28.28 122 ILE B N 1
ATOM 2882 C CA . ILE B 1 143 ? 42.282 8.211 82.734 1.00 27.60 122 ILE B CA 1
ATOM 2883 C C . ILE B 1 143 ? 43.765 8.495 82.566 1.00 29.81 122 ILE B C 1
ATOM 2884 O O . ILE B 1 143 ? 44.289 8.574 81.440 1.00 24.54 122 ILE B O 1
ATOM 2889 N N . LEU B 1 144 ? 44.455 8.720 83.693 1.00 29.67 123 LEU B N 1
ATOM 2890 C CA . LEU B 1 144 ? 45.855 9.126 83.632 1.00 30.36 123 LEU B CA 1
ATOM 2891 C C . LEU B 1 144 ? 46.599 8.261 84.609 1.00 30.97 123 LEU B C 1
ATOM 2892 O O . LEU B 1 144 ? 46.233 8.220 85.785 1.00 29.61 123 LEU B O 1
ATOM 2897 N N . VAL B 1 145 ? 47.524 7.452 84.113 1.00 29.50 124 VAL B N 1
ATOM 2898 C CA . VAL B 1 145 ? 48.317 6.618 85.019 1.00 31.81 124 VAL B CA 1
ATOM 2899 C C . VAL B 1 145 ? 49.753 7.135 84.918 1.00 31.25 124 VAL B C 1
ATOM 2900 O O . VAL B 1 145 ? 50.278 7.312 83.837 1.00 31.93 124 VAL B O 1
ATOM 2904 N N . VAL B 1 146 ? 50.359 7.396 86.051 1.00 32.40 125 VAL B N 1
ATOM 2905 C CA . VAL B 1 146 ? 51.675 8.028 86.077 1.00 34.58 125 VAL B CA 1
ATOM 2906 C C . VAL B 1 146 ? 52.679 7.117 86.810 1.00 30.65 125 VAL B C 1
ATOM 2907 O O . VAL B 1 146 ? 52.308 6.345 87.726 1.00 33.69 125 VAL B O 1
ATOM 2911 N N . ALA B 1 147 ? 53.936 7.156 86.407 1.00 29.43 126 ALA B N 1
ATOM 2912 C CA . ALA B 1 147 ? 54.992 6.423 87.155 1.00 33.13 126 ALA B CA 1
ATOM 2913 C C . ALA B 1 147 ? 55.154 7.169 88.443 1.00 36.40 126 ALA B C 1
ATOM 2914 O O . ALA B 1 147 ? 55.175 8.422 88.431 1.00 37.97 126 ALA B O 1
ATOM 2916 N N . GLU B 1 148 ? 55.278 6.450 89.539 1.00 37.20 127 GLU B N 1
ATOM 2917 C CA . GLU B 1 148 ? 55.593 7.063 90.851 1.00 41.92 127 GLU B CA 1
ATOM 2918 C C . GLU B 1 148 ? 56.712 8.094 90.771 1.00 42.01 127 GLU B C 1
ATOM 2919 O O . GLU B 1 148 ? 56.685 9.099 91.460 1.00 37.71 127 GLU B O 1
ATOM 2925 N N . ASP B 1 149 ? 57.722 7.691 90.013 1.00 43.81 128 ASP B N 1
ATOM 2926 C CA . ASP B 1 149 ? 58.973 8.325 89.650 1.00 51.18 128 ASP B CA 1
ATOM 2927 C C . ASP B 1 149 ? 58.905 9.546 88.732 1.00 44.21 128 ASP B C 1
ATOM 2928 O O . ASP B 1 149 ? 59.887 10.223 88.457 1.00 45.09 128 ASP B O 1
ATOM 2933 N N . ALA B 1 150 ? 57.805 9.697 88.064 1.00 39.89 129 ALA B N 1
ATOM 2934 C CA . ALA B 1 150 ? 57.803 10.660 87.005 1.00 38.89 129 ALA B CA 1
ATOM 2935 C C . ALA B 1 150 ? 57.988 12.081 87.578 1.00 37.45 129 ALA B C 1
ATOM 2936 O O . ALA B 1 150 ? 57.680 12.361 88.729 1.00 38.50 129 ALA B O 1
ATOM 2946 N N . ILE B 1 152 ? 56.600 15.651 86.801 1.00 34.50 131 ILE B N 1
ATOM 2947 C CA . ILE B 1 152 ? 55.630 16.551 86.137 1.00 33.69 131 ILE B CA 1
ATOM 2948 C C . ILE B 1 152 ? 55.987 18.002 86.469 1.00 34.48 131 ILE B C 1
ATOM 2949 O O . ILE B 1 152 ? 55.970 18.414 87.632 1.00 31.85 131 ILE B O 1
ATOM 2954 N N . SER B 1 153 ? 56.276 18.765 85.433 1.00 35.68 132 SER B N 1
ATOM 2955 C CA . SER B 1 153 ? 56.970 19.998 85.575 1.00 35.20 132 SER B CA 1
ATOM 2956 C C . SER B 1 153 ? 56.380 21.093 84.732 1.00 36.52 132 SER B C 1
ATOM 2957 O O . SER B 1 153 ? 55.973 20.900 83.584 1.00 36.30 132 SER B O 1
ATOM 2960 N N . GLU B 1 154 ? 56.329 22.259 85.342 1.00 36.31 133 GLU B N 1
ATOM 2961 C CA . GLU B 1 154 ? 56.232 23.497 84.597 1.00 35.38 133 GLU B CA 1
ATOM 2962 C C . GLU B 1 154 ? 57.483 23.666 83.759 1.00 36.75 133 GLU B C 1
ATOM 2963 O O . GLU B 1 154 ? 58.504 23.063 84.035 1.00 33.80 133 GLU B O 1
ATOM 2969 N N . PRO B 1 155 ? 57.422 24.541 82.736 1.00 37.61 134 PRO B N 1
ATOM 2970 C CA . PRO B 1 155 ? 58.643 24.825 82.018 1.00 39.48 134 PRO B CA 1
ATOM 2971 C C . PRO B 1 155 ? 59.687 25.369 82.956 1.00 40.85 134 PRO B C 1
ATOM 2972 O O . PRO B 1 155 ? 59.383 26.109 83.885 1.00 45.19 134 PRO B O 1
ATOM 2976 N N . THR B 1 156 ? 60.915 24.973 82.677 1.00 47.67 135 THR B N 1
ATOM 2977 C CA . THR B 1 156 ? 62.063 25.179 83.524 1.00 49.30 135 THR B CA 1
ATOM 2978 C C . THR B 1 156 ? 62.401 26.698 83.610 1.00 48.65 135 THR B C 1
ATOM 2979 O O . THR B 1 156 ? 62.851 27.159 84.635 1.00 51.89 135 THR B O 1
ATOM 2983 N N . ILE B 1 157 ? 62.149 27.443 82.527 1.00 42.71 136 ILE B N 1
ATOM 2984 C CA . ILE B 1 157 ? 62.376 28.857 82.410 1.00 42.95 136 ILE B CA 1
ATOM 2985 C C . ILE B 1 157 ? 61.052 29.560 82.194 1.00 41.40 136 ILE B C 1
ATOM 2986 O O . ILE B 1 157 ? 60.265 29.129 81.366 1.00 37.65 136 ILE B O 1
ATOM 2991 N N . PRO B 1 158 ? 60.843 30.697 82.851 1.00 39.72 137 PRO B N 1
ATOM 2992 C CA . PRO B 1 158 ? 59.543 31.406 82.786 1.00 42.68 137 PRO B CA 1
ATOM 2993 C C . PRO B 1 158 ? 59.372 32.271 81.557 1.00 41.22 137 PRO B C 1
ATOM 2994 O O . PRO B 1 158 ? 59.425 33.477 81.634 1.00 49.76 137 PRO B O 1
ATOM 2998 N N . ILE B 1 159 ? 59.065 31.626 80.457 1.00 43.67 138 ILE B N 1
ATOM 2999 C CA . ILE B 1 159 ? 59.019 32.253 79.165 1.00 45.42 138 ILE B CA 1
ATOM 3000 C C . ILE B 1 159 ? 57.566 32.408 78.666 1.00 45.49 138 ILE B C 1
ATOM 3001 O O . ILE B 1 159 ? 57.297 32.814 77.517 1.00 43.29 138 ILE B O 1
ATOM 3006 N N . GLY B 1 160 ? 56.619 32.089 79.549 1.00 41.38 139 GLY B N 1
ATOM 3007 C CA . GLY B 1 160 ? 55.176 32.062 79.211 1.00 34.47 139 GLY B CA 1
ATOM 3008 C C . GLY B 1 160 ? 54.389 31.923 80.483 1.00 31.77 139 GLY B C 1
ATOM 3009 O O . GLY B 1 160 ? 54.924 32.075 81.578 1.00 32.64 139 GLY B O 1
ATOM 3010 N N . GLY B 1 161 ? 53.132 31.615 80.348 1.00 30.21 140 GLY B N 1
ATOM 3011 C CA . GLY B 1 161 ? 52.308 31.318 81.496 1.00 31.24 140 GLY B CA 1
ATOM 3012 C C . GLY B 1 161 ? 50.854 31.456 81.254 1.00 30.60 140 GLY B C 1
ATOM 3013 O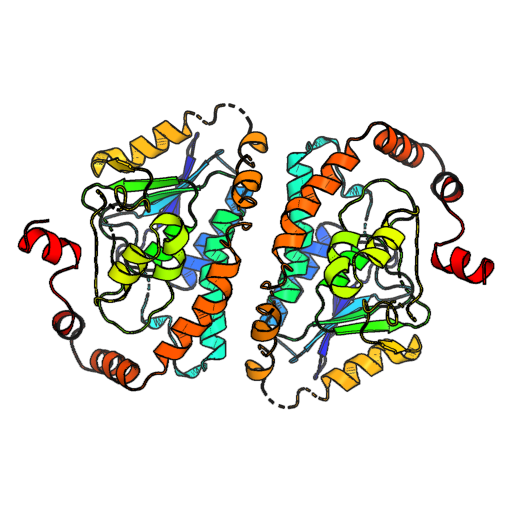 O . GLY B 1 161 ? 50.413 31.939 80.204 1.00 34.00 140 GLY B O 1
ATOM 3014 N N . GLY B 1 162 ? 50.082 30.986 82.223 1.00 31.67 141 GLY B N 1
ATOM 3015 C CA . GLY B 1 162 ? 48.620 30.994 82.117 1.00 28.17 141 GLY B CA 1
ATOM 3016 C C . GLY B 1 162 ? 48.016 30.019 81.127 1.00 25.14 141 GLY B C 1
ATOM 3017 O O . GLY B 1 162 ? 46.864 30.180 80.732 1.00 28.04 141 GLY B O 1
ATOM 3018 N N . PHE B 1 163 ? 48.774 29.035 80.739 1.00 25.77 142 PHE B N 1
ATOM 3019 C CA . PHE B 1 163 ? 48.388 28.103 79.682 1.00 25.89 142 PHE B CA 1
ATOM 3020 C C . PHE B 1 163 ? 48.170 26.687 80.186 1.00 26.08 142 PHE B C 1
ATOM 3021 O O . PHE B 1 163 ? 47.164 26.035 79.838 1.00 29.04 142 PHE B O 1
ATOM 3029 N N . ILE B 1 164 ? 49.076 26.218 81.028 1.00 24.76 143 ILE B N 1
ATOM 3030 C CA . ILE B 1 164 ? 49.034 24.825 81.488 1.00 28.52 143 ILE B CA 1
ATOM 3031 C C . ILE B 1 164 ? 48.223 24.704 82.766 1.00 27.57 143 ILE B C 1
ATOM 3032 O O . ILE B 1 164 ? 47.213 24.014 82.818 1.00 31.13 143 ILE B O 1
ATOM 3037 N N . ALA B 1 165 ? 48.639 25.374 83.814 1.00 28.19 144 ALA B N 1
ATOM 3038 C CA . ALA B 1 165 ? 47.930 25.210 85.118 1.00 26.35 144 ALA B CA 1
ATOM 3039 C C . ALA B 1 165 ? 46.395 25.453 85.107 1.00 25.85 144 ALA B C 1
ATOM 3040 O O . ALA B 1 165 ? 45.693 24.818 85.855 1.00 26.68 144 ALA B O 1
ATOM 3042 N N . PRO B 1 166 ? 45.890 26.499 84.386 1.00 27.31 145 PRO B N 1
ATOM 3043 C CA . PRO B 1 166 ? 44.429 26.640 84.351 1.00 25.58 145 PRO B CA 1
ATOM 3044 C C . PRO B 1 166 ? 43.691 25.342 83.950 1.00 26.90 145 PRO B C 1
ATOM 3045 O O . PRO B 1 166 ? 42.566 25.098 84.445 1.00 26.41 145 PRO B O 1
ATOM 3049 N N . THR B 1 167 ? 44.341 24.458 83.170 1.00 26.19 146 THR B N 1
ATOM 3050 C CA . THR B 1 167 ? 43.675 23.224 82.768 1.00 28.61 146 THR B CA 1
ATOM 3051 C C . THR B 1 167 ? 43.698 22.184 83.853 1.00 30.04 146 THR B C 1
ATOM 3052 O O . THR B 1 167 ? 43.060 21.132 83.681 1.00 26.63 146 THR B O 1
ATOM 3056 N N . TRP B 1 168 ? 44.419 22.471 84.954 1.00 26.68 147 TRP B N 1
ATOM 3057 C CA . TRP B 1 168 ? 44.562 21.567 86.057 1.00 27.69 147 TRP B CA 1
ATOM 3058 C C . TRP B 1 168 ? 43.527 21.828 87.141 1.00 27.87 147 TRP B C 1
ATOM 3059 O O . TRP B 1 168 ? 43.336 20.980 88.013 1.00 30.93 147 TRP B O 1
ATOM 3070 N N . VAL B 1 169 ? 42.925 23.010 87.127 1.00 26.48 148 VAL B N 1
ATOM 3071 C CA . VAL B 1 169 ? 42.119 23.469 88.266 1.00 24.86 148 VAL B CA 1
ATOM 3072 C C . VAL B 1 169 ? 41.000 22.509 88.582 1.00 24.81 148 VAL B C 1
ATOM 3073 O O . VAL B 1 169 ? 40.709 22.194 89.678 1.00 30.45 148 VAL B O 1
ATOM 3077 N N . SER B 1 170 ? 40.401 22.055 87.546 1.00 26.21 149 SER B N 1
ATOM 3078 C CA . SER B 1 170 ? 39.336 21.116 87.577 1.00 32.22 149 SER B CA 1
ATOM 3079 C C . SER B 1 170 ? 39.695 19.800 88.267 1.00 34.27 149 SER B C 1
ATOM 3080 O O . SER B 1 170 ? 38.831 19.082 88.725 1.00 32.08 149 SER B O 1
ATOM 3083 N N . HIS B 1 171 ? 40.960 19.426 88.141 1.00 31.28 150 HIS B N 1
ATOM 3084 C CA . HIS B 1 171 ? 41.460 18.169 88.692 1.00 30.77 150 HIS B CA 1
ATOM 3085 C C . HIS B 1 171 ? 42.065 18.331 90.075 1.00 31.66 150 HIS B C 1
ATOM 3086 O O . HIS B 1 171 ? 41.936 17.441 90.884 1.00 29.79 150 HIS B O 1
ATOM 3093 N N . VAL B 1 172 ? 42.767 19.439 90.342 1.00 28.07 151 VAL B N 1
ATOM 3094 C CA . VAL B 1 172 ? 43.535 19.533 91.560 1.00 28.78 151 VAL B CA 1
ATOM 3095 C C . VAL B 1 172 ? 43.059 20.637 92.502 1.00 28.19 151 VAL B C 1
ATOM 3096 O O . VAL B 1 172 ? 43.555 20.710 93.583 1.00 28.17 151 VAL B O 1
ATOM 3100 N N . GLY B 1 173 ? 42.149 21.515 92.054 1.00 30.71 152 GLY B N 1
ATOM 3101 C CA . GLY B 1 173 ? 41.782 22.737 92.763 1.00 26.36 152 GLY B CA 1
ATOM 3102 C C . GLY B 1 173 ? 42.691 23.946 92.504 1.00 27.41 152 GLY B C 1
ATOM 3103 O O . GLY B 1 173 ? 43.769 23.821 91.969 1.00 26.48 152 GLY B O 1
ATOM 3104 N N . SER B 1 174 ? 42.257 25.120 92.959 1.00 26.65 153 SER B N 1
ATOM 3105 C CA . SER B 1 174 ? 42.934 26.329 92.660 1.00 27.03 153 SER B CA 1
ATOM 3106 C C . SER B 1 174 ? 44.170 26.501 93.509 1.00 29.66 153 SER B C 1
ATOM 3107 O O . SER B 1 174 ? 45.144 27.135 93.079 1.00 30.93 153 SER B O 1
ATOM 3110 N N . ARG B 1 175 ? 44.152 25.964 94.704 1.00 25.70 154 ARG B N 1
ATOM 3111 C CA . ARG B 1 175 ? 45.334 26.097 95.559 1.00 30.19 154 ARG B CA 1
ATOM 3112 C C . ARG B 1 175 ? 46.541 25.422 94.989 1.00 29.48 154 ARG B C 1
ATOM 3113 O O . ARG B 1 175 ? 47.599 26.034 94.945 1.00 31.37 154 ARG B O 1
ATOM 3121 N N . HIS B 1 176 ? 46.406 24.172 94.539 1.00 28.22 155 HIS B N 1
ATOM 3122 C CA . HIS B 1 176 ? 47.562 23.483 93.999 1.00 28.63 155 HIS B CA 1
ATOM 3123 C C . HIS B 1 176 ? 47.900 23.973 92.626 1.00 27.80 155 HIS B C 1
ATOM 3124 O O . HIS B 1 176 ? 49.025 23.949 92.235 1.00 30.09 155 HIS B O 1
ATOM 3131 N N . ALA B 1 177 ? 46.915 24.398 91.873 1.00 24.89 156 ALA B N 1
ATOM 3132 C CA . ALA B 1 177 ? 47.205 24.921 90.528 1.00 23.67 156 ALA B CA 1
ATOM 3133 C C . ALA B 1 177 ? 48.032 26.230 90.618 1.00 25.04 156 ALA B C 1
ATOM 3134 O O . ALA B 1 177 ? 48.973 26.434 89.857 1.00 23.49 156 ALA B O 1
ATOM 3136 N N . LYS B 1 178 ? 47.686 27.086 91.576 1.00 27.13 157 LYS B N 1
ATOM 3137 C CA . LYS B 1 178 ? 48.410 28.330 91.769 1.00 27.66 157 LYS B CA 1
ATOM 3138 C C . LYS B 1 178 ? 49.782 28.032 92.320 1.00 28.61 157 LYS B C 1
ATOM 3139 O O . LYS B 1 178 ? 50.746 28.575 91.825 1.00 27.96 157 LYS B O 1
ATOM 3145 N N . GLU B 1 179 ? 49.886 27.134 93.304 1.00 33.46 158 GLU B N 1
ATOM 3146 C CA . GLU B 1 179 ? 51.202 26.689 93.825 1.00 31.77 158 GLU B CA 1
ATOM 3147 C C . GLU B 1 179 ? 52.091 26.170 92.701 1.00 32.27 158 GLU B C 1
ATOM 3148 O O . GLU B 1 179 ? 53.243 26.524 92.599 1.00 29.98 158 GLU B O 1
ATOM 3154 N N . PHE B 1 180 ? 51.523 25.340 91.813 1.00 33.52 159 PHE B N 1
ATOM 3155 C CA . PHE B 1 180 ? 52.273 24.817 90.673 1.00 32.05 159 PHE B CA 1
ATOM 3156 C C . PHE B 1 180 ? 52.764 25.941 89.758 1.00 33.38 159 PHE B C 1
ATOM 3157 O O . PHE B 1 180 ? 53.962 26.003 89.378 1.00 33.79 159 PHE B O 1
ATOM 3165 N N . ALA B 1 181 ? 51.846 26.832 89.398 1.00 30.49 160 ALA B N 1
ATOM 3166 C CA . ALA B 1 181 ? 52.140 27.899 88.417 1.00 30.66 160 ALA B CA 1
ATOM 3167 C C . ALA B 1 181 ? 53.084 29.010 88.904 1.00 29.55 160 ALA B C 1
ATOM 3168 O O . ALA B 1 181 ? 53.872 29.525 88.096 1.00 27.22 160 ALA B O 1
ATOM 3170 N N . PHE B 1 182 ? 53.085 29.342 90.203 1.00 29.14 161 PHE B N 1
ATOM 3171 C CA . PHE B 1 182 ? 53.789 30.529 90.634 1.00 31.79 161 PHE B CA 1
ATOM 3172 C C . PHE B 1 182 ? 55.261 30.366 90.926 1.00 36.05 161 PHE B C 1
ATOM 3173 O O . PHE B 1 182 ? 55.940 31.351 91.221 1.00 37.10 161 PHE B O 1
ATOM 3181 N N . LEU B 1 183 ? 55.796 29.154 90.854 1.00 36.61 162 LEU B N 1
ATOM 3182 C CA . LEU B 1 183 ? 57.265 28.958 91.100 1.00 38.05 162 LEU B CA 1
ATOM 3183 C C . LEU B 1 183 ? 57.917 28.431 89.868 1.00 35.02 162 LEU B C 1
ATOM 3184 O O . LEU B 1 183 ? 57.409 27.497 89.289 1.00 38.10 162 LEU B O 1
ATOM 3189 N N . PRO B 1 184 ? 59.064 28.997 89.462 1.00 38.59 163 PRO B N 1
ATOM 3190 C CA . PRO B 1 184 ? 59.692 28.662 88.141 1.00 39.09 163 PRO B CA 1
ATOM 3191 C C . PRO B 1 184 ? 60.244 27.258 88.143 1.00 41.11 163 PRO B C 1
ATOM 3192 O O . PRO B 1 184 ? 60.912 26.868 89.108 1.00 35.61 163 PRO B O 1
ATOM 3196 N N . GLY B 1 185 ? 59.923 26.485 87.104 1.00 38.11 164 GLY B N 1
ATOM 3197 C CA . GLY B 1 185 ? 60.335 25.114 87.079 1.00 35.59 164 GLY B CA 1
ATOM 3198 C C . GLY B 1 185 ? 59.726 24.283 88.175 1.00 35.34 164 GLY B C 1
ATOM 3199 O O . GLY B 1 185 ? 60.225 23.194 88.444 1.00 33.64 164 GLY B O 1
ATOM 3200 N N . ASN B 1 186 ? 58.609 24.718 88.775 1.00 33.64 165 ASN B N 1
ATOM 3201 C CA . ASN B 1 186 ? 57.980 23.895 89.775 1.00 31.02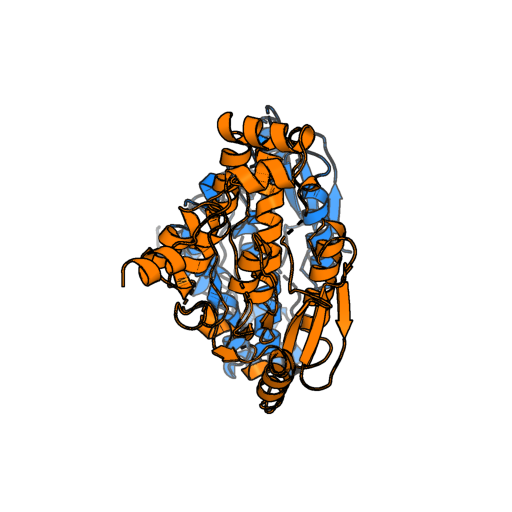 165 ASN B CA 1
ATOM 3202 C C . ASN B 1 186 ? 57.657 22.543 89.179 1.00 32.88 165 ASN B C 1
ATOM 3203 O O . ASN B 1 186 ? 57.356 22.395 87.980 1.00 35.66 165 ASN B O 1
ATOM 3208 N N . ARG B 1 187 ? 57.672 21.544 90.042 1.00 34.03 166 ARG B N 1
ATOM 3209 C CA . ARG B 1 187 ? 57.586 20.190 89.602 1.00 34.61 166 ARG B CA 1
ATOM 3210 C C . ARG B 1 187 ? 57.077 19.331 90.728 1.00 32.00 166 ARG B C 1
ATOM 3211 O O . ARG B 1 187 ? 57.314 19.629 91.912 1.00 34.53 166 ARG B O 1
ATOM 3219 N N . ILE B 1 188 ? 56.324 18.309 90.379 1.00 31.67 167 ILE B N 1
ATOM 3220 C CA . ILE B 1 188 ? 55.915 17.280 91.325 1.00 33.42 167 ILE B CA 1
ATOM 3221 C C . ILE B 1 188 ? 56.229 15.876 90.771 1.00 34.12 167 ILE B C 1
ATOM 3222 O O . ILE B 1 188 ? 56.378 15.712 89.567 1.00 32.85 167 ILE B O 1
ATOM 3227 N N . ASP B 1 189 ? 56.289 14.874 91.651 1.00 36.90 168 ASP B N 1
ATOM 3228 C CA . ASP B 1 189 ? 56.434 13.521 91.195 1.00 37.36 168 ASP B CA 1
ATOM 3229 C C . ASP B 1 189 ? 55.055 12.857 91.031 1.00 36.50 168 ASP B C 1
ATOM 3230 O O . ASP B 1 189 ? 54.003 13.442 91.337 1.00 35.41 168 ASP B O 1
ATOM 3235 N N . GLY B 1 190 ? 55.061 11.693 90.389 1.00 38.11 169 GLY B N 1
ATOM 3236 C CA . GLY B 1 190 ? 53.839 10.972 90.087 1.00 34.92 169 GLY B CA 1
ATOM 3237 C C . GLY B 1 190 ? 52.941 10.749 91.302 1.00 35.20 169 GLY B C 1
ATOM 3238 O O . GLY B 1 190 ? 51.704 10.856 91.212 1.00 31.33 169 GLY B O 1
ATOM 3239 N N . ARG B 1 191 ? 53.555 10.410 92.429 1.00 34.52 170 ARG B N 1
ATOM 3240 C CA . ARG B 1 191 ? 52.835 10.188 93.664 1.00 40.85 170 ARG B CA 1
ATOM 3241 C C . ARG B 1 191 ? 52.032 11.402 94.043 1.00 37.06 170 ARG B C 1
ATOM 3242 O O . ARG B 1 191 ? 50.861 11.295 94.440 1.00 32.06 170 ARG B O 1
ATOM 3258 N N . ALA B 1 193 ? 51.204 13.807 92.054 1.00 30.63 172 ALA B N 1
ATOM 3259 C CA . ALA B 1 193 ? 50.193 14.054 91.053 1.00 30.73 172 ALA B CA 1
ATOM 3260 C C . ALA B 1 193 ? 48.930 13.239 91.306 1.00 31.69 172 ALA B C 1
ATOM 3261 O O . ALA B 1 193 ? 47.797 13.702 91.056 1.00 29.49 172 ALA B O 1
ATOM 3263 N N . ALA B 1 194 ? 49.123 12.009 91.760 1.00 32.76 173 ALA B N 1
ATOM 3264 C CA . ALA B 1 194 ? 48.010 11.187 92.147 1.00 36.66 173 ALA B CA 1
ATOM 3265 C C . ALA B 1 194 ? 47.374 11.782 93.415 1.00 35.54 173 ALA B C 1
ATOM 3266 O O . ALA B 1 194 ? 46.169 11.942 93.439 1.00 30.85 173 ALA B O 1
ATOM 3268 N N . ALA B 1 195 ? 48.164 12.168 94.413 1.00 27.84 174 ALA B N 1
ATOM 3269 C CA . ALA B 1 195 ? 47.537 12.672 95.599 1.00 29.53 174 ALA B CA 1
ATOM 3270 C C . ALA B 1 195 ? 46.793 14.001 95.350 1.00 32.74 174 ALA B C 1
ATOM 3271 O O . ALA B 1 195 ? 45.767 14.278 95.979 1.00 35.42 174 ALA B O 1
ATOM 3273 N N . TRP B 1 196 ? 47.306 14.844 94.445 1.00 35.02 175 TRP B N 1
ATOM 3274 C CA . TRP B 1 196 ? 46.624 16.076 94.067 1.00 31.89 175 TRP B CA 1
ATOM 3275 C C . TRP B 1 196 ? 45.356 15.794 93.274 1.00 30.59 175 TRP B C 1
ATOM 3276 O O . TRP B 1 196 ? 44.443 16.582 93.285 1.00 28.38 175 TRP B O 1
ATOM 3287 N N . GLY B 1 197 ? 45.254 14.641 92.627 1.00 33.32 176 GLY B N 1
ATOM 3288 C CA . GLY B 1 197 ? 44.054 14.379 91.796 1.00 29.89 176 GLY B CA 1
ATOM 3289 C C . GLY B 1 197 ? 44.317 14.533 90.329 1.00 29.75 176 GLY B C 1
ATOM 3290 O O . GLY B 1 197 ? 43.431 14.293 89.503 1.00 26.92 176 GLY B O 1
ATOM 3291 N N . TRP B 1 198 ? 45.536 14.900 89.945 1.00 28.79 177 TRP B N 1
ATOM 3292 C CA . TRP B 1 198 ? 45.782 15.027 88.503 1.00 27.18 177 TRP B CA 1
ATOM 3293 C C . TRP B 1 198 ? 45.856 13.620 87.872 1.00 29.21 177 TRP B C 1
ATOM 3294 O O . TRP B 1 198 ? 45.334 13.409 86.807 1.00 27.50 177 TRP B O 1
ATOM 3305 N N . ALA B 1 199 ? 46.571 12.676 88.491 1.00 30.27 178 ALA B N 1
ATOM 3306 C CA . ALA B 1 199 ? 46.549 11.263 87.994 1.00 32.00 178 ALA B CA 1
ATOM 3307 C C . ALA B 1 199 ? 45.522 10.412 88.727 1.00 29.63 178 ALA B C 1
ATOM 3308 O O . ALA B 1 199 ? 45.220 10.688 89.874 1.00 31.62 178 ALA B O 1
ATOM 3310 N N . ASN B 1 200 ? 45.013 9.356 88.074 1.00 31.38 179 ASN B N 1
ATOM 3311 C CA . ASN B 1 200 ? 44.174 8.379 88.797 1.00 31.11 179 ASN B CA 1
ATOM 3312 C C . ASN B 1 200 ? 44.944 7.626 89.829 1.00 31.95 179 ASN B C 1
ATOM 3313 O O . ASN B 1 200 ? 44.451 7.382 90.920 1.00 32.18 179 ASN B O 1
ATOM 3318 N N . CYS B 1 201 ? 46.149 7.227 89.458 1.00 34.79 180 CYS B N 1
ATOM 3319 C CA . CYS B 1 201 ? 47.015 6.428 90.349 1.00 34.66 180 CYS B CA 1
ATOM 3320 C C . CYS B 1 201 ? 48.491 6.512 89.864 1.00 32.04 180 CYS B C 1
ATOM 3321 O O . CYS B 1 201 ? 48.765 6.654 88.688 1.00 34.45 180 CYS B O 1
ATOM 3324 N N . ALA B 1 202 ? 49.412 6.406 90.819 1.00 32.20 181 ALA B N 1
ATOM 3325 C CA . ALA B 1 202 ? 50.840 6.322 90.569 1.00 34.74 181 ALA B CA 1
ATOM 3326 C C . ALA B 1 202 ? 51.270 4.881 90.835 1.00 36.21 181 ALA B C 1
ATOM 3327 O O . ALA B 1 202 ? 50.982 4.370 91.921 1.00 32.49 181 ALA B O 1
ATOM 3329 N N . VAL B 1 203 ? 51.922 4.264 89.857 1.00 34.13 182 VAL B N 1
ATOM 3330 C CA . VAL B 1 203 ? 52.505 2.925 89.970 1.00 36.71 182 VAL B CA 1
ATOM 3331 C C . VAL B 1 203 ? 53.992 2.934 89.592 1.00 35.26 182 VAL B C 1
ATOM 3332 O O . VAL B 1 203 ? 54.447 3.885 88.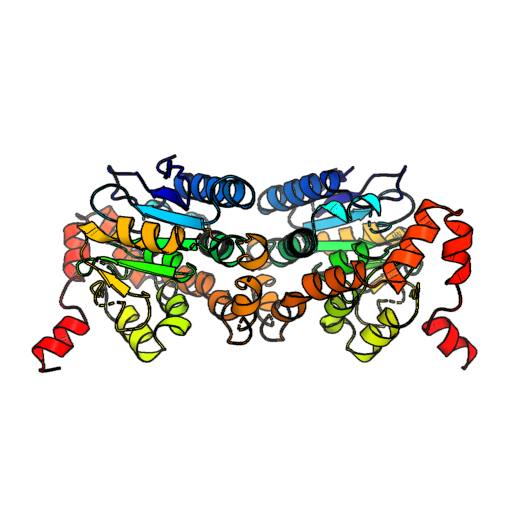999 1.00 37.86 182 VAL B O 1
ATOM 3336 N N . PRO B 1 204 ? 54.753 1.859 89.918 1.00 37.12 183 PRO B N 1
ATOM 3337 C CA . PRO B 1 204 ? 56.171 1.805 89.469 1.00 39.00 183 PRO B CA 1
ATOM 3338 C C . PRO B 1 204 ? 56.274 1.935 87.950 1.00 41.84 183 PRO B C 1
ATOM 3339 O O . PRO B 1 204 ? 55.370 1.451 87.187 1.00 43.36 183 PRO B O 1
ATOM 3343 N N . ALA B 1 205 ? 57.345 2.565 87.507 1.00 39.10 184 ALA B N 1
ATOM 3344 C CA . ALA B 1 205 ? 57.578 2.790 86.083 1.00 38.65 184 ALA B CA 1
ATOM 3345 C C . ALA B 1 205 ? 57.385 1.520 85.235 1.00 39.35 184 ALA B C 1
ATOM 3346 O O . ALA B 1 205 ? 56.805 1.566 84.137 1.00 38.94 184 ALA B O 1
ATOM 3348 N N . SER B 1 206 ? 57.866 0.385 85.742 1.00 40.26 185 SER B N 1
ATOM 3349 C CA . SER B 1 206 ? 57.854 -0.849 84.966 1.00 41.01 185 SER B CA 1
ATOM 3350 C C . SER B 1 206 ? 56.467 -1.413 84.786 1.00 38.97 185 SER B C 1
ATOM 3351 O O . SER B 1 206 ? 56.244 -2.302 83.951 1.00 37.44 185 SER B O 1
ATOM 3354 N N . GLU B 1 207 ? 55.511 -0.890 85.540 1.00 37.72 186 GLU B N 1
ATOM 3355 C CA . GLU B 1 207 ? 54.133 -1.352 85.474 1.00 37.40 186 GLU B CA 1
ATOM 3356 C C . GLU B 1 207 ? 53.182 -0.406 84.805 1.00 37.93 186 GLU B C 1
ATOM 3357 O O . GLU B 1 207 ? 52.029 -0.730 84.680 1.00 40.44 186 GLU B O 1
ATOM 3363 N N . VAL B 1 208 ? 53.635 0.763 84.379 1.00 36.16 187 VAL B N 1
ATOM 3364 C CA . VAL B 1 208 ? 52.712 1.735 83.880 1.00 40.09 187 VAL B CA 1
ATOM 3365 C C . VAL B 1 208 ? 51.919 1.250 82.665 1.00 38.69 187 VAL B C 1
ATOM 3366 O O . VAL B 1 208 ? 50.689 1.401 82.617 1.00 39.45 187 VAL B O 1
ATOM 3370 N N . ILE B 1 209 ? 52.593 0.599 81.720 1.00 38.33 188 ILE B N 1
ATOM 3371 C CA . ILE B 1 209 ? 51.961 0.125 80.517 1.00 37.54 188 ILE B CA 1
ATOM 3372 C C . ILE B 1 209 ? 51.014 -1.042 80.834 1.00 35.88 188 ILE B C 1
ATOM 3373 O O . ILE B 1 209 ? 49.837 -1.057 80.438 1.00 31.90 188 ILE B O 1
ATOM 3378 N N . ALA B 1 210 ? 51.529 -2.015 81.568 1.00 34.50 189 ALA B N 1
ATOM 3379 C CA . ALA B 1 210 ? 50.790 -3.213 81.842 1.00 32.45 189 ALA B CA 1
ATOM 3380 C C . ALA B 1 210 ? 49.584 -2.893 82.667 1.00 36.23 189 ALA B C 1
ATOM 3381 O O . ALA B 1 210 ? 48.480 -3.419 82.420 1.00 42.44 189 ALA B O 1
ATOM 3383 N N . CYS B 1 211 ? 49.720 -1.922 83.568 1.00 35.02 190 CYS B N 1
ATOM 3384 C CA . CYS B 1 211 ? 48.548 -1.412 84.262 1.00 33.78 190 CYS B CA 1
ATOM 3385 C C . CYS B 1 211 ? 47.433 -0.862 83.349 1.00 34.86 190 CYS B C 1
ATOM 3386 O O . CYS B 1 211 ? 46.313 -1.238 83.478 1.00 32.00 190 CYS B O 1
ATOM 3389 N N . CYS B 1 212 ? 47.770 -0.008 82.393 1.00 36.81 191 CYS B N 1
ATOM 3390 C CA . CYS B 1 212 ? 46.841 0.472 81.412 1.00 33.27 191 CYS B CA 1
ATOM 3391 C C . CYS B 1 212 ? 46.233 -0.604 80.515 1.00 33.72 191 CYS B C 1
ATOM 3392 O O . CYS B 1 212 ? 45.038 -0.555 80.155 1.00 33.28 191 CYS B O 1
ATOM 3395 N N . GLU B 1 213 ? 47.043 -1.584 80.122 1.00 35.60 192 GLU B N 1
ATOM 3396 C CA . GLU B 1 213 ? 46.527 -2.756 79.349 1.00 35.77 192 GLU B CA 1
ATOM 3397 C C . GLU B 1 213 ? 45.512 -3.569 80.163 1.00 35.51 192 GLU B C 1
ATOM 3398 O O . GLU B 1 213 ? 44.464 -3.958 79.652 1.00 39.30 192 GLU B O 1
ATOM 3401 N N . SER B 1 214 ? 45.827 -3.834 81.424 1.00 35.44 193 SER B N 1
ATOM 3402 C CA . SER B 1 214 ? 44.886 -4.468 82.346 1.00 34.61 193 SER B CA 1
ATOM 3403 C C . SER B 1 214 ? 43.560 -3.734 82.484 1.00 36.16 193 SER B C 1
ATOM 3404 O O . SER B 1 214 ? 42.466 -4.347 82.438 1.00 33.47 193 SER B O 1
ATOM 3407 N N . LEU B 1 215 ? 43.611 -2.411 82.660 1.00 34.49 194 LEU B N 1
ATOM 3408 C CA . LEU B 1 215 ? 42.390 -1.683 82.689 1.00 30.72 194 LEU B CA 1
ATOM 3409 C C . LEU B 1 215 ? 41.650 -1.816 81.359 1.00 32.04 194 LEU B C 1
ATOM 3410 O O . LEU B 1 215 ? 40.437 -1.973 81.299 1.00 29.92 194 LEU B O 1
ATOM 3415 N N . ALA B 1 216 ? 42.384 -1.753 80.274 1.00 30.82 195 ALA B N 1
ATOM 3416 C CA . ALA B 1 216 ? 41.738 -1.797 78.977 1.00 31.13 195 ALA B CA 1
ATOM 3417 C C . ALA B 1 216 ? 41.077 -3.131 78.669 1.00 34.52 195 ALA B C 1
ATOM 3418 O O . ALA B 1 216 ? 40.024 -3.160 77.993 1.00 33.01 195 ALA B O 1
ATOM 3420 N N . GLN B 1 217 ? 41.680 -4.217 79.150 1.00 36.35 196 GLN B N 1
ATOM 3421 C CA . GLN B 1 217 ? 41.119 -5.546 78.986 1.00 37.21 196 GLN B CA 1
ATOM 3422 C C . GLN B 1 217 ? 39.778 -5.637 79.701 1.00 38.11 196 GLN B C 1
ATOM 3423 O O . GLN B 1 217 ? 38.849 -6.211 79.189 1.00 36.80 196 GLN B O 1
ATOM 3429 N N . ARG B 1 218 ? 39.610 -4.970 80.831 1.00 36.95 197 ARG B N 1
ATOM 3430 C CA . ARG B 1 218 ? 38.279 -4.944 81.433 1.00 33.52 197 ARG B CA 1
ATOM 3431 C C . ARG B 1 218 ? 37.332 -4.059 80.638 1.00 36.51 197 ARG B C 1
ATOM 3432 O O . ARG B 1 218 ? 36.192 -4.434 80.430 1.00 33.90 197 ARG B O 1
ATOM 3448 N N . LYS B 1 220 ? 37.333 -3.411 77.487 1.00 35.59 199 LYS B N 1
ATOM 3449 C CA . LYS B 1 220 ? 37.013 -4.211 76.285 1.00 40.28 199 LYS B CA 1
ATOM 3450 C C . LYS B 1 220 ? 35.717 -5.032 76.394 1.00 38.93 199 LYS B C 1
ATOM 3451 O O . LYS B 1 220 ? 35.045 -5.313 75.377 1.00 35.34 199 LYS B O 1
ATOM 3457 N N . LEU B 1 221 ? 35.344 -5.443 77.597 1.00 38.45 200 LEU B N 1
ATOM 3458 C CA . LEU B 1 221 ? 34.081 -6.249 77.743 1.00 40.80 200 LEU B CA 1
ATOM 3459 C C . LEU B 1 221 ? 32.804 -5.395 77.542 1.00 38.70 200 LEU B C 1
ATOM 3460 O O . LEU B 1 221 ? 31.748 -5.927 77.346 1.00 38.98 200 LEU B O 1
ATOM 3473 N N . PRO B 1 223 ? 30.306 -2.922 75.544 1.00 38.95 202 PRO B N 1
ATOM 3474 C CA . PRO B 1 223 ? 30.041 -2.496 74.148 1.00 34.96 202 PRO B CA 1
ATOM 3475 C C . PRO B 1 223 ? 30.622 -1.095 73.855 1.00 33.75 202 PRO B C 1
ATOM 3476 O O . PRO B 1 223 ? 30.475 -0.172 74.685 1.00 30.66 202 PRO B O 1
ATOM 3480 N N . PRO B 1 224 ? 31.207 -0.903 72.676 1.00 35.14 203 PRO B N 1
ATOM 3481 C CA . PRO B 1 224 ? 31.795 0.427 72.461 1.00 36.06 203 PRO B CA 1
ATOM 3482 C C . PRO B 1 224 ? 30.810 1.611 72.589 1.00 35.08 203 PRO B C 1
ATOM 3483 O O . PRO B 1 224 ? 31.215 2.706 72.926 1.00 31.92 203 PRO B O 1
ATOM 3487 N N . ALA B 1 225 ? 29.547 1.366 72.212 1.00 32.77 204 ALA B N 1
ATOM 3488 C CA . ALA B 1 225 ? 28.549 2.365 72.249 1.00 32.77 204 ALA B CA 1
ATOM 3489 C C . ALA B 1 225 ? 28.317 2.790 73.717 1.00 32.57 204 ALA B C 1
ATOM 3490 O O . ALA B 1 225 ? 28.113 3.966 74.016 1.00 32.17 204 ALA B O 1
ATOM 3492 N N . VAL B 1 226 ? 28.435 1.827 74.623 1.00 31.51 205 VAL B N 1
ATOM 3493 C CA . VAL B 1 226 ? 28.253 2.113 76.035 1.00 30.78 205 VAL B CA 1
ATOM 3494 C C . VAL B 1 226 ? 29.363 3.021 76.527 1.00 30.04 205 VAL B C 1
ATOM 3495 O O . VAL B 1 226 ? 29.109 4.022 77.200 1.00 30.68 205 VAL B O 1
ATOM 3499 N N . LEU B 1 227 ? 30.603 2.666 76.214 1.00 31.33 206 LEU B N 1
ATOM 3500 C CA . LEU B 1 227 ? 31.741 3.485 76.563 1.00 31.03 206 LEU B CA 1
ATOM 3501 C C . LEU B 1 227 ? 31.577 4.898 76.038 1.00 30.79 206 LEU B C 1
ATOM 3502 O O . LEU B 1 227 ? 31.798 5.833 76.763 1.00 27.54 206 LEU B O 1
ATOM 3507 N N . ALA B 1 228 ? 31.173 5.021 74.760 1.00 30.19 207 ALA B N 1
ATOM 3508 C CA . ALA B 1 228 ? 31.096 6.330 74.146 1.00 30.24 207 ALA B CA 1
ATOM 3509 C C . ALA B 1 228 ? 30.082 7.227 74.897 1.00 30.58 207 ALA B C 1
ATOM 3510 O O . ALA B 1 228 ? 30.343 8.439 75.165 1.00 28.73 207 ALA B O 1
ATOM 3520 N N . LYS B 1 230 ? 28.787 6.811 78.044 1.00 28.61 209 LYS B N 1
ATOM 3521 C CA . LYS B 1 230 ? 29.189 7.065 79.385 1.00 29.82 209 LYS B CA 1
ATOM 3522 C C . LYS B 1 230 ? 30.113 8.267 79.364 1.00 30.84 209 LYS B C 1
ATOM 3523 O O . LYS B 1 230 ? 30.033 9.149 80.230 1.00 28.95 209 LYS B O 1
ATOM 3529 N N . LYS B 1 231 ? 31.025 8.287 78.394 1.00 29.94 210 LYS B N 1
ATOM 3530 C CA . LYS B 1 231 ? 31.955 9.345 78.338 1.00 30.73 210 LYS B CA 1
ATOM 3531 C C . LYS B 1 231 ? 31.286 10.719 77.991 1.00 29.38 210 LYS B C 1
ATOM 3532 O O . LYS B 1 231 ? 31.573 11.699 78.629 1.00 24.73 210 LYS B O 1
ATOM 3538 N N . ARG B 1 232 ? 30.429 10.769 76.960 1.00 27.41 211 ARG B N 1
ATOM 3539 C CA . ARG B 1 232 ? 29.699 11.971 76.649 1.00 27.84 211 ARG B CA 1
ATOM 3540 C C . ARG B 1 232 ? 28.917 12.499 77.853 1.00 27.19 211 ARG B C 1
ATOM 3541 O O . ARG B 1 232 ? 28.910 13.664 78.064 1.00 24.61 211 ARG B O 1
ATOM 3549 N N . SER B 1 233 ? 28.319 11.624 78.645 1.00 27.31 212 SER B N 1
ATOM 3550 C CA . SER B 1 233 ? 27.452 12.062 79.728 1.00 26.96 212 SER B CA 1
ATOM 3551 C C . SER B 1 233 ? 28.298 12.639 80.835 1.00 25.51 212 SER B C 1
ATOM 3552 O O . SER B 1 233 ? 27.944 13.659 81.393 1.00 26.05 212 SER B O 1
ATOM 3555 N N . ILE B 1 234 ? 29.434 12.003 81.156 1.00 26.60 213 ILE B N 1
ATOM 3556 C CA . ILE B 1 234 ? 30.358 12.583 82.126 1.00 26.35 213 ILE B CA 1
ATOM 3557 C C . ILE B 1 234 ? 30.935 13.892 81.649 1.00 26.44 213 ILE B C 1
ATOM 3558 O O . ILE B 1 234 ? 31.104 14.842 82.410 1.00 23.86 213 ILE B O 1
ATOM 3563 N N . ASN B 1 235 ? 31.233 13.961 80.372 1.00 25.30 214 ASN B N 1
ATOM 3564 C CA . ASN B 1 235 ? 31.732 15.208 79.801 1.00 25.41 214 ASN B CA 1
ATOM 3565 C C . ASN B 1 235 ? 30.744 16.385 79.897 1.00 25.06 214 ASN B C 1
ATOM 3566 O O . ASN B 1 235 ? 31.165 17.504 80.083 1.00 23.11 214 ASN B O 1
ATOM 3571 N N . ARG B 1 236 ? 29.439 16.096 79.812 1.00 24.32 215 ARG B N 1
ATOM 3572 C CA . ARG B 1 236 ? 28.409 17.136 79.973 1.00 24.90 215 ARG B CA 1
ATOM 3573 C C . ARG B 1 236 ? 28.447 17.652 81.431 1.00 24.91 215 ARG B C 1
ATOM 3574 O O . ARG B 1 236 ? 28.201 18.840 81.684 1.00 26.65 215 ARG B O 1
ATOM 3582 N N . ALA B 1 237 ? 28.642 16.773 82.384 1.00 22.89 216 ALA B N 1
ATOM 3583 C CA . ALA B 1 237 ? 28.748 17.232 83.817 1.00 25.06 216 ALA B CA 1
ATOM 3584 C C . ALA B 1 237 ? 30.012 18.080 84.038 1.00 26.19 216 ALA B C 1
ATOM 3585 O O . ALA B 1 237 ? 30.017 19.034 84.828 1.00 27.12 216 ALA B O 1
ATOM 3595 N N . GLU B 1 239 ? 31.388 19.875 81.580 1.00 29.11 218 GLU B N 1
ATOM 3596 C CA . GLU B 1 239 ? 31.128 21.093 80.870 1.00 31.06 218 GLU B CA 1
ATOM 3597 C C . GLU B 1 239 ? 30.214 21.984 81.715 1.00 28.43 218 GLU B C 1
ATOM 3598 O O . GLU B 1 239 ? 30.401 23.204 81.750 1.00 25.05 218 GLU B O 1
ATOM 3604 N N . ALA B 1 240 ? 29.214 21.392 82.375 1.00 26.64 219 ALA B N 1
ATOM 3605 C CA . ALA B 1 240 ? 28.321 22.172 83.224 1.00 28.54 219 ALA B CA 1
ATOM 3606 C C . ALA B 1 240 ? 29.110 22.815 84.375 1.00 29.52 219 ALA B C 1
ATOM 3607 O O . ALA B 1 240 ? 28.727 23.877 84.878 1.00 27.29 219 ALA B O 1
ATOM 3609 N N . ALA B 1 241 ? 30.223 22.165 84.771 1.00 30.76 220 ALA B N 1
ATOM 3610 C CA . ALA B 1 241 ? 31.087 22.653 85.836 1.00 29.68 220 ALA B CA 1
ATOM 3611 C C . ALA B 1 241 ? 32.134 23.596 85.280 1.00 30.11 220 ALA B C 1
ATOM 3612 O O . ALA B 1 241 ? 33.107 23.926 85.953 1.00 30.04 220 ALA B O 1
ATOM 3614 N N . GLY B 1 242 ? 31.967 24.032 84.046 1.00 29.60 221 GLY B N 1
ATOM 3615 C CA . GLY B 1 242 ? 32.916 25.008 83.490 1.00 28.81 221 GLY B CA 1
ATOM 3616 C C . GLY B 1 242 ? 34.112 24.509 82.680 1.00 27.88 221 GLY B C 1
ATOM 3617 O O . GLY B 1 242 ? 34.939 25.312 82.251 1.00 28.60 221 GLY B O 1
ATOM 3618 N N . PHE B 1 243 ? 34.213 23.236 82.416 1.00 29.07 222 PHE B N 1
ATOM 3619 C CA . PHE B 1 243 ? 35.452 22.673 81.869 1.00 29.91 222 PHE B CA 1
ATOM 3620 C C . PHE B 1 243 ? 35.890 23.297 80.524 1.00 31.81 222 PHE B C 1
ATOM 3621 O O . PHE B 1 243 ? 37.034 23.632 80.316 1.00 29.50 222 PHE B O 1
ATOM 3629 N N . HIS B 1 244 ? 34.948 23.443 79.614 1.00 31.25 223 HIS B N 1
ATOM 3630 C CA . HIS B 1 244 ? 35.254 23.943 78.324 1.00 32.92 223 HIS B CA 1
ATOM 3631 C C . HIS B 1 244 ? 35.514 25.428 78.412 1.00 33.09 223 HIS B C 1
ATOM 3632 O O . HIS B 1 244 ? 36.508 25.899 77.873 1.00 30.74 223 HIS B O 1
ATOM 3639 N N . ALA B 1 245 ? 34.657 26.177 79.127 1.00 30.47 224 ALA B N 1
ATOM 3640 C CA . ALA B 1 245 ? 34.825 27.632 79.210 1.00 29.09 224 ALA B CA 1
ATOM 3641 C C . ALA B 1 245 ? 36.114 28.018 79.916 1.00 31.01 224 ALA B C 1
ATOM 3642 O O . ALA B 1 245 ? 36.700 29.068 79.652 1.00 30.26 224 ALA B O 1
ATOM 3644 N N . ALA B 1 246 ? 36.554 27.180 80.835 1.00 28.69 225 ALA B N 1
ATOM 3645 C CA . ALA B 1 246 ? 37.835 27.436 81.564 1.00 30.71 225 ALA B CA 1
ATOM 3646 C C . ALA B 1 246 ? 39.034 27.548 80.634 1.00 31.57 225 ALA B C 1
ATOM 3647 O O . ALA B 1 246 ? 40.021 28.096 80.993 1.00 32.03 225 ALA B O 1
ATOM 3649 N N . ALA B 1 247 ? 38.939 27.004 79.414 1.00 37.00 226 ALA B N 1
ATOM 3650 C CA . ALA B 1 247 ? 40.034 27.064 78.454 1.00 34.99 226 ALA B CA 1
ATOM 3651 C C . ALA B 1 247 ? 39.892 28.233 77.469 1.00 32.46 226 ALA B C 1
ATOM 3652 O O . ALA B 1 247 ? 40.632 28.309 76.574 1.00 29.85 226 ALA B O 1
ATOM 3654 N N . SER B 1 248 ? 38.936 29.142 77.628 1.00 32.08 227 SER B N 1
ATOM 3655 C CA . SER B 1 248 ? 38.580 29.971 76.495 1.00 35.36 227 SER B CA 1
ATOM 3656 C C . SER B 1 248 ? 39.480 31.167 76.248 1.00 33.38 227 SER B C 1
ATOM 3657 O O . SER B 1 248 ? 39.417 31.750 75.186 1.00 34.06 227 SER B O 1
ATOM 3660 N N . ALA B 1 249 ? 40.335 31.494 77.210 1.00 31.45 228 ALA B N 1
ATOM 3661 C CA . ALA B 1 249 ? 41.302 32.616 77.049 1.00 32.38 228 ALA B CA 1
ATOM 3662 C C . ALA B 1 249 ? 42.725 32.260 77.441 1.00 29.10 228 ALA B C 1
ATOM 3663 O O . ALA B 1 249 ? 43.556 33.115 77.610 1.00 33.73 228 ALA B O 1
ATOM 3665 N N . ILE B 1 250 ? 43.022 30.980 77.599 1.00 27.80 229 ILE B N 1
ATOM 3666 C CA . ILE B 1 250 ? 44.377 30.633 78.013 1.00 26.40 229 ILE B CA 1
ATOM 3667 C C . ILE B 1 250 ? 45.392 30.899 76.925 1.00 26.33 229 ILE B C 1
ATOM 3668 O O . ILE B 1 250 ? 46.567 31.291 77.205 1.00 24.90 229 ILE B O 1
ATOM 3673 N N . ALA B 1 251 ? 44.944 30.787 75.681 1.00 25.17 230 ALA B N 1
ATOM 3674 C CA . ALA B 1 251 ? 45.812 31.124 74.574 1.00 24.13 230 ALA B CA 1
ATOM 3675 C C . ALA B 1 251 ? 46.246 32.593 74.586 1.00 25.34 230 ALA B C 1
ATOM 3676 O O . ALA B 1 251 ? 47.463 32.912 74.444 1.00 27.39 230 ALA B O 1
ATOM 3678 N N . GLU B 1 252 ? 45.274 33.476 74.792 1.00 25.01 231 GLU B N 1
ATOM 3679 C CA . GLU B 1 252 ? 45.475 34.928 74.903 1.00 25.39 231 GLU B CA 1
ATOM 3680 C C . GLU B 1 252 ? 46.434 35.217 76.008 1.00 25.67 231 GLU B C 1
ATOM 3681 O O . GLU B 1 252 ? 47.340 36.076 75.845 1.00 26.24 231 GLU B O 1
ATOM 3687 N N . SER B 1 253 ? 46.280 34.528 77.138 1.00 27.88 232 SER B N 1
ATOM 3688 C CA . SER B 1 253 ? 47.101 34.837 78.344 1.00 27.64 232 SER B CA 1
ATOM 3689 C C . SER B 1 253 ? 48.550 34.544 78.071 1.00 28.55 232 SER B C 1
ATOM 3690 O O . SER B 1 253 ? 49.453 35.348 78.345 1.00 32.42 232 SER B O 1
ATOM 3693 N N . ASP B 1 254 ? 48.801 33.423 77.421 1.00 30.55 233 ASP B N 1
ATOM 3694 C CA . ASP B 1 254 ? 50.151 32.969 77.190 1.00 29.12 233 ASP B CA 1
ATOM 3695 C C . ASP B 1 254 ? 50.760 33.852 76.103 1.00 28.00 233 ASP B C 1
ATOM 3696 O O . ASP B 1 254 ? 51.909 34.242 76.164 1.00 31.73 233 ASP B O 1
ATOM 3701 N N . ALA B 1 255 ? 49.994 34.195 75.103 1.00 29.27 234 ALA B N 1
ATOM 3702 C CA . ALA B 1 255 ? 50.548 35.006 73.983 1.00 29.10 234 ALA B CA 1
ATOM 3703 C C . ALA B 1 255 ? 50.908 36.382 74.423 1.00 30.46 234 ALA B C 1
ATOM 3704 O O . ALA B 1 255 ? 51.902 36.963 73.932 1.00 32.70 234 ALA B O 1
ATOM 3706 N N . LEU B 1 256 ? 50.183 36.917 75.385 1.00 30.92 235 LEU B N 1
ATOM 3707 C CA . LEU B 1 256 ? 50.548 38.217 75.984 1.00 30.69 235 LEU B CA 1
ATOM 3708 C C . LEU B 1 256 ? 51.890 38.187 76.698 1.00 30.81 235 LEU B C 1
ATOM 3709 O O . LEU B 1 256 ? 52.682 39.155 76.657 1.00 33.48 235 LEU B O 1
ATOM 3714 N N . LEU B 1 257 ? 52.121 37.117 77.401 1.00 31.40 236 LEU B N 1
ATOM 3715 C CA . LEU B 1 257 ? 53.354 36.971 78.161 1.00 32.70 236 LEU B CA 1
ATOM 3716 C C . LEU B 1 257 ? 54.561 36.760 77.259 1.00 33.38 236 LEU B C 1
ATOM 3717 O O . LEU B 1 257 ? 55.617 37.238 77.568 1.00 35.28 236 LEU B O 1
ATOM 3722 N N . HIS B 1 258 ? 54.378 36.141 76.089 1.00 35.67 237 HIS B N 1
ATOM 3723 C CA . HIS B 1 258 ? 55.458 36.059 75.091 1.00 33.00 237 HIS B CA 1
ATOM 3724 C C . HIS B 1 258 ? 55.931 37.429 74.626 1.00 36.94 237 HIS B C 1
ATOM 3725 O O . HIS B 1 258 ? 57.017 37.525 74.161 1.00 31.17 237 HIS B O 1
ATOM 3732 N N . LEU B 1 259 ? 55.135 38.488 74.843 1.00 38.48 238 LEU B N 1
ATOM 3733 C CA . LEU B 1 259 ? 55.523 39.864 74.515 1.00 37.49 238 LEU B CA 1
ATOM 3734 C C . LEU B 1 259 ? 55.937 40.790 75.670 1.00 35.68 238 LEU B C 1
ATOM 3735 O O . LEU B 1 259 ? 56.234 41.975 75.455 1.00 33.11 238 LEU B O 1
ATOM 3740 N N . GLU B 1 260 ? 55.979 40.290 76.876 1.00 34.53 239 GLU B N 1
ATOM 3741 C CA . GLU B 1 260 ? 56.498 41.104 77.970 1.00 41.26 239 GLU B CA 1
ATOM 3742 C C . GLU B 1 260 ? 57.984 41.320 77.781 1.00 40.40 239 GLU B C 1
ATOM 3743 O O . GLU B 1 260 ? 58.710 40.382 77.547 1.00 38.36 239 GLU B O 1
ATOM 3749 N N . PRO B 1 261 ? 58.450 42.551 77.932 1.00 42.95 240 PRO B N 1
ATOM 3750 C CA . PRO B 1 261 ? 59.920 42.868 77.888 1.00 46.50 240 PRO B CA 1
ATOM 3751 C C . PRO B 1 261 ? 60.805 42.029 78.783 1.00 41.44 240 PRO B C 1
ATOM 3752 O O . PRO B 1 261 ? 61.832 41.533 78.338 1.00 49.92 240 PRO B O 1
ATOM 3756 N N . GLU B 1 262 ? 60.368 41.774 80.008 1.00 51.75 241 GLU B N 1
ATOM 3757 C CA . GLU B 1 262 ? 61.149 40.895 80.887 1.00 51.24 241 GLU B CA 1
ATOM 3758 C C . GLU B 1 262 ? 61.235 39.457 80.309 1.00 47.16 241 GLU B C 1
ATOM 3759 O O . GLU B 1 262 ? 62.224 38.772 80.499 1.00 50.54 241 GLU B O 1
ATOM 3765 N N . VAL B 1 263 ? 60.204 39.004 79.603 1.00 46.89 242 VAL B N 1
ATOM 3766 C CA . VAL B 1 263 ? 60.231 37.670 78.992 1.00 44.68 242 VAL B CA 1
ATOM 3767 C C . VAL B 1 263 ? 61.059 37.677 77.715 1.00 44.44 242 VAL B C 1
ATOM 3768 O O . VAL B 1 263 ? 61.804 36.769 77.477 1.00 44.11 242 VAL B O 1
ATOM 3772 N N . THR B 1 264 ? 61.001 38.720 76.935 1.00 40.26 243 THR B N 1
ATOM 3773 C CA . THR B 1 264 ? 61.773 38.698 75.764 1.00 48.93 243 THR B CA 1
ATOM 3774 C C . THR B 1 264 ? 63.281 38.803 76.157 1.00 50.90 243 THR B C 1
ATOM 3775 O O . THR B 1 264 ? 64.112 38.235 75.506 1.00 48.79 243 THR B O 1
ATOM 3779 N N . ALA B 1 265 ? 63.628 39.505 77.224 1.00 51.23 244 ALA B N 1
ATOM 3780 C CA . ALA B 1 265 ? 65.034 39.526 77.681 1.00 50.14 244 ALA B CA 1
ATOM 3781 C C . ALA B 1 265 ? 65.514 38.127 78.128 1.00 45.80 244 ALA B C 1
ATOM 3782 O O . ALA B 1 265 ? 66.602 37.718 77.772 1.00 45.41 244 ALA B O 1
ATOM 3784 N N . ILE B 1 266 ? 64.683 37.367 78.823 1.00 44.05 245 ILE B N 1
ATOM 3785 C CA . ILE B 1 266 ? 65.042 36.007 79.183 1.00 45.64 245 ILE B CA 1
ATOM 3786 C C . ILE B 1 266 ? 65.226 35.174 77.906 1.00 48.49 245 ILE B C 1
ATOM 3787 O O . ILE B 1 266 ? 66.223 34.450 77.757 1.00 45.28 245 ILE B O 1
ATOM 3792 N N . ARG B 1 267 ? 64.287 35.297 76.979 1.00 52.18 246 ARG B N 1
ATOM 3793 C CA . ARG B 1 267 ? 64.387 34.597 75.690 1.00 56.96 246 ARG B CA 1
ATOM 3794 C C . ARG B 1 267 ? 65.705 34.940 74.980 1.00 55.88 246 ARG B C 1
ATOM 3795 O O . ARG B 1 267 ? 66.366 34.032 74.477 1.00 53.17 246 ARG B O 1
ATOM 3803 N N . ASN B 1 268 ? 66.094 36.222 74.978 1.00 55.07 247 ASN B N 1
ATOM 3804 C CA . ASN B 1 268 ? 67.375 36.621 74.389 1.00 59.19 247 ASN B CA 1
ATOM 3805 C C . ASN B 1 268 ? 68.588 35.992 75.077 1.00 59.45 247 ASN B C 1
ATOM 3806 O O . ASN B 1 268 ? 69.556 35.677 74.394 1.00 64.17 247 ASN B O 1
ATOM 3811 N N . ARG B 1 269 ? 68.544 35.793 76.399 1.00 53.33 248 ARG B N 1
ATOM 3812 C CA . ARG B 1 269 ? 69.582 35.015 77.077 1.00 52.18 248 ARG B CA 1
ATOM 3813 C C . ARG B 1 269 ? 69.718 33.627 76.453 1.00 54.06 248 ARG B C 1
ATOM 3814 O O . ARG B 1 269 ? 70.837 33.132 76.285 1.00 57.42 248 ARG B O 1
ATOM 3822 N N . LEU B 1 270 ? 68.594 33.012 76.104 1.00 49.58 249 LEU B N 1
ATOM 3823 C CA . LEU B 1 270 ? 68.591 31.672 75.529 1.00 55.22 249 LEU B CA 1
ATOM 3824 C C . LEU B 1 270 ? 69.267 31.631 74.173 1.00 62.01 249 LEU B C 1
ATOM 3825 O O . LEU B 1 270 ? 69.972 30.663 73.895 1.00 63.54 249 LEU B O 1
ATOM 3830 N N . ARG B 1 271 ? 69.032 32.680 73.357 1.00 64.22 250 ARG B N 1
ATOM 3831 C CA . ARG B 1 271 ? 69.588 32.818 72.002 1.00 68.34 250 ARG B CA 1
ATOM 3832 C C . ARG B 1 271 ? 71.111 33.094 72.037 1.00 66.57 250 ARG B C 1
ATOM 3833 O O . ARG B 1 271 ? 71.769 32.906 71.042 1.00 64.73 250 ARG B O 1
ATOM 3835 N N . THR B 1 272 ? 71.652 33.468 73.200 1.00 66.39 251 THR B N 1
ATOM 3836 C CA . THR B 1 272 ? 73.002 34.017 73.342 1.00 71.24 251 THR B CA 1
ATOM 3837 C C . THR B 1 272 ? 73.931 33.482 74.479 1.00 66.98 251 THR B C 1
ATOM 3838 O O . THR B 1 272 ? 75.086 33.898 74.521 1.00 62.80 251 THR B O 1
ATOM 3842 N N . GLU B 1 273 ? 73.428 32.648 75.406 1.00 67.41 252 GLU B N 1
ATOM 3843 C CA . GLU B 1 273 ? 74.221 31.951 76.443 1.00 66.31 252 GLU B CA 1
ATOM 3844 C C . GLU B 1 273 ? 73.916 30.466 76.389 1.00 67.03 252 GLU B C 1
ATOM 3845 O O . GLU B 1 273 ? 73.032 30.058 75.648 1.00 63.01 252 GLU B O 1
ATOM 3851 N N . ASP B 1 274 ? 74.648 29.652 77.160 1.00 72.25 253 ASP B N 1
ATOM 3852 C CA . ASP B 1 274 ? 74.362 28.204 77.260 1.00 73.20 253 ASP B CA 1
ATOM 3853 C C . ASP B 1 274 ? 73.030 27.961 77.997 1.00 71.40 253 ASP B C 1
ATOM 3854 O O . ASP B 1 274 ? 72.774 28.602 79.022 1.00 67.18 253 ASP B O 1
ATOM 3856 N N . LEU B 1 275 ? 72.198 27.052 77.473 1.00 69.20 254 LEU B N 1
ATOM 3857 C CA . LEU B 1 275 ? 70.917 26.733 78.092 1.00 71.91 254 LEU B CA 1
ATOM 3858 C C . LEU B 1 275 ? 71.090 26.470 79.597 1.00 78.01 254 LEU B C 1
ATOM 3859 O O . LEU B 1 275 ? 70.304 26.967 80.398 1.00 78.34 254 LEU B O 1
ATOM 3861 N N . LYS B 1 276 ? 72.143 25.742 79.975 1.00 74.96 255 LYS B N 1
ATOM 3862 C CA . LYS B 1 276 ? 72.348 25.330 81.366 1.00 73.01 255 LYS B CA 1
ATOM 3863 C C . LYS B 1 276 ? 72.545 26.523 82.318 1.00 71.89 255 LYS B C 1
ATOM 3864 O O . LYS B 1 276 ? 72.126 26.486 83.490 1.00 68.92 255 LYS B O 1
ATOM 3866 N N . ALA B 1 277 ? 73.198 27.565 81.813 1.00 70.47 256 ALA B N 1
ATOM 3867 C CA . ALA B 1 277 ? 73.423 28.794 82.569 1.00 68.95 256 ALA B CA 1
ATOM 3868 C C . ALA B 1 277 ? 72.108 29.516 82.841 1.00 66.18 256 ALA B C 1
ATOM 3869 O O . ALA B 1 277 ? 71.876 29.976 83.958 1.00 64.61 256 ALA B O 1
ATOM 3871 N N . VAL B 1 278 ? 71.247 29.586 81.823 1.00 61.10 257 VAL B N 1
ATOM 3872 C CA . VAL B 1 278 ? 69.956 30.242 81.968 1.00 59.71 257 VAL B CA 1
ATOM 3873 C C . VAL B 1 278 ? 69.028 29.437 82.892 1.00 58.88 257 VAL B C 1
ATOM 3874 O O . VAL B 1 278 ? 68.424 29.990 83.839 1.00 54.43 257 VAL B O 1
ATOM 3878 N N . VAL B 1 279 ? 68.939 28.136 82.638 1.00 56.90 258 VAL B N 1
ATOM 3879 C CA . VAL B 1 279 ? 68.185 27.266 83.504 1.00 58.32 258 VAL B CA 1
ATOM 3880 C C . VAL B 1 279 ? 68.710 27.368 84.931 1.00 58.24 258 VAL B C 1
ATOM 3881 O O . VAL B 1 279 ? 67.936 27.477 85.884 1.00 58.63 258 VAL B O 1
ATOM 3885 N N . GLY B 1 280 ? 70.034 27.330 85.055 1.00 60.06 259 GLY B N 1
ATOM 3886 C CA . GLY B 1 280 ? 70.689 27.350 86.334 1.00 56.38 259 GLY B CA 1
ATOM 3887 C C . GLY B 1 280 ? 70.357 28.572 87.156 1.00 54.30 259 GLY B C 1
ATOM 3888 O O . GLY B 1 280 ? 70.372 28.502 88.372 1.00 54.58 259 GLY B O 1
ATOM 3889 N N . SER B 1 281 ? 70.049 29.683 86.498 1.00 49.07 260 SER B N 1
ATOM 3890 C CA . SER B 1 281 ? 69.587 30.860 87.176 1.00 53.01 260 SER B CA 1
ATOM 3891 C C . SER B 1 281 ? 68.175 30.725 87.845 1.00 48.02 260 SER B C 1
ATOM 3892 O O . SER B 1 281 ? 67.780 31.566 88.653 1.00 48.03 260 SER B O 1
ATOM 3895 N N . TYR B 1 282 ? 67.374 29.740 87.438 1.00 47.40 261 TYR B N 1
ATOM 3896 C CA . TYR B 1 282 ? 65.949 29.625 87.890 1.00 43.04 261 TYR B CA 1
ATOM 3897 C C . TYR B 1 282 ? 65.692 28.360 88.680 1.00 45.68 261 TYR B C 1
ATOM 3898 O O . TYR B 1 282 ? 64.704 28.263 89.417 1.00 54.69 261 TYR B O 1
ATOM 3907 N N . ALA B 1 283 ? 66.568 27.383 88.517 1.00 45.66 262 ALA B N 1
ATOM 3908 C CA . ALA B 1 283 ? 66.371 26.077 89.086 1.00 49.22 262 ALA B CA 1
ATOM 3909 C C . ALA B 1 283 ? 66.591 26.124 90.585 1.00 50.73 262 ALA B C 1
ATOM 3910 O O . ALA B 1 283 ? 67.417 26.877 91.096 1.00 53.42 262 ALA B O 1
ATOM 3912 N N . GLY B 1 284 ? 65.848 25.287 91.289 1.00 50.98 263 GLY B N 1
ATOM 3913 C CA . GLY B 1 284 ? 65.920 25.241 92.731 1.00 48.87 263 GLY B CA 1
ATOM 3914 C C . GLY B 1 284 ? 64.758 24.429 93.284 1.00 47.71 263 GLY B C 1
ATOM 3915 O O . GLY B 1 284 ? 64.142 23.627 92.562 1.00 41.40 263 GLY B O 1
ATOM 3916 N N . GLU B 1 285 ? 64.479 24.622 94.565 1.00 44.14 264 GLU B N 1
ATOM 3917 C CA . GLU B 1 285 ? 63.497 23.799 95.243 1.00 45.38 264 GLU B CA 1
ATOM 3918 C C . GLU B 1 285 ? 62.108 23.999 94.647 1.00 40.67 264 GLU B C 1
ATOM 3919 O O . GLU B 1 285 ? 61.712 25.125 94.318 1.00 35.30 264 GLU B O 1
ATOM 3925 N N . SER B 1 286 ? 61.391 22.892 94.555 1.00 38.39 265 SER B N 1
ATOM 3926 C CA . SER B 1 286 ? 60.008 22.894 94.185 1.00 35.67 265 SER B CA 1
ATOM 3927 C C . SER B 1 286 ? 59.211 23.229 95.410 1.00 34.98 265 SER B C 1
ATOM 3928 O O . SER B 1 286 ? 59.719 23.202 96.527 1.00 36.88 265 SER B O 1
ATOM 3931 N N . SER B 1 287 ? 57.926 23.558 95.232 1.00 34.04 266 SER B N 1
ATOM 3932 C CA . SER B 1 287 ? 57.113 23.925 96.354 1.00 34.06 266 SER B CA 1
ATOM 3933 C C . SER B 1 287 ? 56.977 22.762 97.292 1.00 33.62 266 SER B C 1
ATOM 3934 O O . SER B 1 287 ? 57.028 22.919 98.508 1.00 38.08 266 SER B O 1
ATOM 3937 N N . GLN B 1 288 ? 56.751 21.582 96.767 1.00 35.76 267 GLN B N 1
ATOM 3938 C CA . GLN B 1 288 ? 56.572 20.435 97.672 1.00 35.59 267 GLN B CA 1
ATOM 3939 C C . GLN B 1 288 ? 57.875 20.131 98.444 1.00 35.80 267 GLN B C 1
ATOM 3940 O O . GLN B 1 288 ? 57.797 19.742 99.600 1.00 34.02 267 GLN B O 1
ATOM 3946 N N . GLU B 1 289 ? 59.061 20.371 97.848 1.00 37.78 268 GLU B N 1
ATOM 3947 C CA . GLU B 1 289 ? 60.348 20.208 98.592 1.00 39.39 268 GLU B CA 1
ATOM 3948 C C . GLU B 1 289 ? 60.400 21.247 99.703 1.00 36.38 268 GLU B C 1
ATOM 3949 O O . GLU B 1 289 ? 60.869 20.982 100.782 1.00 38.51 268 GLU B O 1
ATOM 3955 N N . ILE B 1 290 ? 59.908 22.432 99.438 1.00 34.29 269 ILE B N 1
ATOM 3956 C CA . ILE B 1 290 ? 59.849 23.454 100.482 1.00 35.58 269 ILE B CA 1
ATOM 3957 C C . ILE B 1 290 ? 58.945 23.053 101.618 1.00 35.47 269 ILE B C 1
ATOM 3958 O O . ILE B 1 290 ? 59.319 23.152 102.807 1.00 34.76 269 ILE B O 1
ATOM 3963 N N . PHE B 1 291 ? 57.782 22.524 101.295 1.00 35.21 270 PHE B N 1
ATOM 3964 C CA . PHE B 1 291 ? 56.890 22.128 102.373 1.00 35.38 270 PHE B CA 1
ATOM 3965 C C . PHE B 1 291 ? 57.498 21.025 103.209 1.00 40.12 270 PHE B C 1
ATOM 3966 O O . PHE B 1 291 ? 57.438 21.069 104.449 1.00 41.86 270 PHE B O 1
ATOM 3974 N N . GLN B 1 292 ? 58.065 20.018 102.554 1.00 41.75 271 GLN B N 1
ATOM 3975 C CA . GLN B 1 292 ? 58.738 18.900 103.249 1.00 48.29 271 GLN B CA 1
ATOM 3976 C C . GLN B 1 292 ? 59.832 19.415 104.212 1.00 45.19 271 GLN B C 1
ATOM 3977 O O . GLN B 1 292 ? 59.851 19.070 105.403 1.00 41.47 271 GLN B O 1
ATOM 3983 N N . ARG B 1 293 ? 60.705 20.275 103.686 1.00 43.50 272 ARG B N 1
ATOM 3984 C CA . ARG B 1 293 ? 61.818 20.854 104.456 1.00 43.98 272 ARG B CA 1
ATOM 3985 C C . ARG B 1 293 ? 61.316 21.591 105.714 1.00 43.01 272 ARG B C 1
ATOM 3986 O O . ARG B 1 293 ? 61.952 21.545 106.759 1.00 42.61 272 ARG B O 1
ATOM 3994 N N . HIS B 1 294 ? 60.152 22.241 105.606 1.00 39.24 273 HIS B N 1
ATOM 3995 C CA . HIS B 1 294 ? 59.563 22.933 106.721 1.00 40.96 273 HIS B CA 1
ATOM 3996 C C . HIS B 1 294 ? 58.630 22.041 107.529 1.00 40.44 273 HIS B C 1
ATOM 3997 O O . HIS B 1 294 ? 57.882 22.535 108.342 1.00 44.72 273 HIS B O 1
ATOM 4004 N N . GLY B 1 295 ? 58.697 20.737 107.296 1.00 44.02 274 GLY B N 1
ATOM 4005 C CA . GLY B 1 295 ? 58.005 19.735 108.124 1.00 46.05 274 GLY B CA 1
ATOM 4006 C C . GLY B 1 295 ? 56.583 19.508 107.644 1.00 47.94 274 GLY B C 1
ATOM 4007 O O . GLY B 1 295 ? 55.777 19.052 108.459 1.00 45.84 274 GLY B O 1
#

Solvent-accessible surface area: 23497 Å² total

Foldseek 3Di:
DQWDWAADALEIETERHDVVQQSEDDPVNLVVLLVVLVVVLPDGHQAYEYAYPDQWGYAHDPVNDDVVVDLVVQLVVLVVLVVSLVSQLLRLGQYEYETEAEQEDVSLQSLLSHNAYEYAQAHYWYALAPLFALARLLSCCVQQNDVVSCLRGPAHTADDGRCVCVSRVHVYHHHPVCRVVVVVVVSVVSPDSNVNSVSVVVSVCVCVVNVVSNVCSSVRGSVSNPDPVSVVLVVCVVPDDPCVSSVVRDDDHVVNVVVVVPD/DWDWAADALEIEIEQEDVVQQSEDDPVNLVVVLVVLVVVLPDGHQAYEYAYPDQWGYAHDPVNDDVVVDLVVQLVVLVVLVVSLVSQLLGLGQYEYETEAEQEDVSLQSLLSHPAYEYAQAHYWYALAPLFDLARLLSCCVFQNDVVSCLRGPAHGADDGRCVCVSRSHVYHHHPVCRVVVVVVVSVVSPDSNVNSVSVVVSVCVVVVNVVSNVCSSVRGSVSNPDPVSVVLVVCPVPDPPCVSSVVRDDDHVVSVVVVVD